Protein 6ND7 (pdb70)

B-factor: mean 24.19, std 11.63, range [9.27, 128.69]

Nearest PDB structures (foldseek):
  6d2v-assembly1_A  TM=9.930E-01  e=6.228E-67  Streptomyces
  6bwl-assembly1_A-2  TM=8.168E-01  e=8.725E-18  Bacillus thuringiensis serovar israelensis ATCC 35646
  3ko8-assembly1_A-2  TM=8.002E-01  e=4.065E-16  Pyrobaculum calidifontis JCM 11548
  8v4g-assembly1_A  TM=8.089E-01  e=1.146E-15  Campylobacter jejuni
  8wxk-assembly1_A  TM=7.850E-01  e=3.935E-14  Nostoc sp. PCC 7120 = FACHB-418

Foldseek 3Di:
DDQLLPLDAAFAEEEECCLHPQNVLLQLSPQVHYAYEYEEQPPPPPSVVVSVVSRYHYAYADLVPLDLPRCPPPDQPGQEYEYDDADQQQVVPLVCLQRSLQSVLQSVCVSNLVHLEYEYEAAPQQADDDDQADADFLPGDGHQDAPVRRSRSSSRVSNVVSNLVSCQVSVHFYAYEHEWWEAFQPDCGTPLSVQVVCLVVQHEAEAAPPDGHKEQYDYNSQSSSLPVLRRVVTGVSGHYGHHGADDIDTPVNSVVLSCVFQVGDHHYDHDPHHSHGHYHDCVVSCVRRNHGDDDPSNRVNVSCCNNPVVRGD/DDAAFAEEEEPCLHDANVVLQLVHLVGYAAEYEEQPPPPPSVVVSVVSVHHYAYADLLDPDDVRCPPPDQRGQEYEYDDADQCQVVPLVSRLVSLQVVLLSVCVSNLVHLEYEYEAAPPQADDDDQQDADFQPGHGHQDFPVRNSHSVSRVSNVVSNLVSCQVSVHFYAYEHEFWEAAQPDQGTPLSVQVVCLVVVHAAEAAPDFFHKTQYDYSVQSSQLVVLRRVPTGVSGHYYYHGADDIDTPVNSSVLVCVFQVRDHRYDHDNDDGHGHHHDCVVSCVRRNHGDQDPSNRSVVNCCNNPVVRGD

Organism: NCBI:txid1883

InterPro domains:
  IPR001509 NAD-dependent epimerase/dehydratase [PF01370] (14-233)
  IPR036291 NAD(P)-binding domain superfamily [SSF51735] (8-308)

Solvent-accessible surface area: 24618 Å² total; per-residue (Å²): 232,114,87,101,4,38,64,25,96,68,70,38,0,0,0,0,18,2,61,30,36,28,0,43,17,1,0,31,3,4,13,121,83,15,83,3,38,0,1,14,158,24,69,93,130,44,12,47,129,75,0,67,98,128,52,5,58,26,37,112,12,56,31,68,60,80,30,61,71,19,25,138,71,11,34,102,86,5,34,13,0,1,2,18,19,46,69,100,4,125,100,52,67,12,29,20,0,9,32,23,9,0,10,6,0,0,30,0,0,38,42,2,136,67,8,85,3,0,0,4,10,4,10,6,12,0,0,81,124,77,75,33,76,50,25,0,45,11,97,20,54,11,12,2,52,8,81,74,20,74,3,23,0,1,2,13,5,0,0,4,0,0,0,12,0,2,0,27,35,19,110,0,43,0,0,1,0,8,17,15,31,14,3,0,60,38,66,110,0,2,16,4,1,53,14,0,70,92,7,69,63,44,79,46,0,46,14,17,152,82,70,31,4,64,0,2,11,1,12,15,80,8,3,5,29,6,0,6,76,0,8,126,28,17,39,47,74,16,30,15,0,0,0,2,4,48,74,53,2,1,12,36,59,6,3,55,19,0,53,124,34,14,69,29,82,23,134,72,51,80,27,89,70,10,84,30,13,13,69,6,38,45,83,86,0,120,134,37,22,23,51,23,186,32,62,23,109,54,0,0,84,116,0,0,88,56,53,26,72,131,64,39,149,135,40,108,68,68,38,0,0,0,0,17,3,61,31,56,27,0,60,38,1,0,37,53,15,15,139,129,15,85,1,35,0,2,14,164,24,70,91,128,46,10,46,129,87,0,60,97,118,61,3,54,26,38,123,10,42,36,71,75,116,33,55,76,16,25,135,73,11,33,102,86,4,35,12,0,2,2,18,20,42,67,102,4,125,104,53,68,12,28,25,0,10,27,18,10,0,15,5,0,0,32,0,0,37,41,1,134,68,8,87,4,0,0,4,11,4,13,4,10,0,1,89,79,68,94,60,77,47,28,2,46,10,103,20,57,11,18,1,48,4,117,136,24,72,4,23,0,2,2,14,5,0,1,2,0,0,0,12,0,2,0,22,34,19,110,0,41,0,0,1,0,9,17,20,27,7,3,2,63,42,69,127,0,1,20,1,4,83,17,0,48,84,5,73,69,36,69,58,0,56,13,20,152,77,65,27,8,62,0,1,11,1,6,9,77,8,0,34,61,6,0,17,49,0,8,132,29,17,40,47,72,17,28,16,0,1,1,2,5,47,64,43,2,2,10,22,56,4,0,149,29,0,62,141,30,23,68,30,181,12,114,65,64,91,30,79,128,33,107,42,5,19,79,4,39,43,82,87,0,120,139,38,21,24,80,26,129,23,63,28,130,60,0,0,98,92,1,0,108,57,57,37,75,130,53,39,158

Sequence (620 aa):
LVPRGSHMMEGKKILVTGGTGQQVARPVAEALAEERNEVWCLGRFGTPGVVEKELNDRGITTFHWDMDDPGAAAYEEGLPDDFTHVLHSAVRRGEDGDVNAAVEVNSVACGRLMTHCRRGAEAFLFVSTGALYKRQTLDHAYTEDDPVDGVADWLLPAYPVGKIAAEGAVRAFAQVLNNLPTTIARLNIAYGPGGYGGVPMLYYFKRRMLAGEPIPVPKEGQNWCSLLHTDDLVAHVPRLWEEAAATPATLVNWGGDEAVGITDCVRRYLEEELTGVRARLVPSEVTRETYRFDPTRRREEITGPCRRVPWRREGVRRRTLQALHPEHLPHMMEGKKILVTGGTGQQVARPVAEEALAEERNEVWCLGRFGTPGVEKKEELNDRGITTFHHWDMDDPGAAAYEGLPDDFTHVLHSAVRRGEDGDVNAAVEVNSVACGRLLMTHCRRGAEAFLFVSTGALYKRRQTLDHAYTEDDPVDGVADWLLPAYPVGKIAAEGAVRAFAQVLNNLPTTIARLNIIAYGPGGYGGVPMLYFKKRMLAGEPIPVPKEGQNWCCSLLHTTDDLVAHVPRLWEEAAATPATLVNWGGDEAVGITDCVRRYLEELTGVRARRLVPSEVTRRETYRFDPTRRRREITGPCRVPWREGVRRTLQALHPEHLP

Radius of gyration: 26.59 Å; Cα contacts (8 Å, |Δi|>4): 1452; chains: 2; bounding box: 55×44×89 Å

Structure (mmCIF, N/CA/C/O backbone):
data_6ND7
#
_entry.id   6ND7
#
_cell.length_a   58.498
_cell.length_b   80.991
_cell.length_c   139.955
_cell.angle_alpha   90.000
_cell.angle_beta   90.000
_cell.angle_gamma   90.000
#
_symmetry.space_group_name_H-M   'P 21 21 21'
#
loop_
_entity.id
_entity.type
_entity.pdbx_description
1 polymer 'TerB Oxidoreductase'
2 non-polymer 'NADPH DIHYDRO-NICOTINAMIDE-ADENINE-DINUCLEOTIDE PHOSPHATE'
3 non-polymer 2~3~,2~6~-dihydroxy[1~1~,2~1~:2~4~,3~1~-terphenyl]-2~2~,2~5~-dione
4 non-polymer GLYCEROL
5 non-polymer 'ISOPROPYL ALCOHOL'
6 water water
#
loop_
_atom_site.group_PDB
_atom_site.id
_atom_site.type_symbol
_atom_site.label_atom_id
_atom_site.label_alt_id
_atom_site.label_comp_id
_atom_site.label_asym_id
_atom_site.label_entity_id
_atom_site.label_seq_id
_atom_site.pdbx_PDB_ins_code
_atom_site.Cartn_x
_atom_site.Cartn_y
_atom_site.Cartn_z
_atom_site.occupancy
_atom_site.B_iso_or_equiv
_atom_site.auth_seq_id
_atom_site.auth_comp_id
_atom_site.auth_asym_id
_atom_site.auth_atom_id
_atom_site.pdbx_PDB_model_num
ATOM 1 N N . LEU A 1 14 ? 9.319 11.734 50.260 1.00 42.23 -6 LEU A N 1
ATOM 2 C CA . LEU A 1 14 ? 9.673 10.359 50.615 1.00 39.89 -6 LEU A CA 1
ATOM 3 C C . LEU A 1 14 ? 8.587 9.392 50.144 1.00 39.99 -6 LEU A C 1
ATOM 4 O O . LEU A 1 14 ? 7.513 9.303 50.747 1.00 38.41 -6 LEU A O 1
ATOM 20 N N . VAL A 1 15 ? 8.885 8.659 49.076 1.00 39.51 -5 VAL A N 1
ATOM 21 C CA . VAL A 1 15 ? 7.924 7.743 48.461 1.00 39.84 -5 VAL A CA 1
ATOM 22 C C . VAL A 1 15 ? 8.626 6.460 48.022 1.00 35.30 -5 VAL A C 1
ATOM 23 O O . VAL A 1 15 ? 9.675 6.518 47.360 1.00 34.15 -5 VAL A O 1
ATOM 36 N N . PRO A 1 16 ? 8.089 5.287 48.354 1.00 31.06 -4 PRO A N 1
ATOM 37 C CA . PRO A 1 16 ? 8.734 4.043 47.915 1.00 27.59 -4 PRO A CA 1
ATOM 38 C C . PRO A 1 16 ? 8.852 3.962 46.397 1.00 26.06 -4 PRO A C 1
ATOM 39 O O . PRO A 1 16 ? 7.942 4.343 45.648 1.00 26.33 -4 PRO A O 1
ATOM 50 N N . ARG A 1 17 ? 9.989 3.441 45.934 1.00 23.98 -3 ARG A N 1
ATOM 51 C CA . ARG A 1 17 ? 10.231 3.392 44.495 1.00 25.59 -3 ARG A CA 1
ATOM 52 C C . ARG A 1 17 ? 9.304 2.421 43.777 1.00 25.47 -3 ARG A C 1
ATOM 53 O O . ARG A 1 17 ? 9.070 2.584 42.576 1.00 28.61 -3 ARG A O 1
ATOM 74 N N . GLY A 1 18 ? 8.761 1.427 44.479 1.00 22.98 -2 GLY A N 1
ATOM 75 C CA . GLY A 1 18 ? 7.798 0.537 43.860 1.00 21.30 -2 GLY A CA 1
ATOM 76 C C . GLY A 1 18 ? 6.515 1.220 43.460 1.00 20.69 -2 GLY A C 1
ATOM 77 O O . GLY A 1 18 ? 5.740 0.641 42.690 1.00 19.79 -2 GLY A O 1
ATOM 81 N N . SER A 1 19 ? 6.289 2.442 43.932 1.00 21.32 -1 SER A N 1
ATOM 82 C CA . SER A 1 19 ? 5.070 3.176 43.638 1.00 23.65 -1 SER A CA 1
ATOM 83 C C . SER A 1 19 ? 5.111 3.902 42.296 1.00 25.53 -1 SER A C 1
ATOM 84 O O . SER A 1 19 ? 4.103 4.502 41.922 1.00 29.24 -1 SER A O 1
ATOM 92 N N . HIS A 1 20 ? 6.235 3.866 41.567 1.00 27.04 0 HIS A N 1
ATOM 93 C CA . HIS A 1 20 ? 6.322 4.581 40.293 1.00 29.34 0 HIS A CA 1
ATOM 94 C C . HIS A 1 20 ? 5.293 4.065 39.291 1.00 27.33 0 HIS A C 1
ATOM 95 O O . HIS A 1 20 ? 4.868 4.808 38.393 1.00 31.22 0 HIS A O 1
ATOM 109 N N A MET A 1 21 ? 4.897 2.800 39.400 0.99 22.93 1 MET A N 1
ATOM 110 N N B MET A 1 21 ? 4.902 2.798 39.423 0.01 25.38 1 MET A N 1
ATOM 111 C CA A MET A 1 21 ? 4.037 2.151 38.418 0.99 20.25 1 MET A CA 1
ATOM 112 C CA B MET A 1 21 ? 4.027 2.145 38.464 0.01 23.46 1 MET A CA 1
ATOM 113 C C A MET A 1 21 ? 3.458 0.903 39.071 0.99 16.92 1 MET A C 1
ATOM 114 C C B MET A 1 21 ? 3.439 0.909 39.122 0.01 20.91 1 MET A C 1
ATOM 115 O O A MET A 1 21 ? 4.163 0.221 39.812 0.99 17.64 1 MET A O 1
ATOM 116 O O B MET A 1 21 ? 4.131 0.211 39.870 0.01 20.92 1 MET A O 1
ATOM 143 N N . GLU A 1 22 ? 2.163 0.649 38.847 1.00 18.33 2 GLU A N 1
ATOM 144 C CA . GLU A 1 22 ? 1.483 -0.487 39.460 1.00 17.63 2 GLU A CA 1
ATOM 145 C C . GLU A 1 22 ? 0.523 -1.159 38.488 1.00 19.17 2 GLU A C 1
ATOM 146 O O . GLU A 1 22 ? -0.075 -0.516 37.619 1.00 20.93 2 GLU A O 1
ATOM 158 N N . GLY A 1 23 ? 0.373 -2.467 38.662 1.00 17.74 3 GLY A N 1
ATOM 159 C CA . GLY A 1 23 ? -0.664 -3.212 37.975 1.00 17.75 3 GLY A CA 1
ATOM 160 C C . GLY A 1 23 ? -0.368 -3.601 36.545 1.00 17.05 3 GLY A C 1
ATOM 161 O O . GLY A 1 23 ? -1.279 -4.058 35.846 1.00 19.94 3 GLY A O 1
ATOM 165 N N . LYS A 1 24 ? 0.865 -3.451 36.086 1.00 16.11 4 LYS A N 1
ATOM 166 C CA . LYS A 1 24 ? 1.207 -3.727 34.705 1.00 15.91 4 LYS A CA 1
ATOM 167 C C . LYS A 1 24 ? 1.891 -5.084 34.564 1.00 15.12 4 LYS A C 1
ATOM 168 O O . LYS A 1 24 ? 2.150 -5.792 35.539 1.00 15.86 4 LYS A O 1
ATOM 187 N N . LYS A 1 25 ? 2.171 -5.465 33.306 1.00 15.88 5 LYS A N 1
ATOM 188 C CA . LYS A 1 25 ? 2.826 -6.737 33.001 1.00 15.04 5 LYS A CA 1
ATOM 189 C C . LYS A 1 25 ? 4.034 -6.415 32.129 1.00 14.51 5 LYS A C 1
ATOM 190 O O . LYS A 1 25 ? 3.885 -6.015 30.970 1.00 15.54 5 LYS A O 1
ATOM 209 N N . ILE A 1 26 ? 5.227 -6.569 32.694 1.00 14.05 6 ILE A N 1
ATOM 210 C CA . ILE A 1 26 ? 6.441 -5.971 32.159 1.00 13.77 6 ILE A CA 1
ATOM 211 C C . ILE A 1 26 ? 7.414 -7.059 31.735 1.00 13.36 6 ILE A C 1
ATOM 212 O O . ILE A 1 26 ? 7.671 -7.992 32.494 1.00 14.41 6 ILE A O 1
ATOM 228 N N . LEU A 1 27 ? 7.942 -6.943 30.513 1.00 13.20 7 LEU A N 1
ATOM 229 C CA . LEU A 1 27 ? 8.992 -7.821 30.007 1.00 13.15 7 LEU A CA 1
ATOM 230 C C . LEU A 1 27 ? 10.305 -7.040 30.023 1.00 12.09 7 LEU A C 1
ATOM 231 O O . LEU A 1 27 ? 10.375 -5.946 29.449 1.00 13.14 7 LEU A O 1
ATOM 247 N N . VAL A 1 28 ? 11.333 -7.605 30.662 1.00 12.21 8 VAL A N 1
ATOM 248 C CA . VAL A 1 28 ? 12.663 -7.002 30.738 1.00 12.18 8 VAL A CA 1
ATOM 249 C C . VAL A 1 28 ? 13.665 -7.996 30.153 1.00 12.01 8 VAL A C 1
ATOM 250 O O . VAL A 1 28 ? 13.729 -9.146 30.595 1.00 13.11 8 VAL A O 1
ATOM 263 N N . THR A 1 29 ? 14.447 -7.551 29.172 1.00 11.94 9 THR A N 1
ATOM 264 C CA . THR A 1 29 ? 15.682 -8.237 28.809 1.00 11.99 9 THR A CA 1
ATOM 265 C C . THR A 1 29 ? 16.862 -7.489 29.429 1.00 11.69 9 THR A C 1
ATOM 266 O O . THR A 1 29 ? 16.771 -6.303 29.751 1.00 11.83 9 THR A O 1
ATOM 277 N N . GLY A 1 30 ? 17.976 -8.197 29.617 1.00 11.39 10 GLY A N 1
ATOM 278 C CA . GLY A 1 30 ? 19.113 -7.607 30.303 1.00 11.90 10 GLY A CA 1
ATOM 279 C C . GLY A 1 30 ? 18.911 -7.426 31.793 1.00 12.02 10 GLY A C 1
ATOM 280 O O . GLY A 1 30 ? 19.605 -6.616 32.425 1.00 11.69 10 GLY A O 1
ATOM 284 N N . GLY A 1 31 ? 18.002 -8.198 32.388 1.00 12.38 11 GLY A N 1
ATOM 285 C CA . GLY A 1 31 ? 17.660 -8.056 33.792 1.00 12.88 11 GLY A CA 1
ATOM 286 C C . GLY A 1 31 ? 18.716 -8.533 34.777 1.00 12.71 11 GLY A C 1
ATOM 287 O O . GLY A 1 31 ? 18.584 -8.255 35.981 1.00 14.15 11 GLY A O 1
ATOM 291 N N . THR A 1 32 ? 19.768 -9.202 34.305 1.00 12.68 12 THR A N 1
ATOM 292 C CA . THR A 1 32 ? 20.906 -9.473 35.177 1.00 12.54 12 THR A CA 1
ATOM 293 C C . THR A 1 32 ? 21.923 -8.333 35.154 1.00 13.33 12 THR A C 1
ATOM 294 O O . THR A 1 32 ? 22.876 -8.343 35.948 1.00 15.51 12 THR A O 1
ATOM 305 N N . GLY A 1 33 ? 21.769 -7.386 34.217 1.00 13.37 13 GLY A N 1
ATOM 306 C CA . GLY A 1 33 ? 22.792 -6.393 33.978 1.00 13.91 13 GLY A CA 1
ATOM 307 C C . GLY A 1 33 ? 22.755 -5.190 34.890 1.00 13.21 13 GLY A C 1
ATOM 308 O O . GLY A 1 33 ? 21.830 -4.990 35.661 1.00 14.46 13 GLY A O 1
ATOM 312 N N A GLN A 1 34 ? 23.785 -4.352 34.759 0.70 12.76 14 GLN A N 1
ATOM 313 N N B GLN A 1 34 ? 23.800 -4.373 34.752 0.30 12.11 14 GLN A N 1
ATOM 314 C CA A GLN A 1 34 ? 23.929 -3.188 35.629 0.70 13.94 14 GLN A CA 1
ATOM 315 C CA B GLN A 1 34 ? 23.960 -3.167 35.556 0.30 11.54 14 GLN A CA 1
ATOM 316 C C A GLN A 1 34 ? 22.778 -2.198 35.478 0.70 13.33 14 GLN A C 1
ATOM 317 C C B GLN A 1 34 ? 22.734 -2.273 35.481 0.30 12.22 14 GLN A C 1
ATOM 318 O O A GLN A 1 34 ? 22.398 -1.533 36.459 0.70 13.70 14 GLN A O 1
ATOM 319 O O B GLN A 1 34 ? 22.245 -1.770 36.502 0.30 12.72 14 GLN A O 1
ATOM 346 N N . VAL A 1 35 ? 22.226 -2.066 34.270 1.00 12.94 15 VAL A N 1
ATOM 347 C CA . VAL A 1 35 ? 21.204 -1.055 34.033 1.00 12.59 15 VAL A CA 1
ATOM 348 C C . VAL A 1 35 ? 19.829 -1.560 34.434 1.00 11.85 15 VAL A C 1
ATOM 349 O O . VAL A 1 35 ? 19.099 -0.901 35.180 1.00 13.98 15 VAL A O 1
ATOM 362 N N . ALA A 1 36 ? 19.412 -2.698 33.889 1.00 12.07 16 ALA A N 1
ATOM 363 C CA . ALA A 1 36 ? 18.011 -3.105 34.008 1.00 12.43 16 ALA A CA 1
ATOM 364 C C . ALA A 1 36 ? 17.694 -3.944 35.239 1.00 11.74 16 ALA A C 1
ATOM 365 O O . ALA A 1 36 ? 16.513 -4.071 35.596 1.00 12.75 16 ALA A O 1
ATOM 372 N N . ARG A 1 37 ? 18.691 -4.510 35.911 1.00 11.91 17 ARG A N 1
ATOM 373 C CA . ARG A 1 37 ? 18.377 -5.273 37.119 1.00 12.16 17 ARG A CA 1
ATOM 374 C C . ARG A 1 37 ? 17.650 -4.436 38.164 1.00 11.86 17 ARG A C 1
ATOM 375 O O . ARG A 1 37 ? 16.600 -4.886 38.661 1.00 12.27 17 ARG A O 1
ATOM 396 N N . PRO A 1 38 ? 18.101 -3.223 38.517 1.00 12.15 18 PRO A N 1
ATOM 397 C CA . PRO A 1 38 ? 17.341 -2.431 39.506 1.00 12.11 18 PRO A CA 1
ATOM 398 C C . PRO A 1 38 ? 15.960 -2.057 39.038 1.00 11.08 18 PRO A C 1
ATOM 399 O O . PRO A 1 38 ? 15.040 -1.927 39.851 1.00 12.78 18 PRO A O 1
ATOM 410 N N . VAL A 1 39 ? 15.781 -1.858 37.731 1.00 12.34 19 VAL A N 1
ATOM 411 C CA . VAL A 1 39 ? 14.453 -1.557 37.194 1.00 12.43 19 VAL A CA 1
ATOM 412 C C . VAL A 1 39 ? 13.510 -2.736 37.397 1.00 12.76 19 VAL A C 1
ATOM 413 O O . VAL A 1 39 ? 12.375 -2.574 37.877 1.00 12.62 19 VAL A O 1
ATOM 426 N N . ALA A 1 40 ? 13.976 -3.944 37.060 1.00 12.62 20 ALA A N 1
ATOM 427 C CA . ALA A 1 40 ? 13.158 -5.139 37.226 1.00 12.94 20 ALA A CA 1
ATOM 428 C C . ALA A 1 40 ? 12.819 -5.351 38.693 1.00 12.61 20 ALA A C 1
ATOM 429 O O . ALA A 1 40 ? 11.668 -5.651 39.039 1.00 13.16 20 ALA A O 1
ATOM 436 N N . GLU A 1 41 ? 13.800 -5.151 39.579 1.00 13.22 21 GLU A N 1
ATOM 437 C CA . GLU A 1 41 ? 13.555 -5.359 41.004 1.00 13.85 21 GLU A CA 1
ATOM 438 C C . GLU A 1 41 ? 12.556 -4.350 41.544 1.00 13.79 21 GLU A C 1
ATOM 439 O O . GLU A 1 41 ? 11.677 -4.702 42.342 1.00 13.90 21 GLU A O 1
ATOM 451 N N . ALA A 1 42 ? 12.688 -3.081 41.136 1.00 12.43 22 ALA A N 1
ATOM 452 C CA . ALA A 1 42 ? 11.778 -2.050 41.613 1.00 12.74 22 ALA A CA 1
ATOM 453 C C . ALA A 1 42 ? 10.355 -2.308 41.142 1.00 13.22 22 ALA A C 1
ATOM 454 O O . ALA A 1 42 ? 9.401 -2.164 41.918 1.00 14.26 22 ALA A O 1
ATOM 461 N N . LEU A 1 43 ? 10.192 -2.648 39.859 1.00 12.77 23 LEU A N 1
ATOM 462 C CA . LEU A 1 43 ? 8.873 -2.842 39.286 1.00 14.18 23 LEU A CA 1
ATOM 463 C C . LEU A 1 43 ? 8.231 -4.152 39.724 1.00 12.83 23 LEU A C 1
ATOM 464 O O . LEU A 1 43 ? 7.004 -4.274 39.653 1.00 13.65 23 LEU A O 1
ATOM 480 N N . ALA A 1 44 ? 9.020 -5.126 40.196 1.00 13.39 24 ALA A N 1
ATOM 481 C CA . ALA A 1 44 ? 8.443 -6.406 40.592 1.00 13.64 24 ALA A CA 1
ATOM 482 C C . ALA A 1 44 ? 7.562 -6.296 41.833 1.00 14.07 24 ALA A C 1
ATOM 483 O O . ALA A 1 44 ? 6.720 -7.173 42.066 1.00 16.00 24 ALA A O 1
ATOM 490 N N A GLU A 1 45 ? 7.733 -5.247 42.641 0.87 15.43 25 GLU A N 1
ATOM 491 N N B GLU A 1 45 ? 7.706 -5.230 42.616 0.13 14.60 25 GLU A N 1
ATOM 492 C CA A GLU A 1 45 ? 6.945 -5.168 43.868 0.87 15.34 25 GLU A CA 1
ATOM 493 C CA B GLU A 1 45 ? 6.972 -5.135 43.872 0.13 14.78 25 GLU A CA 1
ATOM 494 C C A GLU A 1 45 ? 5.455 -5.074 43.566 0.87 15.55 25 GLU A C 1
ATOM 495 C C B GLU A 1 45 ? 5.475 -4.960 43.649 0.13 14.89 25 GLU A C 1
ATOM 496 O O A GLU A 1 45 ? 4.637 -5.738 44.219 0.87 17.24 25 GLU A O 1
ATOM 497 O O B GLU A 1 45 ? 4.673 -5.466 44.443 0.13 14.98 25 GLU A O 1
ATOM 520 N N . ARG A 1 46 ? 5.082 -4.231 42.600 1.00 15.11 26 ARG A N 1
ATOM 521 C CA . ARG A 1 46 ? 3.683 -3.908 42.354 1.00 14.17 26 ARG A CA 1
ATOM 522 C C . ARG A 1 46 ? 3.206 -4.218 40.946 1.00 14.27 26 ARG A C 1
ATOM 523 O O . ARG A 1 46 ? 2.092 -3.821 40.595 1.00 15.89 26 ARG A O 1
ATOM 544 N N . ASN A 1 47 ? 4.017 -4.910 40.147 1.00 14.47 27 ASN A N 1
ATOM 545 C CA . ASN A 1 47 ? 3.667 -5.321 38.796 1.00 13.67 27 ASN A CA 1
ATOM 546 C C . ASN A 1 47 ? 4.117 -6.762 38.605 1.00 13.74 27 ASN A C 1
ATOM 547 O O . ASN A 1 47 ? 4.952 -7.270 39.355 1.00 15.51 27 ASN A O 1
ATOM 558 N N . GLU A 1 48 ? 3.626 -7.402 37.538 1.00 14.19 28 GLU A N 1
ATOM 559 C CA . GLU A 1 48 ? 4.134 -8.707 37.125 1.00 15.30 28 GLU A CA 1
ATOM 560 C C . GLU A 1 48 ? 5.325 -8.483 36.200 1.00 14.44 28 GLU A C 1
ATOM 561 O O . GLU A 1 48 ? 5.175 -7.876 35.141 1.00 17.22 28 GLU A O 1
ATOM 573 N N . VAL A 1 49 ? 6.508 -8.928 36.617 1.00 14.07 29 VAL A N 1
ATOM 574 C CA . VAL A 1 49 ? 7.739 -8.703 35.862 1.00 13.60 29 VAL A CA 1
ATOM 575 C C . VAL A 1 49 ? 8.346 -10.038 35.447 1.00 13.59 29 VAL A C 1
ATOM 576 O O . VAL A 1 49 ? 8.544 -10.927 36.288 1.00 14.63 29 VAL A O 1
ATOM 589 N N . TRP A 1 50 ? 8.659 -10.157 34.155 1.00 12.85 30 TRP A N 1
ATOM 590 C CA . TRP A 1 50 ? 9.385 -11.290 33.603 1.00 13.64 30 TRP A CA 1
ATOM 591 C C . TRP A 1 50 ? 10.734 -10.789 33.103 1.00 14.73 30 TRP A C 1
ATOM 592 O O . TRP A 1 50 ? 10.800 -9.775 32.387 1.00 15.08 30 TRP A O 1
ATOM 613 N N . CYS A 1 51 ? 11.804 -11.486 33.490 1.00 12.92 31 CYS A N 1
ATOM 614 C CA . CYS A 1 51 ? 13.140 -11.245 32.956 1.00 13.00 31 CYS A CA 1
ATOM 615 C C . CYS A 1 51 ? 13.538 -12.383 32.022 1.00 12.73 31 CYS A C 1
ATOM 616 O O . CYS A 1 51 ? 13.460 -13.552 32.406 1.00 13.76 31 CYS A O 1
ATOM 624 N N . LEU A 1 52 ? 13.949 -12.034 30.801 1.00 12.21 32 LEU A N 1
ATOM 625 C CA . LEU A 1 52 ? 14.361 -12.988 29.777 1.00 13.28 32 LEU A CA 1
ATOM 626 C C . LEU A 1 52 ? 15.874 -12.909 29.615 1.00 12.74 32 LEU A C 1
ATOM 627 O O . LEU A 1 52 ? 16.422 -11.814 29.454 1.00 12.83 32 LEU A O 1
ATOM 643 N N . GLY A 1 53 ? 16.548 -14.054 29.676 1.00 12.76 33 GLY A N 1
ATOM 644 C CA . GLY A 1 53 ? 17.994 -14.054 29.559 1.00 12.83 33 GLY A CA 1
ATOM 645 C C . GLY A 1 53 ? 18.583 -15.443 29.656 1.00 13.77 33 GLY A C 1
ATOM 646 O O . GLY A 1 53 ? 17.880 -16.446 29.612 1.00 13.87 33 GLY A O 1
ATOM 650 N N . ARG A 1 54 ? 19.904 -15.481 29.792 1.00 14.44 34 ARG A N 1
ATOM 651 C CA . ARG A 1 54 ? 20.655 -16.732 29.865 1.00 13.91 34 ARG A CA 1
ATOM 652 C C . ARG A 1 54 ? 21.010 -17.108 31.300 1.00 14.13 34 ARG A C 1
ATOM 653 O O . ARG A 1 54 ? 21.109 -18.297 31.620 1.00 15.94 34 ARG A O 1
ATOM 674 N N . PHE A 1 55 ? 21.189 -16.117 32.168 1.00 13.41 35 PHE A N 1
ATOM 675 C CA . PHE A 1 55 ? 21.432 -16.367 33.599 1.00 13.84 35 PHE A CA 1
ATOM 676 C C . PHE A 1 55 ? 22.626 -17.299 33.830 1.00 14.64 35 PHE A C 1
ATOM 677 O O . PHE A 1 55 ? 22.585 -18.204 34.665 1.00 16.10 35 PHE A O 1
ATOM 694 N N . GLY A 1 56 ? 23.723 -17.036 33.118 1.00 14.22 36 GLY A N 1
ATOM 695 C CA . GLY A 1 56 ? 24.901 -17.868 33.266 1.00 15.23 36 GLY A CA 1
ATOM 696 C C . GLY A 1 56 ? 25.642 -17.662 34.568 1.00 14.80 36 GLY A C 1
ATOM 697 O O . GLY A 1 56 ? 26.406 -18.542 34.978 1.00 18.05 36 GLY A O 1
ATOM 701 N N . THR A 1 57 ? 25.442 -16.515 35.227 1.00 15.03 37 THR A N 1
ATOM 702 C CA . THR A 1 57 ? 26.110 -16.258 36.503 1.00 15.92 37 THR A CA 1
ATOM 703 C C . THR A 1 57 ? 25.406 -17.057 37.591 1.00 15.87 37 THR A C 1
ATOM 704 O O . THR A 1 57 ? 24.212 -16.845 37.821 1.00 16.63 37 THR A O 1
ATOM 715 N N . PRO A 1 58 ? 26.083 -17.971 38.270 1.00 15.66 38 PRO A N 1
ATOM 716 C CA . PRO A 1 58 ? 25.378 -18.804 39.252 1.00 15.63 38 PRO A CA 1
ATOM 717 C C . PRO A 1 58 ? 24.725 -17.960 40.334 1.00 17.38 38 PRO A C 1
ATOM 718 O O . PRO A 1 58 ? 25.324 -17.021 40.858 1.00 19.24 38 PRO A O 1
ATOM 729 N N . GLY A 1 59 ? 23.471 -18.295 40.642 1.00 19.52 39 GLY A N 1
ATOM 730 C CA . GLY A 1 59 ? 22.727 -17.656 41.697 1.00 21.44 39 GLY A CA 1
ATOM 731 C C . GLY A 1 59 ? 21.897 -16.461 41.289 1.00 19.78 39 GLY A C 1
ATOM 732 O O . GLY A 1 59 ? 20.983 -16.080 42.022 1.00 22.04 39 GLY A O 1
ATOM 736 N N A VAL A 1 60 ? 22.168 -15.863 40.131 0.71 19.02 40 VAL A N 1
ATOM 737 N N B VAL A 1 60 ? 22.177 -15.850 40.140 0.29 18.30 40 VAL A N 1
ATOM 738 C CA A VAL A 1 60 ? 21.460 -14.638 39.786 0.71 16.90 40 VAL A CA 1
ATOM 739 C CA B VAL A 1 60 ? 21.462 -14.630 39.787 0.29 16.21 40 VAL A CA 1
ATOM 740 C C A VAL A 1 60 ? 19.995 -14.919 39.502 0.71 15.48 40 VAL A C 1
ATOM 741 C C B VAL A 1 60 ? 19.993 -14.922 39.517 0.29 15.67 40 VAL A C 1
ATOM 742 O O A VAL A 1 60 ? 19.121 -14.156 39.912 0.71 15.16 40 VAL A O 1
ATOM 743 O O B VAL A 1 60 ? 19.115 -14.167 39.945 0.29 15.66 40 VAL A O 1
ATOM 768 N N . GLU A 1 61 ? 19.694 -16.017 38.810 1.00 15.44 41 GLU A N 1
ATOM 769 C CA . GLU A 1 61 ? 18.297 -16.337 38.542 1.00 15.29 41 GLU A CA 1
ATOM 770 C C . GLU A 1 61 ? 17.548 -16.560 39.850 1.00 16.84 41 GLU A C 1
ATOM 771 O O . GLU A 1 61 ? 16.433 -16.064 40.026 1.00 16.86 41 GLU A O 1
ATOM 783 N N . LYS A 1 62 ? 18.167 -17.280 40.789 1.00 18.27 42 LYS A N 1
ATOM 784 C CA . LYS A 1 62 ? 17.564 -17.504 42.105 1.00 20.65 42 LYS A CA 1
ATOM 785 C C . LYS A 1 62 ? 17.283 -16.190 42.820 1.00 19.27 42 LYS A C 1
ATOM 786 O O . LYS A 1 62 ? 16.193 -16.001 43.381 1.00 18.76 42 LYS A O 1
ATOM 805 N N . GLU A 1 63 ? 18.261 -15.271 42.830 1.00 18.90 43 GLU A N 1
ATOM 806 C CA . GLU A 1 63 ? 18.044 -13.983 43.486 1.00 17.95 43 GLU A CA 1
ATOM 807 C C . GLU A 1 63 ? 16.879 -13.237 42.853 1.00 16.37 43 GLU A C 1
ATOM 808 O O . GLU A 1 63 ? 16.048 -12.666 43.562 1.00 16.89 43 GLU A O 1
ATOM 820 N N . LEU A 1 64 ? 16.810 -13.215 41.517 1.00 15.18 44 LEU A N 1
ATOM 821 C CA . LEU A 1 64 ? 15.699 -12.545 40.846 1.00 14.79 44 LEU A CA 1
ATOM 822 C C . LEU A 1 64 ? 14.371 -13.189 41.238 1.00 14.74 44 LEU A C 1
ATOM 823 O O . LEU A 1 64 ? 13.404 -12.495 41.564 1.00 15.40 44 LEU A O 1
ATOM 839 N N . ASN A 1 65 ? 14.319 -14.525 41.239 1.00 14.68 45 ASN A N 1
ATOM 840 C CA . ASN A 1 65 ? 13.101 -15.226 41.643 1.00 16.07 45 ASN A CA 1
ATOM 841 C C . ASN A 1 65 ? 12.729 -14.871 43.082 1.00 16.88 45 ASN A C 1
ATOM 842 O O . ASN A 1 65 ? 11.557 -14.629 43.390 1.00 18.06 45 ASN A O 1
ATOM 853 N N . ASP A 1 66 ? 13.717 -14.834 43.979 1.00 17.43 46 ASP A N 1
ATOM 854 C CA . ASP A 1 66 ? 13.442 -14.523 45.379 1.00 19.56 46 ASP A CA 1
ATOM 855 C C . ASP A 1 66 ? 12.945 -13.091 45.533 1.00 20.26 46 ASP A C 1
ATOM 856 O O . ASP A 1 66 ? 12.198 -12.777 46.482 1.00 22.86 46 ASP A O 1
ATOM 865 N N . ARG A 1 67 ? 13.375 -12.204 44.632 1.00 21.49 47 ARG A N 1
ATOM 866 C CA . ARG A 1 67 ? 12.992 -10.804 44.645 1.00 24.02 47 ARG A CA 1
ATOM 867 C C . ARG A 1 67 ? 11.716 -10.574 43.846 1.00 24.82 47 ARG A C 1
ATOM 868 O O . ARG A 1 67 ? 11.399 -9.425 43.535 1.00 26.94 47 ARG A O 1
ATOM 889 N N . GLY A 1 68 ? 10.983 -11.648 43.506 1.00 24.33 48 GLY A N 1
ATOM 890 C CA . GLY A 1 68 ? 9.650 -11.546 42.939 1.00 24.25 48 GLY A CA 1
ATOM 891 C C . GLY A 1 68 ? 9.526 -11.555 41.426 1.00 21.75 48 GLY A C 1
ATOM 892 O O . GLY A 1 68 ? 8.465 -11.196 40.908 1.00 23.06 48 GLY A O 1
ATOM 896 N N . ILE A 1 69 ? 10.552 -11.970 40.697 1.00 20.06 49 ILE A N 1
ATOM 897 C CA . ILE A 1 69 ? 10.605 -11.866 39.229 1.00 17.31 49 ILE A CA 1
ATOM 898 C C . ILE A 1 69 ? 10.464 -13.253 38.606 1.00 16.86 49 ILE A C 1
ATOM 899 O O . ILE A 1 69 ? 11.127 -14.202 39.029 1.00 17.34 49 ILE A O 1
ATOM 915 N N . THR A 1 70 ? 9.602 -13.370 37.596 1.00 16.48 50 THR A N 1
ATOM 916 C CA . THR A 1 70 ? 9.519 -14.593 36.803 1.00 15.72 50 THR A CA 1
ATOM 917 C C . THR A 1 70 ? 10.636 -14.578 35.771 1.00 14.93 50 THR A C 1
ATOM 918 O O . THR A 1 70 ? 10.826 -13.576 35.082 1.00 15.95 50 THR A O 1
ATOM 929 N N . THR A 1 71 ? 11.367 -15.681 35.650 1.00 15.09 51 THR A N 1
ATOM 930 C CA . THR A 1 71 ? 12.486 -15.767 34.722 1.00 14.68 51 THR A CA 1
ATOM 931 C C . THR A 1 71 ? 12.187 -16.776 33.610 1.00 14.52 51 THR A C 1
ATOM 932 O O . THR A 1 71 ? 11.504 -17.785 33.816 1.00 17.13 51 THR A O 1
ATOM 943 N N . PHE A 1 72 ? 12.721 -16.493 32.425 1.00 15.41 52 PHE A N 1
ATOM 944 C CA . PHE A 1 72 ? 12.445 -17.248 31.205 1.00 15.95 52 PHE A CA 1
ATOM 945 C C . PHE A 1 72 ? 13.745 -17.282 30.413 1.00 15.25 52 PHE A C 1
ATOM 946 O O . PHE A 1 72 ? 14.305 -16.235 30.076 1.00 15.02 52 PHE A O 1
ATOM 963 N N . HIS A 1 73 ? 14.271 -18.474 30.166 1.00 15.61 53 HIS A N 1
ATOM 964 C CA . HIS A 1 73 ? 15.528 -18.583 29.433 1.00 16.19 53 HIS A CA 1
ATOM 965 C C . HIS A 1 73 ? 15.315 -18.194 27.971 1.00 17.19 53 HIS A C 1
ATOM 966 O O . HIS A 1 73 ? 14.370 -18.658 27.319 1.00 17.68 53 HIS A O 1
ATOM 980 N N . TRP A 1 74 ? 16.203 -17.332 27.472 1.00 15.94 54 TRP A N 1
ATOM 981 C CA . TRP A 1 74 ? 16.050 -16.648 26.188 1.00 15.67 54 TRP A CA 1
ATOM 982 C C . TRP A 1 74 ? 17.430 -16.173 25.779 1.00 14.72 54 TRP A C 1
ATOM 983 O O . TRP A 1 74 ? 18.059 -15.400 26.502 1.00 15.38 54 TRP A O 1
ATOM 1004 N N . ASP A 1 75 ? 17.893 -16.625 24.613 1.00 15.35 55 ASP A N 1
ATOM 1005 C CA . ASP A 1 75 ? 19.235 -16.347 24.129 1.00 15.00 55 ASP A CA 1
ATOM 1006 C C . ASP A 1 75 ? 19.119 -15.704 22.754 1.00 15.65 55 ASP A C 1
ATOM 1007 O O . ASP A 1 75 ? 18.625 -16.335 21.809 1.00 17.18 55 ASP A O 1
ATOM 1016 N N . MET A 1 76 ? 19.604 -14.465 22.634 1.00 14.37 56 MET A N 1
ATOM 1017 C CA . MET A 1 76 ? 19.559 -13.750 21.361 1.00 14.80 56 MET A CA 1
ATOM 1018 C C . MET A 1 76 ? 20.367 -14.438 20.259 1.00 16.60 56 MET A C 1
ATOM 1019 O O . MET A 1 76 ? 20.131 -14.189 19.064 1.00 17.81 56 MET A O 1
ATOM 1033 N N . ASP A 1 77 ? 21.349 -15.256 20.628 1.00 16.93 57 ASP A N 1
ATOM 1034 C CA . ASP A 1 77 ? 22.161 -15.952 19.639 1.00 19.52 57 ASP A CA 1
ATOM 1035 C C . ASP A 1 77 ? 21.399 -17.063 18.921 1.00 22.60 57 ASP A C 1
ATOM 1036 O O . ASP A 1 77 ? 21.882 -17.569 17.898 1.00 25.74 57 ASP A O 1
ATOM 1045 N N . ASP A 1 78 ? 20.243 -17.472 19.413 1.00 21.52 58 ASP A N 1
ATOM 1046 C CA . ASP A 1 78 ? 19.406 -18.384 18.642 1.00 27.41 58 ASP A CA 1
ATOM 1047 C C . ASP A 1 78 ? 18.753 -17.594 17.511 1.00 32.10 58 ASP A C 1
ATOM 1048 O O . ASP A 1 78 ? 17.973 -16.681 17.785 1.00 32.63 58 ASP A O 1
ATOM 1057 N N . PRO A 1 79 ? 19.065 -17.879 16.238 1.00 39.22 59 PRO A N 1
ATOM 1058 C CA . PRO A 1 79 ? 18.553 -17.028 15.151 1.00 43.71 59 PRO A CA 1
ATOM 1059 C C . PRO A 1 79 ? 17.088 -17.260 14.819 1.00 44.53 59 PRO A C 1
ATOM 1060 O O . PRO A 1 79 ? 16.415 -16.360 14.299 1.00 45.49 59 PRO A O 1
ATOM 1071 N N . GLY A 1 80 ? 16.587 -18.463 15.100 1.00 42.38 60 GLY A N 1
ATOM 1072 C CA . GLY A 1 80 ? 15.217 -18.809 14.782 1.00 39.03 60 GLY A CA 1
ATOM 1073 C C . GLY A 1 80 ? 14.223 -18.168 15.734 1.00 36.76 60 GLY A C 1
ATOM 1074 O O . GLY A 1 80 ? 14.554 -17.305 16.549 1.00 38.21 60 GLY A O 1
ATOM 1078 N N . ALA A 1 81 ? 12.972 -18.612 15.618 1.00 34.29 61 ALA A N 1
ATOM 1079 C CA . ALA A 1 81 ? 11.889 -18.126 16.463 1.00 34.82 61 ALA A CA 1
ATOM 1080 C C . ALA A 1 81 ? 11.591 -19.043 17.644 1.00 34.97 61 ALA A C 1
ATOM 1081 O O . ALA A 1 81 ? 10.714 -18.721 18.461 1.00 34.08 61 ALA A O 1
ATOM 1088 N N . ALA A 1 82 ? 12.307 -20.161 17.771 1.00 36.72 62 ALA A N 1
ATOM 1089 C CA . ALA A 1 82 ? 12.010 -21.121 18.832 1.00 38.17 62 ALA A CA 1
ATOM 1090 C C . ALA A 1 82 ? 12.176 -20.510 20.213 1.00 35.78 62 ALA A C 1
ATOM 1091 O O . ALA A 1 82 ? 11.551 -20.974 21.174 1.00 36.11 62 ALA A O 1
ATOM 1098 N N . ALA A 1 83 ? 13.014 -19.479 20.341 1.00 33.79 63 ALA A N 1
ATOM 1099 C CA . ALA A 1 83 ? 13.274 -18.883 21.644 1.00 31.69 63 ALA A CA 1
ATOM 1100 C C . ALA A 1 83 ? 12.032 -18.261 22.265 1.00 28.27 63 ALA A C 1
ATOM 1101 O O . ALA A 1 83 ? 12.049 -17.956 23.465 1.00 25.88 63 ALA A O 1
ATOM 1108 N N . TYR A 1 84 ? 10.969 -18.063 21.482 1.00 25.85 64 TYR A N 1
ATOM 1109 C CA . TYR A 1 84 ? 9.750 -17.407 21.932 1.00 24.41 64 TYR A CA 1
ATOM 1110 C C . TYR A 1 84 ? 8.631 -18.377 22.288 1.00 26.51 64 TYR A C 1
ATOM 1111 O O . TYR A 1 84 ? 7.572 -17.937 22.745 1.00 25.82 64 TYR A O 1
ATOM 1129 N N A GLU A 1 85 ? 8.832 -19.678 22.093 0.54 27.96 65 GLU A N 1
ATOM 1130 N N B GLU A 1 85 ? 8.835 -19.677 22.099 0.46 27.76 65 GLU A N 1
ATOM 1131 C CA A GLU A 1 85 ? 7.809 -20.648 22.454 0.54 30.53 65 GLU A CA 1
ATOM 1132 C CA B GLU A 1 85 ? 7.812 -20.648 22.457 0.46 29.95 65 GLU A CA 1
ATOM 1133 C C A GLU A 1 85 ? 7.530 -20.589 23.950 0.54 28.48 65 GLU A C 1
ATOM 1134 C C B GLU A 1 85 ? 7.530 -20.594 23.953 0.46 28.21 65 GLU A C 1
ATOM 1135 O O A GLU A 1 85 ? 8.450 -20.648 24.769 0.54 27.39 65 GLU A O 1
ATOM 1136 O O B GLU A 1 85 ? 8.448 -20.664 24.774 0.46 27.35 65 GLU A O 1
ATOM 1159 N N . GLY A 1 86 ? 6.251 -20.480 24.302 1.00 26.90 66 GLY A N 1
ATOM 1160 C CA . GLY A 1 86 ? 5.836 -20.414 25.683 1.00 25.45 66 GLY A CA 1
ATOM 1161 C C . GLY A 1 86 ? 5.884 -19.040 26.318 1.00 23.54 66 GLY A C 1
ATOM 1162 O O . GLY A 1 86 ? 5.549 -18.908 27.510 1.00 25.56 66 GLY A O 1
ATOM 1166 N N . LEU A 1 87 ? 6.289 -18.029 25.588 1.00 21.63 67 LEU A N 1
ATOM 1167 C CA . LEU A 1 87 ? 6.360 -16.676 26.123 1.00 20.12 67 LEU A CA 1
ATOM 1168 C C . LEU A 1 87 ? 5.019 -15.977 25.939 1.00 20.62 67 LEU A C 1
ATOM 1169 O O . LEU A 1 87 ? 4.506 -15.929 24.818 1.00 21.05 67 LEU A O 1
ATOM 1185 N N . PRO A 1 88 ? 4.410 -15.436 26.993 1.00 20.89 68 PRO A N 1
ATOM 1186 C CA . PRO A 1 88 ? 3.132 -14.730 26.805 1.00 21.16 68 PRO A CA 1
ATOM 1187 C C . PRO A 1 88 ? 3.273 -13.573 25.834 1.00 20.20 68 PRO A C 1
ATOM 1188 O O . PRO A 1 88 ? 4.351 -13.008 25.656 1.00 19.46 68 PRO A O 1
ATOM 1199 N N . ASP A 1 89 ? 2.150 -13.205 25.210 1.00 21.16 69 ASP A N 1
ATOM 1200 C CA . ASP A 1 89 ? 2.118 -12.090 24.264 1.00 21.76 69 ASP A CA 1
ATOM 1201 C C . ASP A 1 89 ? 1.246 -10.933 24.746 1.00 20.88 69 ASP A C 1
ATOM 1202 O O . ASP A 1 89 ? 0.869 -10.068 23.942 1.00 22.86 69 ASP A O 1
ATOM 1211 N N . ASP A 1 90 ? 0.953 -10.875 26.050 1.00 18.93 70 ASP A N 1
ATOM 1212 C CA . ASP A 1 90 ? 0.099 -9.835 26.621 1.00 18.07 70 ASP A CA 1
ATOM 1213 C C . ASP A 1 90 ? 0.837 -8.912 27.592 1.00 17.88 70 ASP A C 1
ATOM 1214 O O . ASP A 1 90 ? 0.216 -8.291 28.456 1.00 19.49 70 ASP A O 1
ATOM 1223 N N . PHE A 1 91 ? 2.150 -8.790 27.442 1.00 16.39 71 PHE A N 1
ATOM 1224 C CA . PHE A 1 91 ? 2.891 -7.775 28.172 1.00 15.32 71 PHE A CA 1
ATOM 1225 C C . PHE A 1 91 ? 2.421 -6.385 27.762 1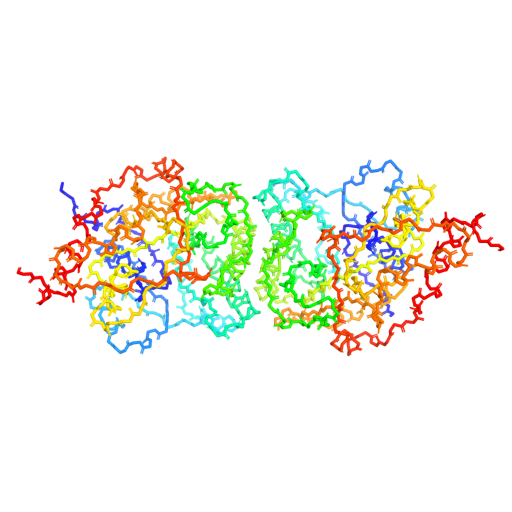.00 15.62 71 PHE A C 1
ATOM 1226 O O . PHE A 1 91 ? 2.157 -6.127 26.589 1.00 16.25 71 PHE A O 1
ATOM 1243 N N . THR A 1 92 ? 2.306 -5.491 28.751 1.00 15.82 72 THR A N 1
ATOM 1244 C CA . THR A 1 92 ? 1.906 -4.111 28.505 1.00 13.92 72 THR A CA 1
ATOM 1245 C C . THR A 1 92 ? 3.099 -3.202 28.231 1.00 14.47 72 THR A C 1
ATOM 1246 O O . THR A 1 92 ? 2.950 -2.186 27.526 1.00 15.29 72 THR A O 1
ATOM 1257 N N . HIS A 1 93 ? 4.267 -3.526 28.797 1.00 14.58 73 HIS A N 1
ATOM 1258 C CA . HIS A 1 93 ? 5.433 -2.660 28.738 1.00 13.83 73 HIS A CA 1
ATOM 1259 C C . HIS A 1 93 ? 6.671 -3.528 28.588 1.00 13.85 73 HIS A C 1
ATOM 1260 O O . HIS A 1 93 ? 6.766 -4.594 29.200 1.00 15.52 73 HIS A O 1
ATOM 1274 N N . VAL A 1 94 ? 7.626 -3.057 27.789 1.00 13.23 74 VAL A N 1
ATOM 1275 C CA . VAL A 1 94 ? 8.830 -3.820 27.472 1.00 13.64 74 VAL A CA 1
ATOM 1276 C C . VAL A 1 94 ? 10.050 -2.924 27.606 1.00 13.25 74 VAL A C 1
ATOM 1277 O O . VAL A 1 94 ? 10.071 -1.812 27.061 1.00 13.25 74 VAL A O 1
ATOM 1290 N N . LEU A 1 95 ? 11.077 -3.430 28.300 1.00 12.57 75 LEU A N 1
ATOM 1291 C CA . LEU A 1 95 ? 12.397 -2.802 28.377 1.00 12.35 75 LEU A CA 1
ATOM 1292 C C . LEU A 1 95 ? 13.404 -3.761 27.757 1.00 11.42 75 LEU A C 1
ATOM 1293 O O . LEU A 1 95 ? 13.657 -4.836 28.311 1.00 13.56 75 LEU A O 1
ATOM 1309 N N . HIS A 1 96 ? 13.951 -3.397 26.591 1.00 11.87 76 HIS A N 1
ATOM 1310 C CA . HIS A 1 96 ? 14.949 -4.223 25.920 1.00 11.62 76 HIS A CA 1
ATOM 1311 C C . HIS A 1 96 ? 16.343 -3.656 26.184 1.00 12.29 76 HIS A C 1
ATOM 1312 O O . HIS A 1 96 ? 16.785 -2.717 25.524 1.00 11.60 76 HIS A O 1
ATOM 1326 N N . SER A 1 97 ? 17.013 -4.216 27.195 1.00 11.07 77 SER A N 1
ATOM 1327 C CA . SER A 1 97 ? 18.327 -3.785 27.636 1.00 11.55 77 SER A CA 1
ATOM 1328 C C . SER A 1 97 ? 19.435 -4.787 27.343 1.00 12.82 77 SER A C 1
ATOM 1329 O O . SER A 1 97 ? 20.609 -4.407 27.401 1.00 13.06 77 SER A O 1
ATOM 1337 N N . ALA A 1 98 ? 19.112 -6.036 27.003 1.00 11.61 78 ALA A N 1
ATOM 1338 C CA . ALA A 1 98 ? 20.154 -7.008 26.668 1.00 11.52 78 ALA A CA 1
ATOM 1339 C C . ALA A 1 98 ? 20.927 -6.556 25.431 1.00 12.37 78 ALA A C 1
ATOM 1340 O O . ALA A 1 98 ? 20.358 -5.969 24.498 1.00 12.70 78 ALA A O 1
ATOM 1347 N N . VAL A 1 99 ? 22.223 -6.877 25.410 1.00 12.04 79 VAL A N 1
ATOM 1348 C CA . VAL A 1 99 ? 23.091 -6.436 24.319 1.00 11.60 79 VAL A CA 1
ATOM 1349 C C . VAL A 1 99 ? 24.215 -7.432 24.081 1.00 11.82 79 VAL A C 1
ATOM 1350 O O . VAL A 1 99 ? 24.812 -7.947 25.029 1.00 13.63 79 VAL A O 1
ATOM 1363 N N . ARG A 1 100 ? 24.526 -7.664 22.783 1.00 13.23 80 ARG A N 1
ATOM 1364 C CA . ARG A 1 100 ? 25.800 -8.252 22.367 1.00 13.96 80 ARG A CA 1
ATOM 1365 C C . ARG A 1 100 ? 26.664 -7.086 21.875 1.00 13.69 80 ARG A C 1
ATOM 1366 O O . ARG A 1 100 ? 26.450 -6.559 20.776 1.00 14.19 80 ARG A O 1
ATOM 1387 N N . ARG A 1 101 ? 27.577 -6.617 22.736 1.00 13.99 81 ARG A N 1
ATOM 1388 C CA . ARG A 1 101 ? 28.343 -5.419 22.406 1.00 14.67 81 ARG A CA 1
ATOM 1389 C C . ARG A 1 101 ? 29.356 -5.671 21.289 1.00 16.12 81 ARG A C 1
ATOM 1390 O O . ARG A 1 101 ? 29.707 -4.740 20.561 1.00 18.19 81 ARG A O 1
ATOM 1411 N N . GLY A 1 102 ? 29.841 -6.897 21.139 1.00 15.34 82 GLY A N 1
ATOM 1412 C CA . GLY A 1 102 ? 30.824 -7.189 20.118 1.00 16.89 82 GLY A CA 1
ATOM 1413 C C . GLY A 1 102 ? 32.270 -7.106 20.540 1.00 18.62 82 GLY A C 1
ATOM 1414 O O . GLY A 1 102 ? 33.126 -6.791 19.701 1.00 19.20 82 GLY A O 1
ATOM 1418 N N . GLU A 1 103 ? 32.582 -7.425 21.798 1.00 19.21 83 GLU A N 1
ATOM 1419 C CA . GLU A 1 103 ? 33.970 -7.403 22.254 1.00 21.56 83 GLU A CA 1
ATOM 1420 C C . GLU A 1 103 ? 34.878 -8.289 21.404 1.00 22.10 83 GLU A C 1
ATOM 1421 O O . GLU A 1 103 ? 36.085 -8.030 21.314 1.00 25.00 83 GLU A O 1
ATOM 1433 N N . ASP A 1 104 ? 34.336 -9.350 20.806 1.00 21.66 84 ASP A N 1
ATOM 1434 C CA . ASP A 1 104 ? 35.105 -10.256 19.962 1.00 22.43 84 ASP A CA 1
ATOM 1435 C C . ASP A 1 104 ? 35.469 -9.648 18.612 1.00 22.81 84 ASP A C 1
ATOM 1436 O O . ASP A 1 104 ? 36.196 -10.290 17.841 1.00 24.84 84 ASP A O 1
ATOM 1445 N N . GLY A 1 105 ? 34.996 -8.442 18.313 1.00 22.26 85 GLY A N 1
ATOM 1446 C CA . GLY A 1 105 ? 35.315 -7.785 17.063 1.00 23.22 85 GLY A CA 1
ATOM 1447 C C . GLY A 1 105 ? 34.502 -8.240 15.869 1.00 23.67 85 GLY A C 1
ATOM 1448 O O . GLY A 1 105 ? 34.756 -7.770 14.747 1.00 26.41 85 GLY A O 1
ATOM 1452 N N . ASP A 1 106 ? 33.536 -9.138 16.064 1.00 21.51 86 ASP A N 1
ATOM 1453 C CA . ASP A 1 106 ? 32.723 -9.674 14.968 1.00 20.89 86 ASP A CA 1
ATOM 1454 C C . ASP A 1 106 ? 31.580 -8.697 14.728 1.00 19.70 86 ASP A C 1
ATOM 1455 O O . ASP A 1 106 ? 30.513 -8.785 15.335 1.00 19.27 86 ASP A O 1
ATOM 1464 N N . VAL A 1 107 ? 31.816 -7.729 13.838 1.00 20.51 87 VAL A N 1
ATOM 1465 C CA . VAL A 1 107 ? 30.840 -6.662 13.647 1.00 20.23 87 VAL A CA 1
ATOM 1466 C C . VAL A 1 107 ? 29.586 -7.186 12.950 1.00 20.04 87 VAL A C 1
ATOM 1467 O O . VAL A 1 107 ? 28.472 -6.756 13.258 1.00 19.09 87 VAL A O 1
ATOM 1480 N N . ASN A 1 108 ? 29.731 -8.128 12.014 1.00 19.80 88 ASN A N 1
ATOM 1481 C CA . ASN A 1 108 ? 28.539 -8.713 11.401 1.00 20.54 88 ASN A CA 1
ATOM 1482 C C . ASN A 1 108 ? 27.653 -9.402 12.436 1.00 19.27 88 ASN A C 1
ATOM 1483 O O . ASN A 1 108 ? 26.424 -9.298 12.372 1.00 19.45 88 ASN A O 1
ATOM 1494 N N . ALA A 1 109 ? 28.254 -10.128 13.385 1.00 18.94 89 ALA A N 1
ATOM 1495 C CA . ALA A 1 109 ? 27.449 -10.751 14.432 1.00 19.56 89 ALA A CA 1
ATOM 1496 C C . ALA A 1 109 ? 26.783 -9.704 15.318 1.00 18.88 89 ALA A C 1
ATOM 1497 O O . ALA A 1 109 ? 25.618 -9.858 15.697 1.00 19.25 89 ALA A O 1
ATOM 1504 N N . ALA A 1 110 ? 27.500 -8.638 15.677 1.00 18.37 90 ALA A N 1
ATOM 1505 C CA . ALA A 1 110 ? 26.876 -7.591 16.479 1.00 18.43 90 ALA A CA 1
ATOM 1506 C C . ALA A 1 110 ? 25.684 -6.981 15.752 1.00 17.54 90 ALA A C 1
ATOM 1507 O O . ALA A 1 110 ? 24.635 -6.719 16.353 1.00 19.94 90 ALA A O 1
ATOM 1514 N N . VAL A 1 111 ? 25.828 -6.730 14.459 1.00 16.96 91 VAL A N 1
ATOM 1515 C CA . VAL A 1 111 ? 24.725 -6.175 13.684 1.00 16.22 91 VAL A CA 1
ATOM 1516 C C . VAL A 1 111 ? 23.568 -7.168 13.608 1.00 16.44 91 VAL A C 1
ATOM 1517 O O . VAL A 1 111 ? 22.411 -6.819 13.876 1.00 16.37 91 VAL A O 1
ATOM 1530 N N . GLU A 1 112 ? 23.864 -8.425 13.247 1.00 16.05 92 GLU A N 1
ATOM 1531 C CA . GLU A 1 112 ? 22.807 -9.407 13.018 1.00 15.87 92 GLU A CA 1
ATOM 1532 C C . GLU A 1 112 ? 22.083 -9.773 14.305 1.00 15.76 92 GLU A C 1
ATOM 1533 O O . GLU A 1 112 ? 20.848 -9.733 14.359 1.00 16.15 92 GLU A O 1
ATOM 1545 N N . VAL A 1 113 ? 22.831 -10.172 15.341 1.00 15.08 93 VAL A N 1
ATOM 1546 C CA . VAL A 1 113 ? 22.196 -10.706 16.541 1.00 14.39 93 VAL A CA 1
ATOM 1547 C C . VAL A 1 113 ? 21.304 -9.647 17.181 1.00 13.50 93 VAL A C 1
ATOM 1548 O O . VAL A 1 113 ? 20.144 -9.910 17.522 1.00 14.87 93 VAL A O 1
ATOM 1561 N N . ASN A 1 114 ? 21.830 -8.435 17.371 1.00 13.98 94 ASN A N 1
ATOM 1562 C CA . ASN A 1 114 ? 21.046 -7.402 18.048 1.00 13.47 94 ASN A CA 1
ATOM 1563 C C . ASN A 1 114 ? 19.864 -6.952 17.202 1.00 13.35 94 ASN A C 1
ATOM 1564 O O . ASN A 1 114 ? 18.758 -6.775 17.722 1.00 13.92 94 ASN A O 1
ATOM 1575 N N . SER A 1 115 ? 20.065 -6.767 15.894 1.00 13.88 95 SER A N 1
ATOM 1576 C CA . SER A 1 115 ? 18.978 -6.273 15.056 1.00 13.50 95 SER A CA 1
ATOM 1577 C C . SER A 1 115 ? 17.834 -7.278 14.989 1.00 12.93 95 SER A C 1
ATOM 1578 O O . SER A 1 115 ? 16.662 -6.909 15.106 1.00 14.14 95 SER A O 1
ATOM 1586 N N . VAL A 1 116 ? 18.157 -8.550 14.756 1.00 13.68 96 VAL A N 1
ATOM 1587 C CA . VAL A 1 116 ? 17.123 -9.568 14.637 1.00 14.75 96 VAL A CA 1
ATOM 1588 C C . VAL A 1 116 ? 16.387 -9.735 15.961 1.00 14.42 96 VAL A C 1
ATOM 1589 O O . VAL A 1 116 ? 15.163 -9.905 15.985 1.00 14.87 96 VAL A O 1
ATOM 1602 N N . ALA A 1 117 ? 17.111 -9.688 17.086 1.00 16.05 97 ALA A N 1
ATOM 1603 C CA . ALA A 1 117 ? 16.451 -9.804 18.385 1.00 15.66 97 ALA A CA 1
ATOM 1604 C C . ALA A 1 117 ? 15.460 -8.661 18.586 1.00 14.22 97 ALA A C 1
ATOM 1605 O O . ALA A 1 117 ? 14.352 -8.874 19.089 1.00 14.92 97 ALA A O 1
ATOM 1612 N N . CYS A 1 118 ? 15.841 -7.438 18.204 1.00 14.19 98 CYS A N 1
ATOM 1613 C CA . CYS A 1 118 ? 14.908 -6.319 18.294 1.00 14.49 98 CYS A CA 1
ATOM 1614 C C . CYS A 1 118 ? 13.636 -6.617 17.507 1.00 13.72 98 CYS A C 1
ATOM 1615 O O . CYS A 1 118 ? 12.523 -6.412 17.997 1.00 14.66 98 CYS A O 1
ATOM 1623 N N . GLY A 1 119 ? 13.779 -7.059 16.257 1.00 14.09 99 GLY A N 1
ATOM 1624 C CA . GLY A 1 119 ? 12.599 -7.319 15.454 1.00 14.15 99 GLY A CA 1
ATOM 1625 C C . GLY A 1 119 ? 11.726 -8.437 15.988 1.00 14.79 99 GLY A C 1
ATOM 1626 O O . GLY A 1 119 ? 10.496 -8.325 15.992 1.00 15.20 99 GLY A O 1
ATOM 1630 N N . ARG A 1 120 ? 12.338 -9.534 16.430 1.00 14.30 100 ARG A N 1
ATOM 1631 C CA . ARG A 1 120 ? 11.546 -10.653 16.934 1.00 15.19 100 ARG A CA 1
ATOM 1632 C C . ARG A 1 120 ? 10.837 -10.274 18.231 1.00 15.01 100 ARG A C 1
ATOM 1633 O O . ARG A 1 120 ? 9.670 -10.639 18.443 1.00 15.30 100 ARG A O 1
ATOM 1654 N N . LEU A 1 121 ? 11.524 -9.555 19.116 1.00 14.67 101 LEU A N 1
ATOM 1655 C CA . LEU A 1 121 ? 10.921 -9.168 20.389 1.00 14.41 101 LEU A CA 1
ATOM 1656 C C . LEU A 1 121 ? 9.797 -8.162 20.192 1.00 14.91 101 LEU A C 1
ATOM 1657 O O . LEU A 1 121 ? 8.722 -8.294 20.796 1.00 14.88 101 LEU A O 1
ATOM 1673 N N . MET A 1 122 ? 10.013 -7.162 19.332 1.00 14.26 102 MET A N 1
ATOM 1674 C CA . MET A 1 122 ? 8.952 -6.189 19.063 1.00 13.83 102 MET A CA 1
ATOM 1675 C C . MET A 1 122 ? 7.746 -6.853 18.417 1.00 15.07 102 MET A C 1
ATOM 1676 O O . MET A 1 122 ? 6.600 -6.553 18.774 1.00 15.60 102 MET A O 1
ATOM 1690 N N . THR A 1 123 ? 7.983 -7.750 17.455 1.00 14.05 103 THR A N 1
ATOM 1691 C CA . THR A 1 123 ? 6.881 -8.458 16.803 1.00 14.67 103 THR A CA 1
ATOM 1692 C C . THR A 1 123 ? 6.102 -9.294 17.816 1.00 15.86 103 THR A C 1
ATOM 1693 O O . THR A 1 123 ? 4.865 -9.277 17.841 1.00 16.40 103 THR A O 1
ATOM 1704 N N . HIS A 1 124 ? 6.813 -10.025 18.673 1.00 15.18 104 HIS A N 1
ATOM 1705 C CA . HIS A 1 124 ? 6.139 -10.811 19.707 1.00 16.02 104 HIS A CA 1
ATOM 1706 C C . HIS A 1 124 ? 5.269 -9.927 20.594 1.00 15.86 104 HIS A C 1
ATOM 1707 O O . HIS A 1 124 ? 4.139 -10.296 20.952 1.00 16.47 104 HIS A O 1
ATOM 1721 N N . CYS A 1 125 ? 5.788 -8.760 20.967 1.00 15.28 105 CYS A N 1
ATOM 1722 C CA . CYS A 1 125 ? 5.120 -7.836 21.872 1.00 15.29 105 CYS A CA 1
ATOM 1723 C C . CYS A 1 125 ? 4.397 -6.713 21.143 1.00 16.35 105 CYS A C 1
ATOM 1724 O O . CYS A 1 125 ? 4.228 -5.619 21.697 1.00 16.63 105 CYS A O 1
ATOM 1732 N N A ARG A 1 126 ? 3.909 -6.979 19.928 0.70 15.97 106 ARG A N 1
ATOM 1733 N N B ARG A 1 126 ? 3.920 -6.971 19.924 0.30 16.63 106 ARG A N 1
ATOM 1734 C CA A ARG A 1 126 ? 3.338 -5.912 19.123 0.70 17.73 106 ARG A CA 1
ATOM 1735 C CA B ARG A 1 126 ? 3.342 -5.903 19.120 0.30 17.71 106 ARG A CA 1
ATOM 1736 C C A ARG A 1 126 ? 2.094 -5.302 19.746 0.70 18.93 106 ARG A C 1
ATOM 1737 C C B ARG A 1 126 ? 2.095 -5.297 19.750 0.30 18.55 106 ARG A C 1
ATOM 1738 O O A ARG A 1 126 ? 1.710 -4.193 19.359 0.70 20.38 106 ARG A O 1
ATOM 1739 O O B ARG A 1 126 ? 1.708 -4.186 19.371 0.30 19.22 106 ARG A O 1
ATOM 1780 N N . GLY A 1 127 ? 1.463 -5.986 20.696 1.00 18.60 107 GLY A N 1
ATOM 1781 C CA . GLY A 1 127 ? 0.302 -5.461 21.389 1.00 19.36 107 GLY A CA 1
ATOM 1782 C C . GLY A 1 127 ? 0.586 -4.622 22.622 1.00 17.91 107 GLY A C 1
ATOM 1783 O O . GLY A 1 127 ? -0.356 -4.155 23.275 1.00 20.41 107 GLY A O 1
ATOM 1787 N N . ALA A 1 128 ? 1.852 -4.425 22.966 1.00 17.21 108 ALA A N 1
ATOM 1788 C CA . ALA A 1 128 ? 2.207 -3.711 24.182 1.00 16.45 108 ALA A CA 1
ATOM 1789 C C . ALA A 1 128 ? 1.863 -2.228 24.062 1.00 16.53 108 ALA A C 1
ATOM 1790 O O . ALA A 1 128 ? 1.747 -1.675 22.960 1.00 17.98 108 ALA A O 1
ATOM 1797 N N . GLU A 1 129 ? 1.716 -1.572 25.225 1.00 15.74 109 GLU A N 1
ATOM 1798 C CA . GLU A 1 129 ? 1.492 -0.131 25.250 1.00 16.53 109 GLU A CA 1
ATOM 1799 C C . GLU A 1 129 ? 2.743 0.651 24.856 1.00 15.58 109 GLU A C 1
ATOM 1800 O O . GLU A 1 129 ? 2.630 1.715 24.234 1.00 16.95 109 GLU A O 1
ATOM 1812 N N . ALA A 1 130 ? 3.932 0.141 25.180 1.00 14.53 110 ALA A N 1
ATOM 1813 C CA . ALA A 1 130 ? 5.163 0.900 24.970 1.00 13.82 110 ALA A CA 1
ATOM 1814 C C . ALA A 1 130 ? 6.369 -0.031 25.008 1.00 13.68 110 ALA A C 1
ATOM 1815 O O . ALA A 1 130 ? 6.414 -0.971 25.814 1.00 14.27 110 ALA A O 1
ATOM 1822 N N . PHE A 1 131 ? 7.337 0.251 24.132 1.00 13.42 111 PHE A N 1
ATOM 1823 C CA . PHE A 1 131 ? 8.596 -0.477 24.024 1.00 12.67 111 PHE A CA 1
ATOM 1824 C C . PHE A 1 131 ? 9.747 0.509 24.196 1.00 13.45 111 PHE A C 1
ATOM 1825 O O . PHE A 1 131 ? 9.809 1.514 23.491 1.00 14.59 111 PHE A O 1
ATOM 1842 N N . LEU A 1 132 ? 10.649 0.219 25.130 1.00 11.92 112 LEU A N 1
ATOM 1843 C CA . LEU A 1 132 ? 11.809 1.057 25.426 1.00 11.31 112 LEU A CA 1
ATOM 1844 C C . LEU A 1 132 ? 13.071 0.295 25.032 1.00 11.92 112 LEU A C 1
ATOM 1845 O O . LEU A 1 132 ? 13.360 -0.766 25.592 1.00 13.09 112 LEU A O 1
ATOM 1861 N N . PHE A 1 133 ? 13.799 0.827 24.053 1.00 11.44 113 PHE A N 1
ATOM 1862 C CA . PHE A 1 133 ? 15.082 0.288 23.618 1.00 11.80 113 PHE A CA 1
ATOM 1863 C C . PHE A 1 133 ? 16.203 1.132 24.215 1.00 11.80 113 PHE A C 1
ATOM 1864 O O . PHE A 1 133 ? 16.233 2.350 24.020 1.00 12.93 113 PHE A O 1
ATOM 1881 N N . VAL A 1 134 ? 17.136 0.483 24.913 1.00 11.65 114 VAL A N 1
ATOM 1882 C CA . VAL A 1 134 ? 18.318 1.159 25.442 1.00 11.94 114 VAL A CA 1
ATOM 1883 C C . VAL A 1 134 ? 19.394 1.154 24.366 1.00 11.21 114 VAL A C 1
ATOM 1884 O O . VAL A 1 134 ? 19.757 0.098 23.848 1.00 12.79 114 VAL A O 1
ATOM 1897 N N . SER A 1 135 ? 19.916 2.330 24.040 1.00 11.84 115 SER A N 1
ATOM 1898 C CA . SER A 1 135 ? 21.025 2.472 23.103 1.00 11.25 115 SER A CA 1
ATOM 1899 C C . SER A 1 135 ? 22.203 3.153 23.811 1.00 12.73 115 SER A C 1
ATOM 1900 O O . SER A 1 135 ? 22.344 3.030 25.038 1.00 12.92 115 SER A O 1
ATOM 1908 N N . THR A 1 136 ? 23.074 3.826 23.057 1.00 13.33 116 THR A N 1
ATOM 1909 C CA . THR A 1 136 ? 24.294 4.415 23.581 1.00 12.69 116 THR A CA 1
ATOM 1910 C C . THR A 1 136 ? 24.601 5.740 22.907 1.00 13.48 116 THR A C 1
ATOM 1911 O O . THR A 1 136 ? 24.177 6.007 21.777 1.00 13.63 116 THR A O 1
ATOM 1922 N N . GLY A 1 137 ? 25.354 6.580 23.631 1.00 14.38 117 GLY A N 1
ATOM 1923 C CA . GLY A 1 137 ? 25.993 7.730 23.014 1.00 13.73 117 GLY A CA 1
ATOM 1924 C C . GLY A 1 137 ? 27.313 7.474 22.329 1.00 13.78 117 GLY A C 1
ATOM 1925 O O . GLY A 1 137 ? 27.896 8.407 21.762 1.00 14.21 117 GLY A O 1
ATOM 1929 N N . ALA A 1 138 ? 27.818 6.230 22.369 1.00 13.46 118 ALA A N 1
ATOM 1930 C CA . ALA A 1 138 ? 29.114 5.941 21.760 1.00 14.57 118 ALA A CA 1
ATOM 1931 C C . ALA A 1 138 ? 29.074 6.158 20.257 1.00 15.36 118 ALA A C 1
ATOM 1932 O O . ALA A 1 138 ? 30.123 6.374 19.639 1.00 17.79 118 ALA A O 1
ATOM 1939 N N . LEU A 1 139 ? 27.891 6.119 19.662 1.00 14.10 119 LEU A N 1
ATOM 1940 C CA . LEU A 1 139 ? 27.723 6.324 18.226 1.00 15.45 119 LEU A CA 1
ATOM 1941 C C . LEU A 1 139 ? 27.764 7.792 17.809 1.00 16.17 119 LEU A C 1
ATOM 1942 O O . LEU A 1 139 ? 27.697 8.056 16.612 1.00 20.94 119 LEU A O 1
ATOM 1958 N N . TYR A 1 140 ? 27.894 8.756 18.730 1.00 14.19 120 TYR A N 1
ATOM 1959 C CA . TYR A 1 140 ? 28.072 10.141 18.298 1.00 14.23 120 TYR A CA 1
ATOM 1960 C C . TYR A 1 140 ? 29.447 10.332 17.659 1.00 14.87 120 TYR A C 1
ATOM 1961 O O . TYR A 1 140 ? 30.433 9.734 18.101 1.00 15.62 120 TYR A O 1
ATOM 1979 N N . LYS A 1 141 ? 29.496 11.148 16.605 1.00 15.63 121 LYS A N 1
ATOM 1980 C CA . LYS A 1 141 ? 30.764 11.566 16.014 1.00 15.73 121 LYS A CA 1
ATOM 1981 C C . LYS A 1 141 ? 31.458 12.550 16.950 1.00 16.34 121 LYS A C 1
ATOM 1982 O O . LYS A 1 141 ? 30.852 13.527 17.391 1.00 17.26 121 LYS A O 1
ATOM 2001 N N . ARG A 1 142 ? 32.721 12.289 17.267 1.00 16.67 122 ARG A N 1
ATOM 2002 C CA . ARG A 1 142 ? 33.453 13.185 18.149 1.00 18.82 122 ARG A CA 1
ATOM 2003 C C . ARG A 1 142 ? 33.510 14.591 17.563 1.00 18.85 122 ARG A C 1
ATOM 2004 O O . ARG A 1 142 ? 33.943 14.788 16.425 1.00 19.58 122 ARG A O 1
ATOM 2025 N N . GLN A 1 143 ? 33.087 15.570 18.360 1.00 18.65 123 GLN A N 1
ATOM 2026 C CA . GLN A 1 143 ? 33.287 16.984 18.065 1.00 20.31 123 GLN A CA 1
ATOM 2027 C C . GLN A 1 143 ? 34.447 17.476 18.920 1.00 21.18 123 GLN A C 1
ATOM 2028 O O . GLN A 1 143 ? 35.588 17.474 18.460 1.00 26.34 123 GLN A O 1
ATOM 2042 N N . THR A 1 144 ? 34.170 17.905 20.145 1.00 18.56 124 THR A N 1
ATOM 2043 C CA . THR A 1 144 ? 35.171 18.088 21.188 1.00 18.51 124 THR A CA 1
ATOM 2044 C C . THR A 1 144 ? 34.839 17.126 22.327 1.00 17.93 124 THR A C 1
ATOM 2045 O O . THR A 1 144 ? 33.731 16.583 22.413 1.00 18.31 124 THR A O 1
ATOM 2056 N N . LEU A 1 145 ? 35.802 16.919 23.223 1.00 17.26 125 LEU A N 1
ATOM 2057 C CA . LEU A 1 145 ? 35.559 15.976 24.319 1.00 17.51 125 LEU A CA 1
ATOM 2058 C C . LEU A 1 145 ? 34.539 16.505 25.322 1.00 17.18 125 LEU A C 1
ATOM 2059 O O . LEU A 1 145 ? 33.900 15.708 26.014 1.00 16.26 125 LEU A O 1
ATOM 2075 N N . ASP A 1 146 ? 34.394 17.833 25.436 1.00 17.42 126 ASP A N 1
ATOM 2076 C CA . ASP A 1 146 ? 33.482 18.445 26.404 1.00 17.44 126 ASP A CA 1
ATOM 2077 C C . ASP A 1 146 ? 32.121 18.837 25.825 1.00 17.62 126 ASP A C 1
ATOM 2078 O O . ASP A 1 146 ? 31.249 19.287 26.580 1.00 18.84 126 ASP A O 1
ATOM 2087 N N . HIS A 1 147 ? 31.912 18.681 24.517 1.00 16.74 127 HIS A N 1
ATOM 2088 C CA . HIS A 1 147 ? 30.659 19.093 23.896 1.00 17.24 127 HIS A CA 1
ATOM 2089 C C . HIS A 1 147 ? 29.466 18.398 24.542 1.00 15.58 127 HIS A C 1
ATOM 2090 O O . HIS A 1 147 ? 29.519 17.211 24.879 1.00 16.15 127 HIS A O 1
ATOM 2104 N N . ALA A 1 148 ? 28.365 19.135 24.673 1.00 15.97 128 ALA A N 1
ATOM 2105 C CA . ALA A 1 148 ? 27.109 18.559 25.152 1.00 15.86 128 ALA A CA 1
ATOM 2106 C C . ALA A 1 148 ? 26.336 18.003 23.962 1.00 15.28 128 ALA A C 1
ATOM 2107 O O . ALA A 1 148 ? 25.687 18.747 23.232 1.00 17.47 128 ALA A O 1
ATOM 2114 N N . TYR A 1 149 ? 26.389 16.684 23.771 1.00 14.41 129 TYR A N 1
ATOM 2115 C CA . TYR A 1 149 ? 25.784 16.067 22.587 1.00 14.58 129 TYR A CA 1
ATOM 2116 C C . TYR A 1 149 ? 24.259 16.096 22.685 1.00 14.81 129 TYR A C 1
ATOM 2117 O O . TYR A 1 149 ? 23.670 15.764 23.725 1.00 14.94 129 TYR A O 1
ATOM 2135 N N . THR A 1 150 ? 23.621 16.515 21.597 1.00 15.28 130 THR A N 1
ATOM 2136 C CA . THR A 1 150 ? 22.171 16.510 21.475 1.00 15.83 130 THR A CA 1
ATOM 2137 C C . THR A 1 150 ? 21.721 15.356 20.580 1.00 15.21 130 THR A C 1
ATOM 2138 O O . THR A 1 150 ? 22.521 14.699 19.909 1.00 15.56 130 THR A O 1
ATOM 2149 N N . GLU A 1 151 ? 20.401 15.160 20.529 1.00 15.05 131 GLU A N 1
ATOM 2150 C CA . GLU A 1 151 ? 19.819 14.068 19.762 1.00 16.86 131 GLU A CA 1
ATOM 2151 C C . GLU A 1 151 ? 20.021 14.236 18.259 1.00 18.02 131 GLU A C 1
ATOM 2152 O O . GLU A 1 151 ? 19.857 13.266 17.509 1.00 19.16 131 GLU A O 1
ATOM 2164 N N . ASP A 1 152 ? 20.391 15.424 17.808 1.00 18.98 132 ASP A N 1
ATOM 2165 C CA . ASP A 1 152 ? 20.554 15.691 16.381 1.00 20.73 132 ASP A CA 1
ATOM 2166 C C . ASP A 1 152 ? 22.004 15.820 15.961 1.00 20.54 132 ASP A C 1
ATOM 2167 O O . ASP A 1 152 ? 22.285 16.122 14.785 1.00 21.38 132 ASP A O 1
ATOM 2176 N N . ASP A 1 153 ? 22.938 15.613 16.873 1.00 19.12 133 ASP A N 1
ATOM 2177 C CA . ASP A 1 153 ? 24.335 15.738 16.506 1.00 17.73 133 ASP A CA 1
ATOM 2178 C C . ASP A 1 153 ? 24.723 14.586 15.579 1.00 18.05 133 ASP A C 1
ATOM 2179 O O . ASP A 1 153 ? 24.100 13.511 15.601 1.00 18.53 133 ASP A O 1
ATOM 2188 N N . PRO A 1 154 ? 25.737 14.786 14.739 1.00 17.94 134 PRO A N 1
ATOM 2189 C CA . PRO A 1 154 ? 26.115 13.735 13.789 1.00 18.35 134 PRO A CA 1
ATOM 2190 C C . PRO A 1 154 ? 26.549 12.451 14.474 1.00 16.10 134 PRO A C 1
ATOM 2191 O O . PRO A 1 154 ? 27.056 12.443 15.608 1.00 16.98 134 PRO A O 1
ATOM 2202 N N . VAL A 1 155 ? 26.379 11.368 13.729 1.00 16.43 135 VAL A N 1
ATOM 2203 C CA . VAL A 1 155 ? 26.608 10.009 14.186 1.00 16.88 135 VAL A CA 1
ATOM 2204 C C . VAL A 1 155 ? 27.654 9.374 13.291 1.00 18.51 135 VAL A C 1
ATOM 2205 O O . VAL A 1 155 ? 27.703 9.643 12.085 1.00 20.66 135 VAL A O 1
ATOM 2218 N N . ASP A 1 156 ? 28.507 8.551 13.884 1.00 20.20 136 ASP A N 1
ATOM 2219 C CA . ASP A 1 156 ? 29.409 7.709 13.112 1.00 23.14 136 ASP A CA 1
ATOM 2220 C C . ASP A 1 156 ? 29.523 6.366 13.817 1.00 23.94 136 ASP A C 1
ATOM 2221 O O . ASP A 1 156 ? 28.949 6.139 14.886 1.00 25.48 136 ASP A O 1
ATOM 2230 N N . GLY A 1 157 ? 30.226 5.449 13.190 1.00 26.06 137 GLY A N 1
ATOM 2231 C CA . GLY A 1 157 ? 30.338 4.156 13.834 1.00 26.81 137 GLY A CA 1
ATOM 2232 C C . GLY A 1 157 ? 31.650 3.993 14.558 1.00 26.22 137 GLY A C 1
ATOM 2233 O O . GLY A 1 157 ? 32.221 2.902 14.521 1.00 29.42 137 GLY A O 1
ATOM 2237 N N . VAL A 1 158 ? 32.152 5.049 15.208 1.00 23.21 138 VAL A N 1
ATOM 2238 C CA . VAL A 1 158 ? 33.516 5.046 15.718 1.00 20.91 138 VAL A CA 1
ATOM 2239 C C . VAL A 1 158 ? 33.516 4.971 17.238 1.00 20.35 138 VAL A C 1
ATOM 2240 O O . VAL A 1 158 ? 33.005 5.866 17.923 1.00 21.03 138 VAL A O 1
ATOM 2253 N N . ALA A 1 159 ? 34.106 3.905 17.753 1.00 19.60 139 ALA A N 1
ATOM 2254 C CA . ALA A 1 159 ? 34.486 3.793 19.165 1.00 17.41 139 ALA A CA 1
ATOM 2255 C C . ALA A 1 159 ? 35.731 2.906 19.196 1.00 16.68 139 ALA A C 1
ATOM 2256 O O . ALA A 1 159 ? 35.630 1.678 19.203 1.00 17.30 139 ALA A O 1
ATOM 2263 N N . ASP A 1 160 ? 36.909 3.542 19.174 1.00 17.60 140 ASP A N 1
ATOM 2264 C CA . ASP A 1 160 ? 38.144 2.764 19.086 1.00 18.45 140 ASP A CA 1
ATOM 2265 C C . ASP A 1 160 ? 38.282 1.784 20.252 1.00 18.37 140 ASP A C 1
ATOM 2266 O O . ASP A 1 160 ? 38.906 0.728 20.102 1.00 19.09 140 ASP A O 1
ATOM 2275 N N . TRP A 1 161 ? 37.717 2.111 21.420 1.00 17.35 141 TRP A N 1
ATOM 2276 C CA . TRP A 1 161 ? 37.825 1.230 22.589 1.00 18.20 141 TRP A CA 1
ATOM 2277 C C . TRP A 1 161 ? 36.946 -0.020 22.464 1.00 18.81 141 TRP A C 1
ATOM 2278 O O . TRP A 1 161 ? 37.167 -0.993 23.191 1.00 21.89 141 TRP A O 1
ATOM 2299 N N A LEU A 1 162 ? 35.964 -0.012 21.566 0.36 17.76 142 LEU A N 1
ATOM 2300 N N B LEU A 1 162 ? 35.966 -0.023 21.554 0.64 16.66 142 LEU A N 1
ATOM 2301 C CA A LEU A 1 162 ? 35.075 -1.156 21.373 0.36 16.94 142 LEU A CA 1
ATOM 2302 C CA B LEU A 1 162 ? 35.059 -1.162 21.380 0.64 15.26 142 LEU A CA 1
ATOM 2303 C C A LEU A 1 162 ? 34.430 -1.017 19.998 0.36 16.28 142 LEU A C 1
ATOM 2304 C C B LEU A 1 162 ? 34.417 -1.041 19.999 0.64 14.78 142 LEU A C 1
ATOM 2305 O O A LEU A 1 162 ? 33.254 -0.652 19.898 0.36 16.51 142 LEU A O 1
ATOM 2306 O O B LEU A 1 162 ? 33.232 -0.715 19.894 0.64 15.66 142 LEU A O 1
ATOM 2337 N N . PRO A 1 163 ? 35.164 -1.319 18.923 1.00 17.02 143 PRO A N 1
ATOM 2338 C CA . PRO A 1 163 ? 34.711 -0.885 17.588 1.00 17.62 143 PRO A CA 1
ATOM 2339 C C . PRO A 1 163 ? 33.354 -1.399 17.140 1.00 15.74 143 PRO A C 1
ATOM 2340 O O . PRO A 1 163 ? 32.610 -0.648 16.502 1.00 17.57 143 PRO A O 1
ATOM 2351 N N . ALA A 1 164 ? 33.023 -2.663 17.405 1.00 15.08 144 ALA A N 1
ATOM 2352 C CA . ALA A 1 164 ? 31.780 -3.213 16.890 1.00 15.17 144 ALA A CA 1
ATOM 2353 C C . ALA A 1 164 ? 30.547 -2.643 17.578 1.00 14.74 144 ALA A C 1
ATOM 2354 O O . ALA A 1 164 ? 29.450 -2.718 17.007 1.00 16.35 144 ALA A O 1
ATOM 2361 N N . TYR A 1 165 ? 30.709 -2.066 18.771 1.00 14.93 145 TYR A N 1
ATOM 2362 C CA . TYR A 1 165 ? 29.566 -1.713 19.610 1.00 14.44 145 TYR A CA 1
ATOM 2363 C C . TYR A 1 165 ? 28.677 -0.649 18.990 1.00 14.48 145 TYR A C 1
ATOM 2364 O O . TYR A 1 165 ? 27.468 -0.905 18.821 1.00 14.75 145 TYR A O 1
ATOM 2382 N N . PRO A 1 166 ? 29.179 0.547 18.645 1.00 14.73 146 PRO A N 1
ATOM 2383 C CA . PRO A 1 166 ? 28.274 1.564 18.084 1.00 15.27 146 PRO A CA 1
ATOM 2384 C C . PRO A 1 166 ? 27.673 1.153 16.759 1.00 14.00 146 PRO A C 1
ATOM 2385 O O . PRO A 1 166 ? 26.558 1.574 16.453 1.00 13.74 146 PRO A O 1
ATOM 2396 N N . VAL A 1 167 ? 28.395 0.379 15.948 1.00 14.54 147 VAL A N 1
ATOM 2397 C CA . VAL A 1 167 ? 27.851 -0.075 14.670 1.00 13.69 147 VAL A CA 1
ATOM 2398 C C . VAL A 1 167 ? 26.650 -0.984 14.901 1.00 12.91 147 VAL A C 1
ATOM 2399 O O . VAL A 1 167 ? 25.613 -0.850 14.243 1.00 13.78 147 VAL A O 1
ATOM 2412 N N . GLY A 1 168 ? 26.786 -1.952 15.807 1.00 13.16 148 GLY A N 1
ATOM 2413 C CA . GLY A 1 168 ? 25.648 -2.779 16.167 1.00 13.74 148 GLY A CA 1
ATOM 2414 C C . GLY A 1 168 ? 24.463 -1.984 16.681 1.00 12.84 148 GLY A C 1
ATOM 2415 O O . GLY A 1 168 ? 23.311 -2.367 16.449 1.00 12.69 148 GLY A O 1
ATOM 2419 N N . LYS A 1 169 ? 24.727 -0.889 17.408 1.00 12.93 149 LYS A N 1
ATOM 2420 C CA . LYS A 1 169 ? 23.633 -0.071 17.932 1.00 12.41 149 LYS A CA 1
ATOM 2421 C C . LYS A 1 169 ? 22.947 0.758 16.845 1.00 11.89 149 LYS A C 1
ATOM 2422 O O . LYS A 1 169 ? 21.721 0.902 16.863 1.00 13.53 149 LYS A O 1
ATOM 2441 N N . ILE A 1 170 ? 23.699 1.279 15.860 1.00 12.07 150 ILE A N 1
ATOM 2442 C CA . ILE A 1 170 ? 23.066 1.982 14.739 1.00 12.41 150 ILE A CA 1
ATOM 2443 C C . ILE A 1 170 ? 22.145 1.031 13.985 1.00 12.24 150 ILE A C 1
ATOM 2444 O O . ILE A 1 170 ? 21.006 1.371 13.636 1.00 13.18 150 ILE A O 1
ATOM 2460 N N . ALA A 1 171 ? 22.635 -0.182 13.714 1.00 12.50 151 ALA A N 1
ATOM 2461 C CA . ALA A 1 171 ? 21.825 -1.184 13.020 1.00 12.72 151 ALA A CA 1
ATOM 2462 C C . ALA A 1 171 ? 20.562 -1.508 13.800 1.00 13.10 151 ALA A C 1
ATOM 2463 O O . ALA A 1 171 ? 19.463 -1.568 13.249 1.00 13.52 151 ALA A O 1
ATOM 2470 N N . ALA A 1 172 ? 20.713 -1.760 15.092 1.00 12.65 152 ALA A N 1
ATOM 2471 C CA . ALA A 1 172 ? 19.565 -2.084 15.925 1.00 12.53 152 ALA A CA 1
ATOM 2472 C C . ALA A 1 172 ? 18.576 -0.923 15.985 1.00 12.56 152 ALA A C 1
ATOM 2473 O O . ALA A 1 172 ? 17.365 -1.141 15.943 1.00 13.22 152 ALA A O 1
ATOM 2480 N N . GLU A 1 173 ? 19.067 0.319 16.081 1.00 13.02 153 GLU A N 1
ATOM 2481 C CA . GLU A 1 173 ? 18.166 1.466 16.073 1.00 13.00 153 GLU A CA 1
ATOM 2482 C C . GLU A 1 173 ? 17.375 1.513 14.771 1.00 11.91 153 GLU A C 1
ATOM 2483 O O . GLU A 1 173 ? 16.190 1.856 14.768 1.00 13.63 153 GLU A O 1
ATOM 2495 N N . GLY A 1 174 ? 18.022 1.200 13.642 1.00 12.59 154 GLY A N 1
ATOM 2496 C CA . GLY A 1 174 ? 17.287 1.134 12.385 1.00 13.00 154 GLY A CA 1
ATOM 2497 C C . GLY A 1 174 ? 16.157 0.120 12.425 1.00 13.05 154 GLY A C 1
ATOM 2498 O O . GLY A 1 174 ? 15.039 0.397 11.976 1.00 13.49 154 GLY A O 1
ATOM 2502 N N . ALA A 1 175 ? 16.449 -1.097 12.900 1.00 13.26 155 ALA A N 1
ATOM 2503 C CA . ALA A 1 175 ? 15.405 -2.104 13.061 1.00 12.69 155 ALA A CA 1
ATOM 2504 C C . ALA A 1 175 ? 14.283 -1.619 13.988 1.00 12.04 155 ALA A C 1
ATOM 2505 O O . ALA A 1 175 ? 13.098 -1.769 13.671 1.00 13.74 155 ALA A O 1
ATOM 2512 N N . VAL A 1 176 ? 14.635 -1.026 15.134 1.00 12.21 156 VAL A N 1
ATOM 2513 C CA . VAL A 1 176 ? 13.627 -0.572 16.088 1.00 13.20 156 VAL A CA 1
ATOM 2514 C C . VAL A 1 176 ? 12.733 0.500 15.482 1.00 13.71 156 VAL A C 1
ATOM 2515 O O . VAL A 1 176 ? 11.510 0.450 15.621 1.00 13.70 156 VAL A O 1
ATOM 2528 N N . ARG A 1 177 ? 13.317 1.471 14.779 1.00 13.87 157 ARG A N 1
ATOM 2529 C CA . ARG A 1 177 ? 12.502 2.500 14.139 1.00 13.36 157 ARG A CA 1
ATOM 2530 C C . ARG A 1 177 ? 11.522 1.875 13.158 1.00 13.26 157 ARG A C 1
ATOM 2531 O O . ARG A 1 177 ? 10.350 2.263 13.099 1.00 13.92 157 ARG A O 1
ATOM 2552 N N . ALA A 1 178 ? 12.001 0.920 12.360 1.00 13.64 158 ALA A N 1
ATOM 2553 C CA . ALA A 1 178 ? 11.179 0.327 11.307 1.00 14.34 158 ALA A CA 1
ATOM 2554 C C . ALA A 1 178 ? 10.056 -0.522 11.887 1.00 15.18 158 ALA A C 1
ATOM 2555 O O . ALA A 1 178 ? 8.908 -0.431 11.438 1.00 15.41 158 ALA A O 1
ATOM 2562 N N . PHE A 1 179 ? 10.366 -1.368 12.881 1.00 13.90 159 PHE A N 1
ATOM 2563 C CA . PHE A 1 179 ? 9.317 -2.174 13.507 1.00 14.21 159 PHE A CA 1
ATOM 2564 C C . PHE A 1 179 ? 8.310 -1.311 14.268 1.00 14.81 159 PHE A C 1
ATOM 2565 O O . PHE A 1 179 ? 7.120 -1.631 14.292 1.00 15.94 159 PHE A O 1
ATOM 2582 N N . ALA A 1 180 ? 8.756 -0.225 14.913 1.00 14.64 160 ALA A N 1
ATOM 2583 C CA . ALA A 1 180 ? 7.798 0.636 15.595 1.00 15.30 160 ALA A CA 1
ATOM 2584 C C . ALA A 1 180 ? 6.721 1.117 14.631 1.00 15.32 160 ALA A C 1
ATOM 2585 O O . ALA A 1 180 ? 5.527 1.114 14.959 1.00 16.20 160 ALA A O 1
ATOM 2592 N N . GLN A 1 181 ? 7.129 1.530 13.431 1.00 16.04 161 GLN A N 1
ATOM 2593 C CA . GLN A 1 181 ? 6.175 2.024 12.442 1.00 15.30 161 GLN A CA 1
ATOM 2594 C C . GLN A 1 181 ? 5.344 0.898 11.834 1.00 16.10 161 GLN A C 1
ATOM 2595 O O . GLN A 1 181 ? 4.119 1.017 11.733 1.00 17.38 161 GLN A O 1
ATOM 2609 N N . VAL A 1 182 ? 5.990 -0.198 11.415 1.00 16.79 162 VAL A N 1
ATOM 2610 C CA . VAL A 1 182 ? 5.262 -1.300 10.782 1.00 16.31 162 VAL A CA 1
ATOM 2611 C C . VAL A 1 182 ? 4.224 -1.894 11.728 1.00 17.46 162 VAL A C 1
ATOM 2612 O O . VAL A 1 182 ? 3.095 -2.199 11.320 1.00 18.16 162 VAL A O 1
ATOM 2625 N N . LEU A 1 183 ? 4.596 -2.092 12.997 1.00 16.50 163 LEU A N 1
ATOM 2626 C CA . LEU A 1 183 ? 3.695 -2.698 13.969 1.00 15.70 163 LEU A CA 1
ATOM 2627 C C . LEU A 1 183 ? 2.775 -1.701 14.653 1.00 16.80 163 LEU A C 1
ATOM 2628 O O . LEU A 1 183 ? 1.849 -2.120 15.364 1.00 19.20 163 LEU A O 1
ATOM 2644 N N A ASN A 1 184 ? 3.010 -0.403 14.475 0.58 16.55 164 ASN A N 1
ATOM 2645 N N B ASN A 1 184 ? 3.013 -0.401 14.485 0.42 17.11 164 ASN A N 1
ATOM 2646 C CA A ASN A 1 184 ? 2.304 0.635 15.227 0.58 17.20 164 ASN A CA 1
ATOM 2647 C CA B ASN A 1 184 ? 2.274 0.622 15.226 0.42 17.96 164 ASN A CA 1
ATOM 2648 C C A ASN A 1 184 ? 2.462 0.397 16.725 0.58 16.56 164 ASN A C 1
ATOM 2649 C C B ASN A 1 184 ? 2.460 0.426 16.728 0.42 17.05 164 ASN A C 1
ATOM 2650 O O A ASN A 1 184 ? 1.498 0.422 17.494 0.58 18.29 164 ASN A O 1
ATOM 2651 O O B ASN A 1 184 ? 1.511 0.514 17.509 0.42 18.33 164 ASN A O 1
ATOM 2672 N N . LEU A 1 185 ? 3.704 0.162 17.128 1.00 15.61 165 LEU A N 1
ATOM 2673 C CA . LEU A 1 185 ? 4.070 -0.099 18.513 1.00 14.80 165 LEU A CA 1
ATOM 2674 C C . LEU A 1 185 ? 4.775 1.130 19.064 1.00 14.45 165 LEU A C 1
ATOM 2675 O O . LEU A 1 185 ? 5.919 1.403 18.664 1.00 14.85 165 LEU A O 1
ATOM 2691 N N . PRO A 1 186 ? 4.158 1.892 19.974 1.00 14.96 166 PRO A N 1
ATOM 2692 C CA . PRO A 1 186 ? 4.827 3.090 20.505 1.00 14.17 166 PRO A CA 1
ATOM 2693 C C . PRO A 1 186 ? 6.171 2.735 21.121 1.00 14.28 166 PRO A C 1
ATOM 2694 O O . PRO A 1 186 ? 6.267 1.831 21.950 1.00 14.11 166 PRO A O 1
ATOM 2705 N N . THR A 1 187 ? 7.206 3.479 20.727 1.00 13.50 167 THR A N 1
ATOM 2706 C CA . THR A 1 187 ? 8.575 3.163 21.097 1.00 13.32 167 THR A CA 1
ATOM 2707 C C . THR A 1 187 ? 9.324 4.413 21.517 1.00 13.22 167 THR A C 1
ATOM 2708 O O . THR A 1 187 ? 9.090 5.511 20.988 1.00 13.94 167 THR A O 1
ATOM 2719 N N . THR A 1 188 ? 10.254 4.215 22.460 1.00 12.60 168 THR A N 1
ATOM 2720 C CA . THR A 1 188 ? 11.289 5.181 22.803 1.00 13.52 168 THR A CA 1
ATOM 2721 C C . THR A 1 188 ? 12.654 4.531 22.630 1.00 12.77 168 THR A C 1
ATOM 2722 O O . THR A 1 188 ? 12.876 3.411 23.114 1.00 12.85 168 THR A O 1
ATOM 2733 N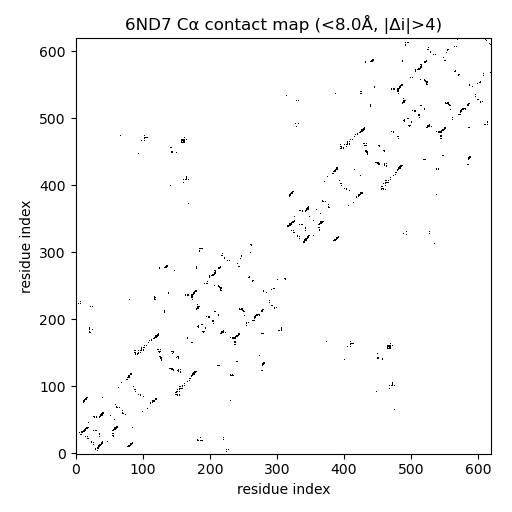 N . ILE A 1 189 ? 13.551 5.231 21.935 1.00 12.46 169 ILE A N 1
ATOM 2734 C CA . ILE A 1 189 ? 14.961 4.871 21.854 1.00 12.25 169 ILE A CA 1
ATOM 2735 C C . ILE A 1 189 ? 15.700 5.816 22.790 1.00 12.20 169 ILE A C 1
ATOM 2736 O O . ILE A 1 189 ? 15.739 7.029 22.548 1.00 13.97 169 ILE A O 1
ATOM 2752 N N . ALA A 1 190 ? 16.294 5.270 23.853 1.00 12.33 170 ALA A N 1
ATOM 2753 C CA . ALA A 1 190 ? 16.972 6.084 24.859 1.00 12.21 170 ALA A CA 1
ATOM 2754 C C . ALA A 1 190 ? 18.463 5.766 24.814 1.00 12.18 170 ALA A C 1
ATOM 2755 O O . ALA A 1 190 ? 18.884 4.684 25.244 1.00 12.62 170 ALA A O 1
ATOM 2762 N N . ARG A 1 191 ? 19.241 6.680 24.238 1.00 12.02 171 ARG A N 1
ATOM 2763 C CA . ARG A 1 191 ? 20.693 6.536 24.148 1.00 12.47 171 ARG A CA 1
ATOM 2764 C C . ARG A 1 191 ? 21.273 6.829 25.524 1.00 12.16 171 ARG A C 1
ATOM 2765 O O . ARG A 1 191 ? 21.311 7.987 25.947 1.00 13.44 171 ARG A O 1
ATOM 2786 N N . LEU A 1 192 ? 21.710 5.785 26.221 1.00 11.81 172 LEU A N 1
ATOM 2787 C CA . LEU A 1 192 ? 22.085 5.910 27.631 1.00 11.76 172 LEU A CA 1
ATOM 2788 C C . LEU A 1 192 ? 23.522 6.380 27.792 1.00 11.84 172 LEU A C 1
ATOM 2789 O O . LEU A 1 192 ? 24.398 6.066 26.986 1.00 12.51 172 LEU A O 1
ATOM 2805 N N . ASN A 1 193 ? 23.752 7.145 28.864 1.00 12.69 173 ASN A N 1
ATOM 2806 C CA . ASN A 1 193 ? 25.079 7.586 29.280 1.00 11.69 173 ASN A CA 1
ATOM 2807 C C . ASN A 1 193 ? 25.658 6.593 30.283 1.00 12.38 173 ASN A C 1
ATOM 2808 O O . ASN A 1 193 ? 25.301 5.416 30.251 1.00 14.22 173 ASN A O 1
ATOM 2819 N N . ILE A 1 194 ? 26.555 7.031 31.162 1.00 12.74 174 ILE A N 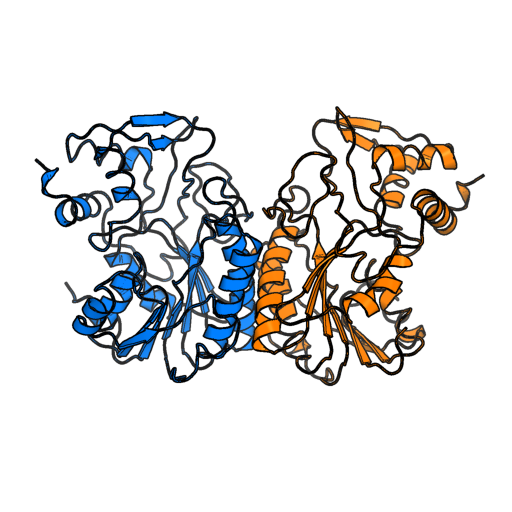1
ATOM 2820 C CA . ILE A 1 194 ? 27.237 6.130 32.092 1.00 13.53 174 ILE A CA 1
ATOM 2821 C C . ILE A 1 194 ? 26.339 5.928 33.312 1.00 12.28 174 ILE A C 1
ATOM 2822 O O . ILE A 1 194 ? 26.151 6.851 34.112 1.00 14.19 174 ILE A O 1
ATOM 2838 N N . ALA A 1 195 ? 25.842 4.699 33.492 1.00 11.68 175 ALA A N 1
ATOM 2839 C CA . ALA A 1 195 ? 25.032 4.341 34.654 1.00 11.95 175 ALA A CA 1
ATOM 2840 C C . ALA A 1 195 ? 25.929 3.925 35.823 1.00 13.24 175 ALA A C 1
ATOM 2841 O O . ALA A 1 195 ? 27.001 3.344 35.632 1.00 15.96 175 ALA A O 1
ATOM 2848 N N . TYR A 1 196 ? 25.492 4.241 37.047 1.00 12.14 176 TYR A N 1
ATOM 2849 C CA . TYR A 1 196 ? 26.249 3.828 38.236 1.00 12.05 176 TYR A CA 1
ATOM 2850 C C . TYR A 1 196 ? 25.302 3.734 39.424 1.00 11.38 176 TYR A C 1
ATOM 2851 O O . TYR A 1 196 ? 24.218 4.315 39.425 1.00 12.19 176 TYR A O 1
ATOM 2869 N N . GLY A 1 197 ? 25.723 2.990 40.440 1.00 12.04 177 GLY A N 1
ATOM 2870 C CA . GLY A 1 197 ? 24.911 2.829 41.636 1.00 12.80 177 GLY A CA 1
ATOM 2871 C C . GLY A 1 197 ? 25.433 1.707 42.502 1.00 12.38 177 GLY A C 1
ATOM 2872 O O . GLY A 1 197 ? 26.426 1.062 42.168 1.00 13.80 177 GLY A O 1
ATOM 2876 N N . PRO A 1 198 ? 24.764 1.448 43.627 1.00 13.45 178 PRO A N 1
ATOM 2877 C CA . PRO A 1 198 ? 25.328 0.544 44.633 1.00 14.04 178 PRO A CA 1
ATOM 2878 C C . PRO A 1 198 ? 25.115 -0.933 44.360 1.00 14.61 178 PRO A C 1
ATOM 2879 O O . PRO A 1 198 ? 25.658 -1.755 45.110 1.00 16.18 178 PRO A O 1
ATOM 2890 N N . GLY A 1 199 ? 24.353 -1.296 43.321 1.00 14.22 179 GLY A N 1
ATOM 2891 C CA . GLY A 1 199 ? 24.192 -2.681 42.963 1.00 15.39 179 GLY A CA 1
ATOM 2892 C C . GLY A 1 199 ? 25.193 -3.139 41.916 1.00 14.73 179 GLY A C 1
ATOM 2893 O O . GLY A 1 199 ? 25.974 -2.356 41.366 1.00 15.45 179 GLY A O 1
ATOM 2897 N N . GLY A 1 200 ? 25.155 -4.434 41.638 1.00 15.77 180 GLY A N 1
ATOM 2898 C CA . GLY A 1 200 ? 26.022 -4.996 40.617 1.00 16.77 180 GLY A CA 1
ATOM 2899 C C . GLY A 1 200 ? 27.476 -4.816 40.985 1.00 16.83 180 GLY A C 1
ATOM 2900 O O . GLY A 1 200 ? 27.894 -5.096 42.112 1.00 19.35 180 GLY A O 1
ATOM 2904 N N . TYR A 1 201 ? 28.266 -4.323 40.039 1.00 17.04 181 TYR A N 1
ATOM 2905 C CA . TYR A 1 201 ? 29.643 -3.939 40.341 1.00 16.87 181 TYR A CA 1
ATOM 2906 C C . TYR A 1 201 ? 29.824 -2.430 40.433 1.00 15.65 181 TYR A C 1
ATOM 2907 O O . TYR A 1 201 ? 30.954 -1.965 40.585 1.00 17.02 181 TYR A O 1
ATOM 2925 N N . GLY A 1 202 ? 28.748 -1.653 40.296 1.00 13.70 182 GLY A N 1
ATOM 2926 C CA . GLY A 1 202 ? 28.800 -0.230 40.561 1.00 13.27 182 GLY A CA 1
ATOM 2927 C C . GLY A 1 202 ? 28.962 0.666 39.349 1.00 14.21 182 GLY A C 1
ATOM 2928 O O . GLY A 1 202 ? 28.902 1.889 39.504 1.00 16.77 182 GLY A O 1
ATOM 2932 N N . GLY A 1 203 ? 29.123 0.108 38.144 1.00 13.92 183 GLY A N 1
ATOM 2933 C CA . GLY A 1 203 ? 29.302 0.922 36.967 1.00 14.55 183 GLY A CA 1
ATOM 2934 C C . GLY A 1 203 ? 30.740 1.331 36.729 1.00 13.42 183 GLY A C 1
ATOM 2935 O O . GLY A 1 203 ? 31.655 0.998 37.474 1.00 14.37 183 GLY A O 1
ATOM 2939 N N . VAL A 1 204 ? 30.930 2.058 35.631 1.00 14.30 184 VAL A N 1
ATOM 2940 C CA . VAL A 1 204 ? 32.256 2.532 35.231 1.00 15.72 184 VAL A CA 1
ATOM 2941 C C . VAL A 1 204 ? 33.024 3.205 36.365 1.00 14.19 184 VAL A C 1
ATOM 2942 O O . VAL A 1 204 ? 34.226 2.957 36.495 1.00 14.94 184 VAL A O 1
ATOM 2955 N N . PRO A 1 205 ? 32.414 4.032 37.220 1.00 14.04 185 PRO A N 1
ATOM 2956 C CA . PRO A 1 205 ? 33.218 4.620 38.310 1.00 14.82 185 PRO A CA 1
ATOM 2957 C C . PRO A 1 205 ? 33.914 3.574 39.170 1.00 14.25 185 PRO A C 1
ATOM 2958 O O . PRO A 1 205 ? 35.064 3.788 39.569 1.00 15.21 185 PRO A O 1
ATOM 2969 N N . MET A 1 206 ? 33.255 2.438 39.439 1.00 14.13 186 MET A N 1
ATOM 2970 C CA . MET A 1 206 ? 33.884 1.374 40.221 1.00 15.61 186 MET A CA 1
ATOM 2971 C C . MET A 1 206 ? 34.853 0.539 39.398 1.00 15.57 186 MET A C 1
ATOM 2972 O O . MET A 1 206 ? 35.791 -0.024 39.964 1.00 15.09 186 MET A O 1
ATOM 2986 N N . LEU A 1 207 ? 34.655 0.437 38.079 1.00 15.66 187 LEU A N 1
ATOM 2987 C CA . LEU A 1 207 ? 35.680 -0.182 37.247 1.00 16.93 187 LEU A CA 1
ATOM 2988 C C . LEU A 1 207 ? 36.983 0.597 37.344 1.00 17.15 187 LEU A C 1
ATOM 2989 O O . LEU A 1 207 ? 38.063 0.007 37.452 1.00 18.54 187 LEU A O 1
ATOM 3005 N N A TYR A 1 208 ? 36.909 1.926 37.341 0.56 16.67 188 TYR A N 1
ATOM 3006 N N B TYR A 1 208 ? 36.899 1.934 37.304 0.44 16.62 188 TYR A N 1
ATOM 3007 C CA A TYR A 1 208 ? 38.128 2.705 37.500 0.56 16.65 188 TYR A CA 1
ATOM 3008 C CA B TYR A 1 208 ? 38.085 2.760 37.505 0.44 16.28 188 TYR A CA 1
ATOM 3009 C C A TYR A 1 208 ? 38.683 2.587 38.917 0.56 15.77 188 TYR A C 1
ATOM 3010 C C B TYR A 1 208 ? 38.672 2.531 38.897 0.44 14.83 188 TYR A C 1
ATOM 3011 O O A TYR A 1 208 ? 39.904 2.564 39.098 0.56 16.71 188 TYR A O 1
ATOM 3012 O O B TYR A 1 208 ? 39.887 2.363 39.044 0.44 14.12 188 TYR A O 1
ATOM 3047 N N . PHE A 1 209 ? 37.821 2.482 39.933 1.00 15.66 189 PHE A N 1
ATOM 3048 C CA . PHE A 1 209 ? 38.333 2.279 41.290 1.00 15.50 189 PHE A CA 1
ATOM 3049 C C . PHE A 1 209 ? 39.082 0.951 41.401 1.00 15.07 189 PHE A C 1
ATOM 3050 O O . PHE A 1 209 ? 40.131 0.870 42.050 1.00 16.00 189 PHE A O 1
ATOM 3067 N N . LYS A 1 210 ? 38.556 -0.109 40.780 1.00 16.14 190 LYS A N 1
ATOM 3068 C CA . LYS A 1 210 ? 39.243 -1.400 40.806 1.00 17.10 190 LYS A CA 1
ATOM 3069 C C . LYS A 1 210 ? 40.598 -1.322 40.113 1.00 16.92 190 LYS A C 1
ATOM 3070 O O . LYS A 1 210 ? 41.573 -1.926 40.578 1.00 17.22 190 LYS A O 1
ATOM 3082 N N A ARG A 1 211 ? 40.692 -0.564 39.016 0.65 16.95 191 ARG A N 1
ATOM 3083 N N B ARG A 1 211 ? 40.689 -0.569 39.015 0.35 17.10 191 ARG A N 1
ATOM 3084 C CA A ARG A 1 211 ? 41.992 -0.333 38.393 0.65 17.13 191 ARG A CA 1
ATOM 3085 C CA B ARG A 1 211 ? 41.988 -0.335 38.395 0.35 17.34 191 ARG A CA 1
ATOM 3086 C C A ARG A 1 211 ? 42.936 0.394 39.344 0.65 16.75 191 ARG A C 1
ATOM 3087 C C B ARG A 1 211 ? 42.930 0.383 39.355 0.35 16.93 191 ARG A C 1
ATOM 3088 O O A ARG A 1 211 ? 44.126 0.064 39.421 0.65 17.59 191 ARG A O 1
ATOM 3089 O O B ARG A 1 211 ? 44.111 0.029 39.458 0.35 17.35 191 ARG A O 1
ATOM 3108 N N . MET A 1 212 ? 42.421 1.382 40.082 1.00 16.66 192 MET A N 1
ATOM 3109 C CA . MET A 1 212 ? 43.242 2.098 41.056 1.00 16.20 192 MET A CA 1
ATOM 3110 C C . MET A 1 212 ? 43.792 1.149 42.114 1.00 16.34 192 MET A C 1
ATOM 3111 O O . MET A 1 212 ? 44.986 1.176 42.433 1.00 16.95 192 MET A O 1
ATOM 3125 N N . LEU A 1 213 ? 42.932 0.297 42.662 1.00 16.32 193 LEU A N 1
ATOM 3126 C CA . LEU A 1 213 ? 43.377 -0.672 43.656 1.00 16.69 193 LEU A CA 1
ATOM 3127 C C . LEU A 1 213 ? 44.447 -1.596 43.089 1.00 17.14 193 LEU A C 1
ATOM 3128 O O . LEU A 1 213 ? 45.367 -2.003 43.809 1.00 18.38 193 LEU A O 1
ATOM 3144 N N . ALA A 1 214 ? 44.337 -1.951 41.811 1.00 17.62 194 ALA A N 1
ATOM 3145 C CA . ALA A 1 214 ? 45.255 -2.899 41.201 1.00 18.81 194 ALA A CA 1
ATOM 3146 C C . ALA A 1 214 ? 46.533 -2.249 40.690 1.00 20.03 194 ALA A C 1
ATOM 3147 O O . ALA A 1 214 ? 47.441 -2.962 40.236 1.00 20.75 194 ALA A O 1
ATOM 3154 N N . GLY A 1 215 ? 46.626 -0.924 40.744 1.00 19.51 195 GLY A N 1
ATOM 3155 C CA . GLY A 1 215 ? 47.760 -0.241 40.162 1.00 21.37 195 GLY A CA 1
ATOM 3156 C C . GLY A 1 215 ? 47.768 -0.236 38.659 1.00 22.61 195 GLY A C 1
ATOM 3157 O O . GLY A 1 215 ? 48.824 -0.007 38.063 1.00 24.32 195 GLY A O 1
ATOM 3161 N N . GLU A 1 216 ? 46.627 -0.494 38.032 1.00 22.75 196 GLU A N 1
ATOM 3162 C CA . GLU A 1 216 ? 46.540 -0.592 36.577 1.00 25.68 196 GLU A CA 1
ATOM 3163 C C . GLU A 1 216 ? 46.329 0.794 35.980 1.00 25.83 196 GLU A C 1
ATOM 3164 O O . GLU A 1 216 ? 45.625 1.616 36.562 1.00 24.44 196 GLU A O 1
ATOM 3176 N N . PRO A 1 217 ? 46.901 1.071 34.813 1.00 29.67 197 PRO A N 1
ATOM 3177 C CA . PRO A 1 217 ? 46.794 2.423 34.259 1.00 29.92 197 PRO A CA 1
ATOM 3178 C C . PRO A 1 217 ? 45.378 2.739 33.815 1.00 28.59 197 PRO A C 1
ATOM 3179 O O . PRO A 1 217 ? 44.621 1.873 33.368 1.00 30.00 197 PRO A O 1
ATOM 3190 N N . ILE A 1 218 ? 45.027 4.010 33.939 1.00 25.47 198 ILE A N 1
ATOM 3191 C CA . ILE A 1 218 ? 43.746 4.525 33.472 1.00 24.58 198 ILE A CA 1
ATOM 3192 C C . ILE A 1 218 ? 44.026 5.448 32.286 1.00 22.02 198 ILE A C 1
ATOM 3193 O O . ILE A 1 218 ? 44.577 6.548 32.478 1.00 22.02 198 ILE A O 1
ATOM 3209 N N . PRO A 1 219 ? 43.683 5.051 31.053 1.00 20.72 199 PRO A N 1
ATOM 3210 C CA . PRO A 1 219 ? 43.937 5.927 29.902 1.00 19.63 199 PRO A CA 1
ATOM 3211 C C . PRO A 1 219 ? 43.100 7.196 29.979 1.00 18.52 199 PRO A C 1
ATOM 3212 O O . PRO A 1 219 ? 41.880 7.141 30.190 1.00 18.66 199 PRO A O 1
ATOM 3223 N N . VAL A 1 220 ? 43.765 8.336 29.802 1.00 18.79 200 VAL A N 1
ATOM 3224 C CA . VAL A 1 220 ? 43.091 9.629 29.713 1.00 18.39 200 VAL A CA 1
ATOM 3225 C C . VAL A 1 220 ? 43.558 10.320 28.438 1.00 18.49 200 VAL A C 1
ATOM 3226 O O . VAL A 1 220 ? 44.603 9.966 27.876 1.00 19.55 200 VAL A O 1
ATOM 3239 N N . PRO A 1 221 ? 42.796 11.290 27.936 1.00 17.52 201 PRO A N 1
ATOM 3240 C CA . PRO A 1 221 ? 43.205 11.971 26.693 1.00 19.86 201 PRO A CA 1
ATOM 3241 C C . PRO A 1 221 ? 44.507 12.744 26.854 1.00 21.92 201 PRO A C 1
ATOM 3242 O O . PRO A 1 221 ? 44.888 13.170 27.952 1.00 23.26 201 PRO A O 1
ATOM 3253 N N . LYS A 1 222 ? 45.188 12.942 25.716 1.00 23.37 202 LYS A N 1
ATOM 3254 C CA . LYS A 1 222 ? 46.417 13.730 25.720 1.00 25.92 202 LYS A CA 1
ATOM 3255 C C . LYS A 1 222 ? 46.141 15.209 25.968 1.00 26.81 202 LYS A C 1
ATOM 3256 O O . LYS A 1 222 ? 47.004 15.919 26.504 1.00 29.58 202 LYS A O 1
ATOM 3275 N N . GLU A 1 223 ? 44.961 15.691 25.580 1.00 26.00 203 GLU A N 1
ATOM 3276 C CA . GLU A 1 223 ? 44.539 17.064 25.840 1.00 28.34 203 GLU A CA 1
ATOM 3277 C C . GLU A 1 223 ? 43.147 17.016 26.452 1.00 29.11 203 GLU A C 1
ATOM 3278 O O . GLU A 1 223 ? 42.265 16.331 25.925 1.00 30.55 203 GLU A O 1
ATOM 3282 N N . GLY A 1 224 ? 42.951 17.733 27.557 1.00 28.03 204 GLY A N 1
ATOM 3283 C CA . GLY A 1 224 ? 41.674 17.735 28.224 1.00 25.96 204 GLY A CA 1
ATOM 3284 C C . GLY A 1 224 ? 41.437 16.454 29.005 1.00 24.96 204 GLY A C 1
ATOM 3285 O O . GLY A 1 224 ? 42.361 15.718 29.355 1.00 28.60 204 GLY A O 1
ATOM 3289 N N . GLN A 1 225 ? 40.168 16.212 29.312 1.00 20.68 205 GLN A N 1
ATOM 3290 C CA . GLN A 1 225 ? 39.726 14.970 29.941 1.00 18.91 205 GLN A CA 1
ATOM 3291 C C . GLN A 1 225 ? 38.450 14.538 29.238 1.00 17.09 205 GLN A C 1
ATOM 3292 O O . GLN A 1 225 ? 37.827 15.320 28.518 1.00 17.18 205 GLN A O 1
ATOM 3306 N N . ASN A 1 226 ? 38.083 13.275 29.416 1.00 17.17 206 ASN A N 1
ATOM 3307 C CA . ASN A 1 226 ? 36.773 12.823 28.983 1.00 15.98 206 ASN A CA 1
ATOM 3308 C C . ASN A 1 226 ? 35.706 13.369 29.928 1.00 15.75 206 ASN A C 1
ATOM 3309 O O . ASN A 1 226 ? 35.978 13.692 31.100 1.00 15.47 206 ASN A O 1
ATOM 3320 N N . TRP A 1 227 ? 34.495 13.514 29.388 1.00 14.95 207 TRP A N 1
ATOM 3321 C CA . TRP A 1 227 ? 33.341 14.014 30.121 1.00 14.16 207 TRP A CA 1
ATOM 3322 C C . TRP A 1 227 ? 32.177 13.059 29.951 1.00 13.74 207 TRP A C 1
ATOM 3323 O O . TRP A 1 227 ? 32.079 12.355 28.937 1.00 15.15 207 TRP A O 1
ATOM 3344 N N . CYS A 1 228 ? 31.298 13.042 30.959 1.00 12.36 208 CYS A N 1
ATOM 3345 C CA . CYS A 1 228 ? 30.102 12.210 30.906 1.00 13.24 208 CYS A CA 1
ATOM 3346 C C . CYS A 1 228 ? 28.958 12.915 31.628 1.00 13.47 208 CYS A C 1
ATOM 3347 O O . CYS A 1 228 ? 29.136 13.973 32.245 1.00 13.87 208 CYS A O 1
ATOM 3355 N N . SER A 1 229 ? 27.779 12.292 31.569 1.00 13.42 209 SER A N 1
ATOM 3356 C CA . SER A 1 229 ? 26.598 12.707 32.329 1.00 13.58 209 SER A CA 1
ATOM 3357 C C . SER A 1 229 ? 26.129 11.538 33.201 1.00 13.27 209 SER A C 1
ATOM 3358 O O . SER A 1 229 ? 25.102 10.916 32.896 1.00 13.32 209 SER A O 1
ATOM 3366 N N . LEU A 1 230 ? 26.895 11.226 34.249 1.00 13.80 210 LEU A N 1
ATOM 3367 C CA . LEU A 1 230 ? 26.602 10.083 35.109 1.00 13.59 210 LEU A CA 1
ATOM 3368 C C . LEU A 1 230 ? 25.126 10.054 35.479 1.00 13.54 210 LEU A C 1
ATOM 3369 O O . LEU A 1 230 ? 24.549 11.078 35.868 1.00 14.31 210 LEU A O 1
ATOM 3385 N N . LEU A 1 231 ? 24.533 8.859 35.433 1.00 12.03 211 LEU A N 1
ATOM 3386 C CA . LEU A 1 231 ? 23.133 8.651 35.792 1.00 11.63 211 LEU A CA 1
ATOM 3387 C C . LEU A 1 231 ? 23.045 7.591 36.894 1.00 11.30 211 LEU A C 1
ATOM 3388 O O . LEU A 1 231 ? 23.408 6.425 36.683 1.00 12.74 211 LEU A O 1
ATOM 3404 N N . HIS A 1 232 ? 22.573 7.993 38.075 1.00 12.81 212 HIS A N 1
ATOM 3405 C CA . HIS A 1 232 ? 22.456 7.085 39.202 1.00 11.83 212 HIS A CA 1
ATOM 3406 C C . HIS A 1 232 ? 21.250 6.168 39.019 1.00 11.99 212 HIS A C 1
ATOM 3407 O O . HIS A 1 232 ? 20.191 6.601 38.539 1.00 12.49 212 HIS A O 1
ATOM 3421 N N . THR A 1 233 ? 21.408 4.914 39.449 1.00 11.62 213 THR A N 1
ATOM 3422 C CA . THR A 1 233 ? 20.333 3.923 39.456 1.00 12.68 213 THR A CA 1
ATOM 3423 C C . THR A 1 233 ? 18.982 4.456 39.918 1.00 13.20 213 THR A C 1
ATOM 3424 O O . THR A 1 233 ? 17.948 4.135 39.330 1.00 13.11 213 THR A O 1
ATOM 3435 N N . ASP A 1 234 ? 18.955 5.198 41.032 1.00 13.27 214 ASP A N 1
ATOM 3436 C CA . ASP A 1 234 ? 17.670 5.622 41.571 1.00 14.12 214 ASP A CA 1
ATOM 3437 C C . ASP A 1 234 ? 16.959 6.599 40.645 1.00 13.49 214 ASP A C 1
ATOM 3438 O O . ASP A 1 234 ? 15.717 6.584 40.569 1.00 15.73 214 ASP A O 1
ATOM 3447 N N . ASP A 1 235 ? 17.719 7.445 39.939 1.00 12.88 215 ASP A N 1
ATOM 3448 C CA . ASP A 1 235 ? 17.132 8.304 38.918 1.00 12.94 215 ASP A CA 1
ATOM 3449 C C . ASP A 1 235 ? 16.747 7.490 37.678 1.00 12.37 215 ASP A C 1
ATOM 3450 O O . ASP A 1 235 ? 15.645 7.650 37.150 1.00 13.76 215 ASP A O 1
ATOM 3459 N N . LEU A 1 236 ? 17.635 6.600 37.218 1.00 13.15 216 LEU A N 1
ATOM 3460 C CA . LEU A 1 236 ? 17.364 5.741 36.067 1.00 13.41 216 LEU A CA 1
ATOM 3461 C C . LEU A 1 236 ? 16.048 4.982 36.225 1.00 12.72 216 LEU A C 1
ATOM 3462 O O . LEU A 1 236 ? 15.214 4.964 35.302 1.00 12.77 216 LEU A O 1
ATOM 3478 N N . VAL A 1 237 ? 15.852 4.352 37.396 1.00 12.96 217 VAL A N 1
ATOM 3479 C CA . VAL A 1 237 ? 14.624 3.608 37.657 1.00 13.59 217 VAL A CA 1
ATOM 3480 C C . VAL A 1 237 ? 13.407 4.526 37.566 1.00 14.29 217 VAL A C 1
ATOM 3481 O O . VAL A 1 237 ? 12.379 4.166 36.983 1.00 14.35 217 VAL A O 1
ATOM 3494 N N . ALA A 1 238 ? 13.484 5.705 38.187 1.00 13.10 218 ALA A N 1
ATOM 3495 C CA . ALA A 1 238 ? 12.360 6.632 38.140 1.00 14.07 218 ALA A CA 1
ATOM 3496 C C . ALA A 1 238 ? 12.028 7.058 36.715 1.00 13.27 218 ALA A C 1
ATOM 3497 O O . ALA A 1 238 ? 10.860 7.322 36.400 1.00 15.21 218 ALA A O 1
ATOM 3504 N N . HIS A 1 239 ? 13.037 7.140 35.842 1.00 12.90 219 HIS A N 1
ATOM 3505 C CA . HIS A 1 239 ? 12.803 7.615 34.488 1.00 13.58 219 HIS A CA 1
ATOM 3506 C C . HIS A 1 239 ? 12.053 6.604 33.630 1.00 14.42 219 HIS A C 1
ATOM 3507 O O . HIS A 1 239 ? 11.395 7.007 32.669 1.00 14.42 219 HIS A O 1
ATOM 3521 N N . VAL A 1 240 ? 12.176 5.295 33.903 1.00 12.98 220 VAL A N 1
ATOM 3522 C CA . VAL A 1 240 ? 11.660 4.302 32.956 1.00 13.67 220 VAL A CA 1
ATOM 3523 C C . VAL A 1 240 ? 10.172 4.484 32.688 1.00 13.78 220 VAL A C 1
ATOM 3524 O O . VAL A 1 240 ? 9.778 4.539 31.506 1.00 13.92 220 VAL A O 1
ATOM 3537 N N . PRO A 1 241 ? 9.310 4.622 33.701 1.00 14.78 221 PRO A N 1
ATOM 3538 C CA . PRO A 1 241 ? 7.890 4.876 33.410 1.00 15.59 221 PRO A CA 1
ATOM 3539 C C . PRO A 1 241 ? 7.657 6.117 32.572 1.00 14.65 221 PRO A C 1
ATOM 3540 O O . PRO A 1 241 ? 6.733 6.144 31.745 1.00 15.39 221 PRO A O 1
ATOM 3551 N N . ARG A 1 242 ? 8.452 7.170 32.798 1.00 15.28 222 ARG A N 1
ATOM 3552 C CA . ARG A 1 242 ? 8.291 8.400 32.031 1.00 14.98 222 ARG A CA 1
ATOM 3553 C C . ARG A 1 242 ? 8.712 8.197 30.580 1.00 13.87 222 ARG A C 1
ATOM 3554 O O . ARG A 1 242 ? 8.089 8.753 29.660 1.00 13.95 222 ARG A O 1
ATOM 3575 N N . LEU A 1 243 ? 9.759 7.397 30.352 1.00 13.39 223 LEU A N 1
ATOM 3576 C CA . LEU A 1 243 ? 10.195 7.094 28.985 1.00 13.35 223 LEU A CA 1
ATOM 3577 C C . LEU A 1 243 ? 9.167 6.250 28.227 1.00 14.01 223 LEU A C 1
ATOM 3578 O O . LEU A 1 243 ? 8.957 6.448 27.014 1.00 14.32 223 LEU A O 1
ATOM 3594 N N . TRP A 1 244 ? 8.497 5.324 28.925 1.00 14.04 224 TRP A N 1
ATOM 3595 C CA . TRP A 1 244 ? 7.377 4.604 28.319 1.00 13.30 224 TRP A CA 1
ATOM 3596 C C . TRP A 1 244 ? 6.238 5.554 27.959 1.00 13.88 224 TRP A C 1
ATOM 3597 O O . TRP A 1 244 ? 5.646 5.443 26.874 1.00 14.21 224 TRP A O 1
ATOM 3618 N N A GLU A 1 245 ? 5.914 6.500 28.855 0.70 14.35 225 GLU A N 1
ATOM 3619 N N B GLU A 1 245 ? 5.920 6.501 28.852 0.30 15.54 225 GLU A N 1
ATOM 3620 C CA A GLU A 1 245 ? 4.848 7.459 28.568 0.70 16.24 225 GLU A CA 1
ATOM 3621 C CA B GLU A 1 245 ? 4.855 7.458 28.567 0.30 17.69 225 GLU A CA 1
ATOM 3622 C C A GLU A 1 245 ? 5.166 8.306 27.339 0.70 16.08 225 GLU A C 1
ATOM 3623 C C B GLU A 1 245 ? 5.168 8.293 27.330 0.30 16.83 225 GLU A C 1
ATOM 3624 O O A GLU A 1 245 ? 4.249 8.704 26.608 0.70 17.57 225 GLU A O 1
ATOM 3625 O O B GLU A 1 245 ? 4.251 8.678 26.594 0.30 17.52 225 GLU A O 1
ATOM 3648 N N . ALA A 1 246 ? 6.449 8.575 27.078 1.00 15.83 226 ALA A N 1
ATOM 3649 C CA . ALA A 1 246 ? 6.854 9.365 25.923 1.00 15.85 226 ALA A CA 1
ATOM 3650 C C . ALA A 1 246 ? 6.956 8.560 24.624 1.00 15.61 226 ALA A C 1
ATOM 3651 O O . ALA A 1 246 ? 7.197 9.153 23.557 1.00 15.63 226 ALA A O 1
ATOM 3658 N N . ALA A 1 247 ? 6.764 7.247 24.675 1.00 14.63 227 ALA A N 1
ATOM 3659 C CA . ALA A 1 247 ? 6.900 6.412 23.482 1.00 14.80 227 ALA A CA 1
ATOM 3660 C C . ALA A 1 247 ? 5.859 6.797 22.435 1.00 15.99 227 ALA A C 1
ATOM 3661 O O . ALA A 1 247 ? 4.740 7.216 22.758 1.00 16.91 227 ALA A O 1
ATOM 3668 N N . ALA A 1 248 ? 6.245 6.664 21.167 1.00 15.04 228 ALA A N 1
ATOM 3669 C CA . ALA A 1 248 ? 5.415 7.138 20.064 1.00 15.09 228 ALA A CA 1
ATOM 3670 C C . ALA A 1 248 ? 5.767 6.396 18.782 1.00 15.17 228 ALA A C 1
ATOM 3671 O O . ALA A 1 248 ? 6.710 5.606 18.734 1.00 14.36 228 ALA A O 1
ATOM 3678 N N . THR A 1 249 ? 4.994 6.681 17.736 1.00 16.96 229 THR A N 1
ATOM 3679 C CA . THR A 1 249 ? 5.318 6.282 16.369 1.00 20.23 229 THR A CA 1
ATOM 3680 C C . THR A 1 249 ? 5.232 7.545 15.523 1.00 21.21 229 THR A C 1
ATOM 3681 O O . THR A 1 249 ? 4.156 8.169 15.472 1.00 22.55 229 THR A O 1
ATOM 3692 N N . PRO A 1 250 ? 6.327 8.001 14.878 1.00 18.91 230 PRO A N 1
ATOM 3693 C CA . PRO A 1 250 ? 7.670 7.405 14.901 1.00 19.21 230 PRO A CA 1
ATOM 3694 C C . PRO A 1 250 ? 8.298 7.365 16.290 1.00 16.55 230 PRO A C 1
ATOM 3695 O O . PRO A 1 250 ? 7.887 8.112 17.191 1.00 16.87 230 PRO A O 1
ATOM 3706 N N . ALA A 1 251 ? 9.308 6.514 16.446 1.00 16.00 231 ALA A N 1
ATOM 3707 C CA . ALA A 1 251 ? 9.957 6.336 17.742 1.00 14.64 231 ALA A CA 1
ATOM 3708 C C . ALA A 1 251 ? 10.485 7.659 18.290 1.00 15.19 231 ALA A C 1
ATOM 3709 O O . ALA A 1 251 ? 11.002 8.495 17.547 1.00 15.76 231 ALA A O 1
ATOM 3716 N N . THR A 1 252 ? 10.336 7.836 19.604 1.00 14.21 232 THR A N 1
ATOM 3717 C CA . THR A 1 252 ? 10.896 8.980 20.318 1.00 14.63 232 THR A CA 1
ATOM 3718 C C . THR A 1 252 ? 12.362 8.712 20.603 1.00 14.81 232 THR A C 1
ATOM 3719 O O . THR A 1 252 ? 12.695 7.684 21.183 1.00 17.24 232 THR A O 1
ATOM 3730 N N . LEU A 1 253 ? 13.228 9.645 20.238 1.00 14.92 233 LEU A N 1
ATOM 3731 C CA . LEU A 1 253 ? 14.667 9.535 20.477 1.00 14.13 233 LEU A CA 1
ATOM 3732 C C . LEU A 1 253 ? 15.072 10.488 21.596 1.00 14.16 233 LEU A C 1
ATOM 3733 O O . LEU A 1 253 ? 14.727 11.678 21.560 1.00 15.22 233 LEU A O 1
ATOM 3749 N N . VAL A 1 254 ? 15.821 9.979 22.581 1.00 14.75 234 VAL A N 1
ATOM 3750 C CA . VAL A 1 254 ? 16.265 10.832 23.681 1.00 15.13 234 VAL A CA 1
ATOM 3751 C C . VAL A 1 254 ? 17.638 10.392 24.156 1.00 14.12 234 VAL A C 1
ATOM 3752 O O . VAL A 1 254 ? 17.915 9.195 24.287 1.00 14.53 234 VAL A O 1
ATOM 3765 N N . ASN A 1 255 ? 18.503 11.383 24.408 1.00 13.39 235 ASN A N 1
ATOM 3766 C CA . ASN A 1 255 ? 19.771 11.149 25.088 1.00 13.48 235 ASN A CA 1
ATOM 3767 C C . ASN A 1 255 ? 19.497 11.069 26.591 1.00 13.68 235 ASN A C 1
ATOM 3768 O O . ASN A 1 255 ? 19.012 12.036 27.198 1.00 15.87 235 ASN A O 1
ATOM 3779 N N . TRP A 1 256 ? 19.833 9.938 27.197 1.00 12.57 236 TRP A N 1
ATOM 3780 C CA . TRP A 1 256 ? 19.411 9.581 28.557 1.00 12.49 236 TRP A CA 1
ATOM 3781 C C . TRP A 1 256 ? 20.618 9.605 29.494 1.00 12.68 236 TRP A C 1
ATOM 3782 O O . TRP A 1 256 ? 21.364 8.633 29.581 1.00 13.42 236 TRP A O 1
ATOM 3803 N N . GLY A 1 257 ? 20.797 10.720 30.201 1.00 12.90 237 GLY A N 1
ATOM 3804 C CA . GLY A 1 257 ? 21.883 10.884 31.145 1.00 12.85 237 GLY A CA 1
ATOM 3805 C C . GLY A 1 257 ? 21.406 11.659 32.364 1.00 12.97 237 GLY A C 1
ATOM 3806 O O . GLY A 1 257 ? 20.235 12.014 32.478 1.00 14.40 237 GLY A O 1
ATOM 3810 N N . GLY A 1 258 ? 22.331 11.907 33.283 1.00 13.18 238 GLY A N 1
ATOM 3811 C CA . GLY A 1 258 ? 22.034 12.735 34.432 1.00 13.00 238 GLY A CA 1
ATOM 3812 C C . GLY A 1 258 ? 22.082 14.229 34.129 1.00 13.89 238 GLY A C 1
ATOM 3813 O O . GLY A 1 258 ? 22.314 14.673 33.000 1.00 16.11 238 GLY A O 1
ATOM 3817 N N . ASP A 1 259 ? 21.839 15.025 35.177 1.00 14.37 239 ASP A N 1
ATOM 3818 C CA . ASP A 1 259 ? 21.737 16.470 35.038 1.00 14.88 239 ASP A CA 1
ATOM 3819 C C . ASP A 1 259 ? 23.057 17.190 35.271 1.00 16.65 239 ASP A C 1
ATOM 3820 O O . ASP A 1 259 ? 23.099 18.422 35.122 1.00 20.06 239 ASP A O 1
ATOM 3829 N N . GLU A 1 260 ? 24.132 16.474 35.609 1.00 16.09 240 GLU A N 1
ATOM 3830 C CA . GLU A 1 260 ? 25.422 17.094 35.892 1.00 16.10 240 GLU A CA 1
ATOM 3831 C C . GLU A 1 260 ? 26.480 16.629 34.897 1.00 14.94 240 GLU A C 1
ATOM 3832 O O . GLU A 1 260 ? 26.624 15.429 34.647 1.00 16.40 240 GLU A O 1
ATOM 3844 N N . ALA A 1 261 ? 27.240 17.576 34.359 1.00 16.02 241 ALA A N 1
ATOM 3845 C CA . ALA A 1 261 ? 28.432 17.242 33.585 1.00 15.04 241 ALA A CA 1
ATOM 3846 C C . ALA A 1 261 ? 29.551 16.849 34.552 1.00 15.09 241 ALA A C 1
ATOM 3847 O O . ALA A 1 261 ? 29.889 17.619 35.463 1.00 17.96 241 ALA A O 1
ATOM 3854 N N . VAL A 1 262 ? 30.110 15.652 34.367 1.00 14.14 242 VAL A N 1
ATOM 3855 C CA . VAL A 1 262 ? 31.112 15.081 35.259 1.00 14.77 242 VAL A CA 1
ATOM 3856 C C . VAL A 1 262 ? 32.355 14.744 34.439 1.00 13.86 242 VAL A C 1
ATOM 3857 O O . VAL A 1 262 ? 32.287 13.955 33.483 1.00 15.31 242 VAL A O 1
ATOM 3870 N N . GLY A 1 263 ? 33.487 15.335 34.808 1.00 14.24 243 GLY A N 1
ATOM 3871 C CA . GLY A 1 263 ? 34.742 14.956 34.179 1.00 14.85 243 GLY A CA 1
ATOM 3872 C C . GLY A 1 263 ? 35.219 13.609 34.698 1.00 14.54 243 GLY A C 1
ATOM 3873 O O . GLY A 1 263 ? 35.158 13.320 35.897 1.00 15.69 243 GLY A O 1
ATOM 3877 N N . ILE A 1 264 ? 35.680 12.763 33.775 1.00 14.59 244 ILE A N 1
ATOM 3878 C CA . ILE A 1 264 ? 36.136 11.424 34.157 1.00 15.18 244 ILE A CA 1
ATOM 3879 C C . ILE A 1 264 ? 37.354 11.519 35.070 1.00 14.63 244 ILE A C 1
ATOM 3880 O O . ILE A 1 264 ? 37.457 10.804 36.077 1.00 15.77 244 ILE A O 1
ATOM 3896 N N . THR A 1 265 ? 38.314 12.380 34.722 1.00 15.34 245 THR A N 1
ATOM 3897 C CA . THR A 1 265 ? 39.465 12.577 35.598 1.00 16.05 245 THR A CA 1
ATOM 3898 C C . THR A 1 265 ? 39.049 13.200 36.928 1.00 16.48 245 THR A C 1
ATOM 3899 O O . THR A 1 265 ? 39.577 12.821 37.982 1.00 17.46 245 THR A O 1
ATOM 3910 N N . ASP A 1 266 ? 38.070 14.108 36.911 1.00 16.71 246 ASP A N 1
ATOM 3911 C CA . ASP A 1 266 ? 37.535 14.638 38.164 1.00 16.97 246 ASP A CA 1
ATOM 3912 C C . ASP A 1 266 ? 36.925 13.524 39.017 1.00 17.32 246 ASP A C 1
ATOM 3913 O O . ASP A 1 266 ? 37.067 13.512 40.254 1.00 16.53 246 ASP A O 1
ATOM 3922 N N . CYS A 1 267 ? 36.220 12.590 38.384 1.00 15.25 247 CYS A N 1
ATOM 3923 C CA . CYS A 1 267 ? 35.641 11.480 39.133 1.00 14.62 247 CYS A CA 1
ATOM 3924 C C . CYS A 1 267 ? 36.737 10.649 39.791 1.00 14.84 247 CYS A C 1
ATOM 3925 O O . CYS A 1 267 ? 36.639 10.289 40.972 1.00 15.48 247 CYS A O 1
ATOM 3933 N N . VAL A 1 268 ? 37.803 10.348 39.038 1.00 14.70 248 VAL A N 1
ATOM 3934 C CA . VAL A 1 268 ? 38.928 9.592 39.592 1.00 15.88 248 VAL A CA 1
ATOM 3935 C C . VAL A 1 268 ? 39.556 10.346 40.759 1.00 15.85 248 VAL A C 1
ATOM 3936 O O . VAL A 1 268 ? 39.883 9.751 41.795 1.00 16.78 248 VAL A O 1
ATOM 3949 N N A ARG A 1 269 ? 39.746 11.662 40.610 0.36 16.67 249 ARG A N 1
ATOM 3950 N N B ARG A 1 269 ? 39.751 11.664 40.612 0.64 16.59 249 ARG A N 1
ATOM 3951 C CA A ARG A 1 269 ? 40.313 12.454 41.696 0.36 18.31 249 ARG A CA 1
ATOM 3952 C CA B ARG A 1 269 ? 40.319 12.447 41.706 0.64 19.00 249 ARG A CA 1
ATOM 3953 C C A ARG A 1 269 ? 39.439 12.381 42.943 0.36 17.81 249 ARG A C 1
ATOM 3954 C C B ARG A 1 269 ? 39.439 12.375 42.948 0.64 18.06 249 ARG A C 1
ATOM 3955 O O A ARG A 1 269 ? 39.951 12.324 44.068 0.36 18.05 249 ARG A O 1
ATOM 3956 O O B ARG A 1 269 ? 39.946 12.313 44.077 0.64 18.38 249 ARG A O 1
ATOM 3965 N N . TYR A 1 270 ? 38.114 12.389 42.764 1.00 17.42 250 TYR A N 1
ATOM 3966 C CA . TYR A 1 270 ? 37.210 12.282 43.906 1.00 17.24 250 TYR A CA 1
ATOM 3967 C C . TYR A 1 270 ? 37.356 10.924 44.590 1.00 16.60 250 TYR A C 1
ATOM 3968 O O . TYR A 1 270 ? 37.374 10.839 45.822 1.00 17.38 250 TYR A O 1
ATOM 3986 N N . LEU A 1 271 ? 37.491 9.852 43.802 1.00 15.32 251 LEU A N 1
ATOM 3987 C CA . LEU A 1 271 ? 37.762 8.536 44.384 1.00 15.40 251 LEU A CA 1
ATOM 3988 C C . LEU A 1 271 ? 39.046 8.551 45.212 1.00 15.43 251 LEU A C 1
ATOM 3989 O O . LEU A 1 271 ? 39.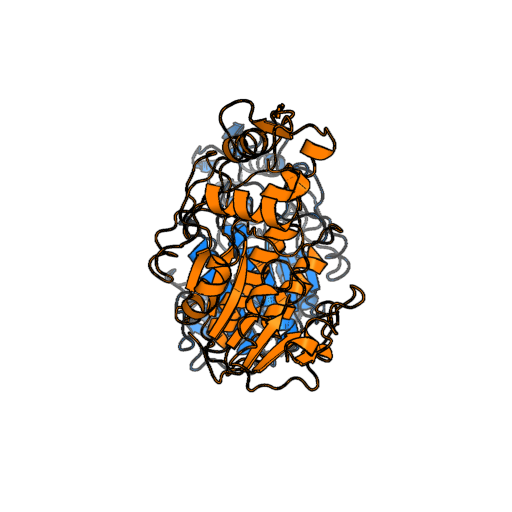095 7.963 46.300 1.00 16.73 251 LEU A O 1
ATOM 4005 N N . GLU A 1 272 ? 40.094 9.215 44.714 1.00 16.66 252 GLU A N 1
ATOM 4006 C CA . GLU A 1 272 ? 41.331 9.341 45.478 1.00 17.32 252 GLU A CA 1
ATOM 4007 C C . GLU A 1 272 ? 41.092 10.088 46.788 1.00 18.18 252 GLU A C 1
ATOM 4008 O O . GLU A 1 272 ? 41.582 9.682 47.853 1.00 19.78 252 GLU A O 1
ATOM 4020 N N A GLU A 1 273 ? 40.355 11.200 46.722 0.52 18.75 253 GLU A N 1
ATOM 4021 N N B GLU A 1 273 ? 40.353 11.201 46.717 0.48 19.61 253 GLU A N 1
ATOM 4022 C CA A GLU A 1 273 ? 40.097 11.998 47.917 0.52 20.34 253 GLU A CA 1
ATOM 4023 C CA B GLU A 1 273 ? 40.075 12.011 47.901 0.48 21.95 253 GLU A CA 1
ATOM 4024 C C A GLU A 1 273 ? 39.331 11.197 48.963 0.52 20.49 253 GLU A C 1
ATOM 4025 C C B GLU A 1 273 ? 39.323 11.210 48.955 0.48 21.27 253 GLU A C 1
ATOM 4026 O O A GLU A 1 273 ? 39.619 11.291 50.164 0.52 22.24 253 GLU A O 1
ATOM 4027 O O B GLU A 1 273 ? 39.616 11.315 50.153 0.48 22.81 253 GLU A O 1
ATOM 4050 N N . LEU A 1 274 ? 38.342 10.411 48.534 1.00 19.02 254 LEU A N 1
ATOM 4051 C CA . LEU A 1 274 ? 37.517 9.695 49.497 1.00 18.99 254 LEU A CA 1
ATOM 4052 C C . LEU A 1 274 ? 38.275 8.562 50.171 1.00 19.14 254 LEU A C 1
ATOM 4053 O O . LEU A 1 274 ? 38.025 8.264 51.343 1.00 21.83 254 LEU A O 1
ATOM 4069 N N . THR A 1 275 ? 39.156 7.884 49.435 1.00 18.15 255 THR A N 1
ATOM 4070 C CA . THR A 1 275 ? 39.705 6.613 49.875 1.00 19.34 255 THR A CA 1
ATOM 4071 C C . THR A 1 275 ? 41.165 6.674 50.285 1.00 19.71 255 THR A C 1
ATOM 4072 O O . THR A 1 275 ? 41.605 5.816 51.066 1.00 20.96 255 THR A O 1
ATOM 4083 N N . GLY A 1 276 ? 41.927 7.632 49.760 1.00 20.18 256 GLY A N 1
ATOM 4084 C CA . GLY A 1 276 ? 43.360 7.649 49.922 1.00 20.32 256 GLY A CA 1
ATOM 4085 C C . GLY A 1 276 ? 44.119 6.799 48.930 1.00 20.00 256 GLY A C 1
ATOM 4086 O O . GLY A 1 276 ? 45.354 6.734 49.011 1.00 23.27 256 GLY A O 1
ATOM 4090 N N . VAL A 1 277 ? 43.426 6.144 48.004 1.00 17.94 257 VAL A N 1
ATOM 4091 C CA . VAL A 1 277 ? 44.078 5.313 46.991 1.00 17.73 257 VAL A CA 1
ATOM 4092 C C . VAL A 1 277 ? 44.504 6.195 45.825 1.00 20.42 257 VAL A C 1
ATOM 4093 O O . VAL A 1 277 ? 43.709 6.984 45.313 1.00 21.92 257 VAL A O 1
ATOM 4106 N N . ARG A 1 278 ? 45.747 6.040 45.379 1.00 21.84 258 ARG A N 1
ATOM 4107 C CA . ARG A 1 278 ? 46.300 6.862 44.310 1.00 23.71 258 ARG A CA 1
ATOM 4108 C C . ARG A 1 278 ? 46.074 6.205 42.955 1.00 23.58 258 ARG A C 1
ATOM 4109 O O . ARG A 1 278 ? 46.289 5.005 42.791 1.00 25.85 258 ARG A O 1
ATOM 4113 N N . ALA A 1 279 ? 45.636 6.999 41.985 1.00 21.59 259 ALA A N 1
ATOM 4114 C CA . ALA A 1 279 ? 45.420 6.518 40.626 1.00 22.80 259 ALA A CA 1
ATOM 4115 C C . ALA A 1 279 ? 46.656 6.749 39.755 1.00 23.55 259 ALA A C 1
ATOM 4116 O O . ALA A 1 279 ? 47.485 7.617 40.024 1.00 25.93 259 ALA A O 1
ATOM 4123 N N . ARG A 1 280 ? 46.755 5.957 38.687 1.00 24.11 260 ARG A N 1
ATOM 4124 C CA . ARG A 1 280 ? 47.826 6.074 37.698 1.00 25.20 260 ARG A CA 1
ATOM 4125 C C . ARG A 1 280 ? 47.203 6.459 36.355 1.00 25.43 260 ARG A C 1
ATOM 4126 O O . ARG A 1 280 ? 46.695 5.598 35.625 1.00 27.28 260 ARG A O 1
ATOM 4136 N N . LEU A 1 281 ? 47.250 7.741 36.017 1.00 24.53 261 LEU A N 1
ATOM 4137 C CA . LEU A 1 281 ? 46.652 8.243 34.783 1.00 25.63 261 LEU A CA 1
ATOM 4138 C C . LEU A 1 281 ? 47.690 8.245 33.669 1.00 25.09 261 LEU A C 1
ATOM 4139 O O . LEU A 1 281 ? 48.815 8.713 33.863 1.00 28.28 261 LEU A O 1
ATOM 4155 N N . VAL A 1 282 ? 47.312 7.728 32.503 1.00 23.53 262 VAL A N 1
ATOM 4156 C CA . VAL A 1 282 ? 48.255 7.596 31.394 1.00 23.59 262 VAL A CA 1
ATOM 4157 C C . VAL A 1 282 ? 47.687 8.304 30.170 1.00 22.95 262 VAL A C 1
ATOM 4158 O O . VAL A 1 282 ? 46.720 7.812 29.571 1.00 22.22 262 VAL A O 1
ATOM 4171 N N . PRO A 1 283 ? 48.259 9.431 29.744 1.00 24.27 263 PRO A N 1
ATOM 4172 C CA . PRO A 1 283 ? 47.780 10.066 28.506 1.00 24.31 263 PRO A CA 1
ATOM 4173 C C . PRO A 1 283 ? 47.932 9.115 27.328 1.00 23.94 263 PRO A C 1
ATOM 4174 O O . PRO A 1 283 ? 49.000 8.534 27.121 1.00 24.99 263 PRO A O 1
ATOM 4185 N N . SER A 1 284 ? 46.853 8.958 26.553 1.00 22.89 264 SER A N 1
ATOM 4186 C CA . SER A 1 284 ? 46.788 7.926 25.528 1.00 24.02 264 SER A CA 1
ATOM 4187 C C . SER A 1 284 ? 45.994 8.398 24.318 1.00 24.65 264 SER A C 1
ATOM 4188 O O . SER A 1 284 ? 45.095 9.240 24.432 1.00 25.27 264 SER A O 1
ATOM 4196 N N . GLU A 1 285 ? 46.327 7.811 23.159 1.00 24.95 265 GLU A N 1
ATOM 4197 C CA . GLU A 1 285 ? 45.613 8.102 21.918 1.00 26.30 265 GLU A CA 1
ATOM 4198 C C . GLU A 1 285 ? 44.176 7.597 21.959 1.00 26.12 265 GLU A C 1
ATOM 4199 O O . GLU A 1 285 ? 43.275 8.226 21.394 1.00 29.15 265 GLU A O 1
ATOM 4203 N N . VAL A 1 286 ? 43.949 6.452 22.592 1.00 23.23 266 VAL A N 1
ATOM 4204 C CA . VAL A 1 286 ? 42.637 5.821 22.686 1.00 22.76 266 VAL A CA 1
ATOM 4205 C C . VAL A 1 286 ? 42.268 5.723 24.157 1.00 19.94 266 VAL A C 1
ATOM 4206 O O . VAL A 1 286 ? 43.069 5.251 24.974 1.00 21.37 266 VAL A O 1
ATOM 4219 N N . THR A 1 287 ? 41.070 6.188 24.495 1.00 17.24 267 THR A N 1
ATOM 4220 C CA . THR A 1 287 ? 40.538 6.030 25.842 1.00 18.14 267 THR A CA 1
ATOM 4221 C C . THR A 1 287 ? 39.150 5.408 25.759 1.00 18.08 267 THR A C 1
ATOM 4222 O O . THR A 1 287 ? 38.579 5.241 24.679 1.00 19.31 267 THR A O 1
ATOM 4233 N N . ARG A 1 288 ? 38.601 5.053 26.919 1.00 17.57 268 ARG A N 1
ATOM 4234 C CA . ARG A 1 288 ? 37.184 4.711 27.010 1.00 17.85 268 ARG A CA 1
ATOM 4235 C C . ARG A 1 288 ? 36.412 6.015 26.828 1.00 18.28 268 ARG A C 1
ATOM 4236 O O . ARG A 1 288 ? 36.209 6.757 27.784 1.00 18.99 268 ARG A O 1
ATOM 4257 N N . GLU A 1 289 ? 35.999 6.325 25.601 1.00 19.38 269 GLU A N 1
ATOM 4258 C CA . GLU A 1 289 ? 35.595 7.683 25.230 1.00 20.16 269 GLU A CA 1
ATOM 4259 C C . GLU A 1 289 ? 34.120 7.920 25.499 1.00 18.89 269 GLU A C 1
ATOM 4260 O O . GLU A 1 289 ? 33.256 7.790 24.631 1.00 21.35 269 GLU A O 1
ATOM 4272 N N . THR A 1 290 ? 33.838 8.355 26.703 1.00 17.40 270 THR A N 1
ATOM 4273 C CA . THR A 1 290 ? 32.519 8.780 27.082 1.00 17.57 270 THR A CA 1
ATOM 4274 C C . THR A 1 290 ? 32.252 10.174 26.536 1.00 15.34 270 THR A C 1
ATOM 4275 O O . THR A 1 290 ? 33.162 10.895 26.139 1.00 16.01 270 THR A O 1
ATOM 4286 N N . TYR A 1 291 ? 30.976 10.544 26.536 1.00 14.15 271 TYR A N 1
ATOM 4287 C CA . TYR A 1 291 ? 30.546 11.885 26.187 1.00 13.45 271 TYR A CA 1
ATOM 4288 C C . TYR A 1 291 ? 29.500 12.314 27.198 1.00 13.81 271 TYR A C 1
ATOM 4289 O O . TYR A 1 291 ? 28.797 11.467 27.764 1.00 14.36 271 TYR A O 1
ATOM 4307 N N . ARG A 1 292 ? 29.373 13.630 27.391 1.00 13.64 272 ARG A N 1
ATOM 4308 C CA . ARG A 1 292 ? 28.247 14.171 28.142 1.00 15.02 272 ARG A CA 1
ATOM 4309 C C . ARG A 1 292 ? 27.109 14.538 27.188 1.00 14.16 272 ARG A C 1
ATOM 4310 O O . ARG A 1 292 ? 27.314 14.748 25.987 1.00 14.42 272 ARG A O 1
ATOM 4331 N N . PHE A 1 293 ? 25.893 14.578 27.732 1.00 12.99 273 PHE A N 1
ATOM 4332 C CA . PHE A 1 293 ? 24.698 14.868 26.949 1.00 12.85 273 PHE A CA 1
ATOM 4333 C C . PHE A 1 293 ? 24.070 16.193 27.387 1.00 14.01 273 PHE A C 1
ATOM 4334 O O . PHE A 1 293 ? 24.071 16.552 28.573 1.00 15.61 273 PHE A O 1
ATOM 4351 N N . ASP A 1 294 ? 23.483 16.888 26.420 1.00 14.63 274 ASP A N 1
ATOM 4352 C CA . ASP A 1 294 ? 22.561 17.992 26.687 1.00 15.67 274 ASP A CA 1
ATOM 4353 C C . ASP A 1 294 ? 21.294 17.397 27.279 1.00 15.71 274 ASP A C 1
ATOM 4354 O O . ASP A 1 294 ? 20.657 16.563 26.623 1.00 16.93 274 ASP A O 1
ATOM 4363 N N . PRO A 1 295 ? 20.936 17.724 28.523 1.00 15.47 275 PRO A N 1
ATOM 4364 C CA . PRO A 1 295 ? 19.804 17.071 29.181 1.00 16.67 275 PRO A CA 1
ATOM 4365 C C . PRO A 1 295 ? 18.445 17.671 28.859 1.00 16.64 275 PRO A C 1
ATOM 4366 O O . PRO A 1 295 ? 17.460 17.264 29.480 1.00 16.85 275 PRO A O 1
ATOM 4377 N N . THR A 1 296 ? 18.359 18.597 27.896 1.00 16.60 276 THR A N 1
ATOM 4378 C CA . THR A 1 296 ? 17.130 19.355 27.698 1.00 17.00 276 THR A CA 1
ATOM 4379 C C . THR A 1 296 ? 15.946 18.442 27.392 1.00 17.32 276 THR A C 1
ATOM 4380 O O . THR A 1 296 ? 14.906 18.512 28.063 1.00 17.84 276 THR A O 1
ATOM 4391 N N . ARG A 1 297 ? 16.080 17.577 26.385 1.00 18.38 277 ARG A N 1
ATOM 4392 C CA . ARG A 1 297 ? 14.943 16.744 25.999 1.00 18.50 277 ARG A CA 1
ATOM 4393 C C . ARG A 1 297 ? 14.593 15.726 27.086 1.00 16.32 277 ARG A C 1
ATOM 4394 O O . ARG A 1 297 ? 13.412 15.514 27.384 1.00 17.89 277 ARG A O 1
ATOM 4415 N N . ARG A 1 298 ? 15.593 15.087 27.700 1.00 15.73 278 ARG A N 1
ATOM 4416 C CA . ARG A 1 298 ? 15.278 14.131 28.753 1.00 14.31 278 ARG A CA 1
ATOM 4417 C C . ARG A 1 298 ? 14.532 14.807 29.896 1.00 14.90 278 ARG A C 1
ATOM 4418 O O . ARG A 1 298 ? 13.562 14.255 30.430 1.00 15.17 278 ARG A O 1
ATOM 4439 N N . ARG A 1 299 ? 14.970 16.006 30.281 1.00 15.76 279 ARG A N 1
ATOM 4440 C CA . ARG A 1 299 ? 14.321 16.713 31.381 1.00 16.66 279 ARG A CA 1
ATOM 4441 C C . ARG A 1 299 ? 12.864 17.025 31.055 1.00 17.74 279 ARG A C 1
ATOM 4442 O O . ARG A 1 299 ? 12.004 16.963 31.939 1.00 18.74 279 ARG A O 1
ATOM 4463 N N A GLU A 1 300 ? 12.574 17.359 29.789 0.65 17.79 280 GLU A N 1
ATOM 4464 N N B GLU A 1 300 ? 12.564 17.344 29.793 0.35 19.59 280 GLU A N 1
ATOM 4465 C CA A GLU A 1 300 ? 11.195 17.555 29.354 0.65 18.96 280 GLU A CA 1
ATOM 4466 C CA B GLU A 1 300 ? 11.176 17.564 29.407 0.35 22.01 280 GLU A CA 1
ATOM 4467 C C A GLU A 1 300 ? 10.345 16.325 29.662 0.65 19.63 280 GLU A C 1
ATOM 4468 C C B GLU A 1 300 ? 10.330 16.318 29.638 0.35 20.75 280 GLU A C 1
ATOM 4469 O O A GLU A 1 300 ? 9.174 16.445 30.047 0.65 22.00 280 GLU A O 1
ATOM 4470 O O B GLU A 1 300 ? 9.137 16.427 29.944 0.35 21.89 280 GLU A O 1
ATOM 4493 N N . ILE A 1 301 ? 10.918 15.134 29.487 1.00 18.60 281 ILE A N 1
ATOM 4494 C CA . ILE A 1 301 ? 10.179 13.886 29.654 1.00 18.08 281 ILE A CA 1
ATOM 4495 C C . ILE A 1 301 ? 10.114 13.447 31.115 1.00 17.96 281 ILE A C 1
ATOM 4496 O O . ILE A 1 301 ? 9.064 12.991 31.582 1.00 19.65 281 ILE A O 1
ATOM 4512 N N . THR A 1 302 ? 11.225 13.555 31.844 1.00 16.75 282 THR A N 1
ATOM 4513 C CA . THR A 1 302 ? 11.341 12.936 33.156 1.00 15.83 282 THR A CA 1
ATOM 4514 C C . THR A 1 302 ? 11.292 13.908 34.329 1.00 17.81 282 THR A C 1
ATOM 4515 O O . THR A 1 302 ? 11.080 13.460 35.466 1.00 18.80 282 THR A O 1
ATOM 4526 N N . GLY A 1 303 ? 11.512 15.200 34.107 1.00 18.13 283 GLY A N 1
ATOM 4527 C CA . GLY A 1 303 ? 11.781 16.093 35.206 1.00 18.82 283 GLY A CA 1
ATOM 4528 C C . GLY A 1 303 ? 13.218 15.962 35.666 1.00 17.39 283 GLY A C 1
ATOM 4529 O O . GLY A 1 303 ? 13.996 15.162 35.141 1.00 17.34 283 GLY A O 1
ATOM 4533 N N . PRO A 1 304 ? 13.600 16.757 36.658 1.00 18.12 284 PRO A N 1
ATOM 4534 C CA . PRO A 1 304 ? 15.002 16.760 37.106 1.00 16.80 284 PRO A CA 1
ATOM 4535 C C . PRO A 1 304 ? 15.401 15.482 37.824 1.00 16.22 284 PRO A C 1
ATOM 4536 O O . PRO A 1 304 ? 14.587 14.814 38.465 1.00 17.77 284 PRO A O 1
ATOM 4547 N N . CYS A 1 305 ? 16.685 15.152 37.714 1.00 15.61 285 CYS A N 1
ATOM 4548 C CA . CYS A 1 305 ? 17.268 14.096 38.523 1.00 14.69 285 CYS A CA 1
ATOM 4549 C C . CYS A 1 305 ? 17.419 14.568 39.973 1.00 15.14 285 CYS A C 1
ATOM 4550 O O . CYS A 1 305 ? 17.398 15.769 40.273 1.00 16.93 285 CYS A O 1
ATOM 4558 N N A ARG A 1 306 ? 17.587 13.604 40.875 0.48 15.96 286 ARG A N 1
ATOM 4559 N N B ARG A 1 306 ? 17.595 13.605 40.871 0.52 16.24 286 ARG A N 1
ATOM 4560 C CA A ARG A 1 306 ? 17.601 13.887 42.304 0.48 17.04 286 ARG A CA 1
ATOM 4561 C CA B ARG A 1 306 ? 17.606 13.887 42.302 0.52 17.71 286 ARG A CA 1
ATOM 4562 C C A ARG A 1 306 ? 18.917 13.590 43.007 0.48 16.60 286 ARG A C 1
ATOM 4563 C C B ARG A 1 306 ? 18.916 13.588 43.008 0.52 17.03 286 ARG A C 1
ATOM 4564 O O A ARG A 1 306 ? 19.180 14.195 44.046 0.48 18.79 286 ARG A O 1
ATOM 4565 O O B ARG A 1 306 ? 19.174 14.186 44.050 0.52 19.34 286 ARG A O 1
ATOM 4606 N N . VAL A 1 307 ? 19.741 12.675 42.505 1.00 15.04 287 VAL A N 1
ATOM 4607 C CA . VAL A 1 307 ? 20.921 12.217 43.236 1.00 15.00 287 VAL A CA 1
ATOM 4608 C C . VAL A 1 307 ? 22.141 12.997 42.758 1.00 15.73 287 VAL A C 1
ATOM 4609 O O . VAL A 1 307 ? 22.567 12.818 41.602 1.00 16.98 287 VAL A O 1
ATOM 4622 N N . PRO A 1 308 ? 22.764 13.827 43.602 1.00 16.36 288 PRO A N 1
ATOM 4623 C CA . PRO A 1 308 ? 24.036 14.461 43.217 1.00 17.18 288 PRO A CA 1
ATOM 4624 C C . PRO A 1 308 ? 25.143 13.423 43.093 1.00 15.07 288 PRO A C 1
ATOM 4625 O O . PRO A 1 308 ? 25.204 12.472 43.865 1.00 16.36 288 PRO A O 1
ATOM 4636 N N . TRP A 1 309 ? 26.040 13.622 42.125 1.00 15.19 289 TRP A N 1
ATOM 4637 C CA . TRP A 1 309 ? 26.994 12.565 41.805 1.00 15.25 289 TRP A CA 1
ATOM 4638 C C . TRP A 1 309 ? 28.029 12.312 42.903 1.00 15.83 289 TRP A C 1
ATOM 4639 O O . TRP A 1 309 ? 28.445 11.167 43.106 1.00 16.35 289 TRP A O 1
ATOM 4660 N N A ARG A 1 310 ? 28.476 13.350 43.615 0.62 16.79 290 ARG A N 1
ATOM 4661 N N B ARG A 1 310 ? 28.489 13.352 43.599 0.38 16.97 290 ARG A N 1
ATOM 4662 C CA A ARG A 1 310 ? 29.469 13.099 44.655 0.62 17.76 290 ARG A CA 1
ATOM 4663 C CA B ARG A 1 310 ? 29.460 13.118 44.663 0.38 17.94 290 ARG A CA 1
ATOM 4664 C C A ARG A 1 310 ? 28.861 12.279 45.790 0.62 17.38 290 ARG A C 1
ATOM 4665 C C B ARG A 1 310 ? 28.845 12.257 45.762 0.38 17.41 290 ARG A C 1
ATOM 4666 O O A ARG A 1 310 ? 29.488 11.340 46.291 0.62 18.74 290 ARG A O 1
ATOM 4667 O O B ARG A 1 310 ? 29.447 11.276 46.212 0.38 17.91 290 ARG A O 1
ATOM 4708 N N . GLU A 1 311 ? 27.619 12.588 46.170 1.00 17.58 291 GLU A N 1
ATOM 4709 C CA . GLU A 1 311 ? 26.907 11.780 47.157 1.00 18.87 291 GLU A CA 1
ATOM 4710 C C . GLU A 1 311 ? 26.672 10.365 46.636 1.00 16.76 291 GLU A C 1
ATOM 4711 O O . GLU A 1 311 ? 26.885 9.384 47.359 1.00 16.98 291 GLU A O 1
ATOM 4723 N N . GLY A 1 312 ? 26.272 10.243 45.370 1.00 16.02 292 GLY A N 1
ATOM 4724 C CA . GLY A 1 312 ? 26.010 8.933 44.809 1.00 14.86 292 GLY A CA 1
ATOM 4725 C C . GLY A 1 312 ? 27.244 8.062 44.713 1.00 14.56 292 GLY A C 1
ATOM 4726 O O . GLY A 1 312 ? 27.194 6.866 45.023 1.00 15.82 292 GLY A O 1
ATOM 4730 N N . VAL A 1 313 ? 28.363 8.637 44.269 1.00 15.46 293 VAL A N 1
ATOM 4731 C CA . VAL A 1 313 ? 29.603 7.872 44.171 1.00 15.25 293 VAL A CA 1
ATOM 4732 C C . VAL A 1 313 ? 30.096 7.454 45.555 1.00 15.50 293 VAL A C 1
ATOM 4733 O O . VAL A 1 313 ? 30.564 6.327 45.749 1.00 15.67 293 VAL A O 1
ATOM 4746 N N A ARG A 1 314 ? 29.997 8.349 46.537 0.51 16.91 294 ARG A N 1
ATOM 4747 N N B ARG A 1 314 ? 29.999 8.343 46.542 0.49 16.07 294 ARG A N 1
ATOM 4748 C CA A ARG A 1 314 ? 30.420 8.005 47.890 0.51 18.09 294 ARG A CA 1
ATOM 4749 C CA B ARG A 1 314 ? 30.440 7.972 47.883 0.49 16.49 294 ARG A CA 1
ATOM 4750 C C A ARG A 1 314 ? 29.628 6.813 48.422 0.51 17.32 294 ARG A C 1
ATOM 4751 C C B ARG A 1 314 ? 29.629 6.791 48.415 0.49 16.23 294 ARG A C 1
ATOM 4752 O O A ARG A 1 314 ? 30.202 5.882 49.004 0.51 17.73 294 ARG A O 1
ATOM 4753 O O B ARG A 1 314 ? 30.189 5.848 48.993 0.49 16.04 294 ARG A O 1
ATOM 4794 N N . ARG A 1 315 ? 28.307 6.811 48.217 1.00 16.11 295 ARG A N 1
ATOM 4795 C CA . ARG A 1 315 ? 27.487 5.721 48.727 1.00 17.40 295 ARG A CA 1
ATOM 4796 C C . ARG A 1 315 ? 27.685 4.445 47.930 1.00 16.02 295 ARG A C 1
ATOM 4797 O O . ARG A 1 315 ? 27.535 3.352 48.482 1.00 17.06 295 ARG A O 1
ATOM 4818 N N . THR A 1 316 ? 28.039 4.555 46.646 1.00 15.72 296 THR A N 1
ATOM 4819 C CA . THR A 1 316 ? 28.406 3.368 45.874 1.00 16.05 296 THR A CA 1
ATOM 4820 C C . THR A 1 316 ? 29.662 2.714 46.448 1.00 15.32 296 THR A C 1
ATOM 4821 O O . THR A 1 316 ? 29.718 1.484 46.577 1.00 15.70 296 THR A O 1
ATOM 4832 N N . LEU A 1 317 ? 30.682 3.515 46.797 1.00 16.55 297 LEU A N 1
ATOM 4833 C CA . LEU A 1 317 ? 31.845 2.974 47.497 1.00 18.16 297 LEU A CA 1
ATOM 4834 C C . LEU A 1 317 ? 31.463 2.354 48.838 1.00 18.51 297 LEU A C 1
ATOM 4835 O O . LEU A 1 317 ? 31.994 1.305 49.222 1.00 19.02 297 LEU A O 1
ATOM 4851 N N . GLN A 1 318 ? 30.610 3.023 49.605 1.00 19.72 298 GLN A N 1
ATOM 4852 C CA . GLN A 1 318 ? 30.226 2.470 50.901 1.00 21.04 298 GLN A CA 1
ATOM 4853 C C . GLN A 1 318 ? 29.571 1.104 50.743 1.00 19.60 298 GLN A C 1
ATOM 4854 O O . GLN A 1 318 ? 29.738 0.224 51.600 1.00 20.72 298 GLN A O 1
ATOM 4868 N N . ALA A 1 319 ? 28.841 0.900 49.642 1.00 19.09 299 ALA A N 1
ATOM 4869 C CA . ALA A 1 319 ? 28.139 -0.358 49.422 1.00 19.20 299 ALA A CA 1
ATOM 4870 C C . ALA A 1 319 ? 29.072 -1.456 48.931 1.00 18.36 299 ALA A C 1
ATOM 4871 O O . ALA A 1 319 ? 28.940 -2.613 49.340 1.00 20.11 299 ALA A O 1
ATOM 4878 N N . LEU A 1 320 ? 30.000 -1.125 48.035 1.00 16.76 300 LEU A N 1
ATOM 4879 C CA . LEU A 1 320 ? 30.777 -2.133 47.338 1.00 16.64 300 LEU A CA 1
ATOM 4880 C C . LEU A 1 320 ? 32.225 -2.260 47.798 1.00 17.11 300 LEU A C 1
ATOM 4881 O O . LEU A 1 320 ? 32.803 -3.341 47.635 1.00 17.93 300 LEU A O 1
ATOM 4897 N N . HIS A 1 321 ? 32.818 -1.213 48.379 1.00 16.08 301 HIS A N 1
ATOM 4898 C CA . HIS A 1 321 ? 34.211 -1.258 48.814 1.00 16.17 301 HIS A CA 1
ATOM 4899 C C . HIS A 1 321 ? 34.381 -0.545 50.150 1.00 16.83 301 HIS A C 1
ATOM 4900 O O . HIS A 1 321 ? 35.300 0.279 50.292 1.00 16.97 301 HIS A O 1
ATOM 4914 N N . PRO A 1 322 ? 33.554 -0.845 51.162 1.00 17.04 302 PRO A N 1
ATOM 4915 C CA . PRO A 1 322 ? 33.608 -0.038 52.395 1.00 17.62 302 PRO A CA 1
ATOM 4916 C C . PRO A 1 322 ? 34.930 -0.152 53.124 1.00 18.68 302 PRO A C 1
ATOM 4917 O O . PRO A 1 322 ? 35.318 0.785 53.843 1.00 19.14 302 PRO A O 1
ATOM 4928 N N . GLU A 1 323 ? 35.641 -1.274 52.966 1.00 19.44 303 GLU A N 1
ATOM 4929 C CA . GLU A 1 323 ? 36.908 -1.447 53.667 1.00 20.08 303 GLU A CA 1
ATOM 4930 C C . GLU A 1 323 ? 37.965 -0.445 53.219 1.00 19.92 303 GLU A C 1
ATOM 4931 O O . GLU A 1 323 ? 38.952 -0.233 53.941 1.00 21.85 303 GLU A O 1
ATOM 4943 N N . HIS A 1 324 ? 37.781 0.193 52.059 1.00 18.31 304 HIS A N 1
ATOM 4944 C CA . HIS A 1 324 ? 38.759 1.140 51.548 1.00 17.73 304 HIS A CA 1
ATOM 4945 C C . HIS A 1 324 ? 38.437 2.582 51.898 1.00 19.81 304 HIS A C 1
ATOM 4946 O O . HIS A 1 324 ? 39.213 3.473 51.550 1.00 23.04 304 HIS A O 1
ATOM 4960 N N . LEU A 1 325 ? 37.333 2.829 52.604 1.00 20.12 305 LEU A N 1
ATOM 4961 C CA . LEU A 1 325 ? 37.009 4.152 53.123 1.00 23.64 305 LEU A CA 1
ATOM 4962 C C . LEU A 1 325 ? 37.579 4.313 54.533 1.00 29.05 305 LEU A C 1
ATOM 4963 O O . LEU A 1 325 ? 37.528 3.377 55.337 1.00 29.22 305 LEU A O 1
ATOM 4979 N N . PRO A 1 326 ? 38.139 5.478 54.861 1.00 33.83 306 PRO A N 1
ATOM 4980 C CA . PRO A 1 326 ? 38.665 5.678 56.217 1.00 38.07 306 PRO A CA 1
ATOM 4981 C C . PRO A 1 326 ? 37.585 5.524 57.286 1.00 41.57 306 PRO A C 1
ATOM 4982 O O . PRO A 1 326 ? 36.456 5.964 57.047 1.00 43.79 306 PRO A O 1
ATOM 4993 N N . HIS B 1 20 ? 18.999 -15.216 -16.679 1.00 46.32 0 HIS B N 1
ATOM 4994 C CA . HIS B 1 20 ? 17.728 -15.441 -17.370 1.00 44.54 0 HIS B CA 1
ATOM 4995 C C . HIS B 1 20 ? 16.563 -15.418 -16.373 1.00 39.30 0 HIS B C 1
ATOM 4996 O O . HIS B 1 20 ? 16.655 -15.985 -15.284 1.00 45.15 0 HIS B O 1
ATOM 4999 N N A MET B 1 21 ? 15.482 -14.740 -16.757 0.62 32.33 1 MET B N 1
ATOM 5000 N N B MET B 1 21 ? 15.470 -14.768 -16.767 0.38 34.39 1 MET B N 1
ATOM 5001 C CA A MET B 1 21 ? 14.287 -14.633 -15.930 0.62 27.01 1 MET B CA 1
ATOM 5002 C CA B MET B 1 21 ? 14.287 -14.664 -15.923 0.38 29.94 1 MET B CA 1
ATOM 5003 C C A MET B 1 21 ? 13.115 -14.288 -16.833 0.62 24.42 1 MET B C 1
ATOM 5004 C C B MET B 1 21 ? 13.109 -14.269 -16.798 0.38 26.30 1 MET B C 1
ATOM 5005 O O A MET B 1 21 ? 13.218 -13.369 -17.651 0.62 23.38 1 MET B O 1
ATOM 5006 O O B MET B 1 21 ? 13.203 -13.304 -17.563 0.38 25.70 1 MET B O 1
ATOM 5033 N N . GLU B 1 22 ? 12.005 -15.004 -16.673 1.00 23.69 2 GLU B N 1
ATOM 5034 C CA . GLU B 1 22 ? 10.819 -14.731 -17.472 1.00 23.86 2 GLU B CA 1
ATOM 5035 C C . GLU B 1 22 ? 9.588 -15.074 -16.648 1.00 22.91 2 GLU B C 1
ATOM 5036 O O . GLU B 1 22 ? 9.613 -15.995 -15.819 1.00 24.10 2 GLU B O 1
ATOM 5048 N N . GLY B 1 23 ? 8.508 -14.337 -16.904 1.00 22.21 3 GLY B N 1
ATOM 5049 C CA . GLY B 1 23 ? 7.231 -14.621 -16.285 1.00 23.26 3 GLY B CA 1
ATOM 5050 C C . GLY B 1 23 ? 7.120 -14.222 -14.837 1.00 22.82 3 GLY B C 1
ATOM 5051 O O . GLY B 1 23 ? 6.195 -14.660 -14.149 1.00 24.98 3 GLY B O 1
ATOM 5055 N N . LYS B 1 24 ? 8.030 -13.391 -14.351 1.00 19.47 4 LYS B N 1
ATOM 5056 C CA . LYS B 1 24 ? 8.010 -12.956 -12.965 1.00 18.80 4 LYS B CA 1
ATOM 5057 C C . LYS B 1 24 ? 7.338 -11.589 -12.844 1.00 18.39 4 LYS B C 1
ATOM 5058 O O . LYS B 1 24 ? 6.999 -10.940 -13.834 1.00 18.80 4 LYS B O 1
ATOM 5077 N N . LYS B 1 25 ? 7.114 -11.167 -11.598 1.00 18.36 5 LYS B N 1
ATOM 5078 C CA . LYS B 1 25 ? 6.460 -9.897 -11.300 1.00 18.29 5 LYS B CA 1
ATOM 5079 C C . LYS B 1 25 ? 7.358 -9.152 -10.321 1.00 17.05 5 LYS B C 1
ATOM 5080 O O . LYS B 1 25 ? 7.502 -9.560 -9.165 1.00 18.15 5 LYS B O 1
ATOM 5099 N N . ILE B 1 26 ? 7.966 -8.070 -10.788 1.00 16.68 6 ILE B N 1
ATOM 5100 C CA . ILE B 1 26 ? 9.144 -7.496 -10.155 1.00 16.24 6 ILE B CA 1
ATOM 5101 C C . ILE B 1 26 ? 8.826 -6.088 -9.696 1.00 16.40 6 ILE B C 1
ATOM 5102 O O . ILE B 1 26 ? 8.346 -5.269 -10.482 1.00 17.26 6 ILE B O 1
ATOM 5118 N N . LEU B 1 27 ? 9.116 -5.806 -8.428 1.00 15.30 7 LEU B N 1
ATOM 5119 C CA . LEU B 1 27 ? 8.996 -4.469 -7.869 1.00 14.24 7 LEU B CA 1
ATOM 5120 C C . LEU B 1 27 ? 10.385 -3.852 -7.799 1.00 13.86 7 LEU B C 1
ATOM 5121 O O . LEU B 1 27 ? 11.289 -4.438 -7.192 1.00 14.77 7 LEU B O 1
ATOM 5137 N N . VAL B 1 28 ? 10.563 -2.701 -8.452 1.00 13.68 8 VAL B N 1
ATOM 5138 C CA . VAL B 1 28 ? 11.820 -1.955 -8.433 1.00 13.48 8 VAL B CA 1
ATOM 5139 C C . VAL B 1 28 ? 11.591 -0.573 -7.826 1.00 13.74 8 VAL B C 1
ATOM 5140 O O . VAL B 1 28 ? 10.721 0.166 -8.291 1.00 14.53 8 VAL B O 1
ATOM 5153 N N . THR B 1 29 ? 12.376 -0.214 -6.809 1.00 12.86 9 THR B N 1
ATOM 5154 C CA . THR B 1 29 ? 12.470 1.177 -6.380 1.00 13.89 9 THR B CA 1
ATOM 5155 C C . THR B 1 29 ? 13.785 1.754 -6.909 1.00 12.68 9 THR B C 1
ATOM 5156 O O . THR B 1 29 ? 14.735 1.019 -7.206 1.00 13.54 9 THR B O 1
ATOM 5167 N N . GLY B 1 30 ? 13.844 3.074 -7.024 1.00 13.44 10 GLY B N 1
ATOM 5168 C CA . GLY B 1 30 ? 15.016 3.695 -7.625 1.00 13.65 10 GLY B CA 1
ATOM 5169 C C . GLY B 1 30 ? 15.174 3.466 -9.108 1.00 13.53 10 GLY B C 1
ATOM 5170 O O . GLY B 1 30 ? 16.290 3.595 -9.632 1.00 14.12 10 GLY B O 1
ATOM 5174 N N . GLY B 1 31 ? 14.080 3.170 -9.801 1.00 13.61 11 GLY B N 1
ATOM 5175 C CA . GLY B 1 31 ? 14.100 2.849 -11.206 1.00 14.49 11 GLY B CA 1
ATOM 5176 C C . GLY B 1 31 ? 14.425 4.009 -12.124 1.00 14.70 11 GLY B C 1
ATOM 5177 O O . GLY B 1 31 ? 14.683 3.766 -13.308 1.00 15.64 11 GLY B O 1
ATOM 5181 N N . THR B 1 32 ? 14.411 5.252 -11.632 1.00 13.77 12 THR B N 1
ATOM 5182 C CA . THR B 1 32 ? 14.915 6.366 -12.426 1.00 15.21 12 THR B CA 1
ATOM 5183 C C . THR B 1 32 ? 16.415 6.564 -12.263 1.00 14.48 12 THR B C 1
ATOM 5184 O O . THR B 1 32 ? 17.002 7.390 -12.971 1.00 16.92 12 THR B O 1
ATOM 5195 N N . GLY B 1 33 ? 17.050 5.849 -11.333 1.00 15.00 13 GLY B N 1
ATOM 5196 C CA . GLY B 1 33 ? 18.421 6.130 -10.976 1.00 14.42 13 GLY B CA 1
ATOM 5197 C C . GLY B 1 33 ? 19.448 5.420 -11.843 1.00 14.46 13 GLY B C 1
ATOM 5198 O O . GLY B 1 33 ? 19.131 4.597 -12.703 1.00 16.43 13 GLY B O 1
ATOM 5202 N N A GLN B 1 34 ? 20.717 5.752 -11.596 0.48 14.99 14 GLN B N 1
ATOM 5203 N N B GLN B 1 34 ? 20.715 5.726 -11.554 0.52 13.95 14 GLN B N 1
ATOM 5204 C CA A GLN B 1 34 ? 21.800 5.186 -12.394 0.48 16.66 14 GLN B CA 1
ATOM 5205 C CA B GLN B 1 34 ? 21.828 5.219 -12.351 0.52 14.61 14 GLN B CA 1
ATOM 5206 C C A GLN B 1 34 ? 21.826 3.661 -12.319 0.48 15.59 14 GLN B C 1
ATOM 5207 C C B GLN B 1 34 ? 21.952 3.696 -12.276 0.52 13.62 14 GLN B C 1
ATOM 5208 O O A GLN B 1 34 ? 22.010 2.981 -13.337 0.48 16.71 14 GLN B O 1
ATOM 5209 O O B GLN B 1 34 ? 22.357 3.051 -13.253 0.52 13.98 14 GLN B O 1
ATOM 5236 N N . VAL B 1 35 ? 21.625 3.103 -11.134 1.00 14.01 15 VAL B N 1
ATOM 5237 C CA . VAL B 1 35 ? 21.857 1.677 -10.933 1.00 13.93 15 VAL B CA 1
ATOM 5238 C C . VAL B 1 35 ? 20.683 0.869 -11.461 1.00 12.74 15 VAL B C 1
ATOM 5239 O O . VAL B 1 35 ? 20.850 -0.086 -12.229 1.00 14.27 15 VAL B O 1
ATOM 5252 N N . ALA B 1 36 ? 19.475 1.186 -10.996 1.00 12.58 16 ALA B N 1
ATOM 5253 C CA . ALA B 1 36 ? 18.346 0.294 -11.220 1.00 12.89 16 ALA B CA 1
ATOM 5254 C C . ALA B 1 36 ? 17.602 0.528 -12.521 1.00 13.42 16 ALA B C 1
ATOM 5255 O O . ALA B 1 36 ? 16.882 -0.376 -12.960 1.00 14.89 16 ALA B O 1
ATOM 5262 N N . ARG B 1 37 ? 17.765 1.681 -13.159 1.00 13.43 17 ARG B N 1
ATOM 5263 C CA . ARG B 1 37 ? 17.044 1.885 -14.414 1.00 13.81 17 ARG B CA 1
ATOM 5264 C C . ARG B 1 37 ? 17.422 0.843 -15.469 1.00 13.02 17 ARG B C 1
ATOM 5265 O O . ARG B 1 37 ? 16.510 0.245 -16.063 1.00 14.57 17 ARG B O 1
ATOM 5286 N N . PRO B 1 38 ? 18.704 0.557 -15.737 1.00 12.69 18 PRO B N 1
ATOM 5287 C CA . PRO B 1 38 ? 19.008 -0.480 -16.735 1.00 13.09 18 PRO B CA 1
ATOM 5288 C C . PRO B 1 38 ? 18.498 -1.860 -16.335 1.00 14.01 18 PRO B C 1
ATOM 5289 O O . PRO B 1 38 ? 18.139 -2.676 -17.201 1.00 15.07 18 PRO B O 1
ATOM 5300 N N . VAL B 1 39 ? 18.475 -2.151 -15.032 1.00 12.95 19 VAL B N 1
ATOM 5301 C CA . VAL B 1 39 ? 17.943 -3.419 -14.559 1.00 13.45 19 VAL B CA 1
ATOM 5302 C C . VAL B 1 39 ? 16.456 -3.517 -14.876 1.00 13.56 19 VAL B C 1
ATOM 5303 O O . VAL B 1 39 ? 15.982 -4.522 -15.415 1.00 13.60 19 VAL B O 1
ATOM 5316 N N . ALA B 1 40 ? 15.692 -2.493 -14.497 1.00 13.94 20 ALA B N 1
ATOM 5317 C CA . ALA B 1 40 ? 14.258 -2.491 -14.758 1.00 14.53 20 ALA B CA 1
ATOM 5318 C C . ALA B 1 40 ? 13.959 -2.613 -16.244 1.00 15.31 20 ALA B C 1
ATOM 5319 O O . ALA B 1 40 ? 13.079 -3.383 -16.644 1.00 15.00 20 ALA B O 1
ATOM 5326 N N A GLU B 1 41 ? 14.685 -1.871 -17.080 0.40 15.68 21 GLU B N 1
ATOM 5327 N N B GLU B 1 41 ? 14.679 -1.859 -17.077 0.60 14.76 21 GLU B N 1
ATOM 5328 C CA A GLU B 1 41 ? 14.416 -1.904 -18.516 0.40 16.85 21 GLU B CA 1
ATOM 5329 C CA B GLU B 1 41 ? 14.423 -1.898 -18.516 0.60 15.52 21 GLU B CA 1
ATOM 5330 C C A GLU B 1 41 ? 14.737 -3.268 -19.118 0.40 16.25 21 GLU B C 1
ATOM 5331 C C B GLU B 1 41 ? 14.725 -3.273 -19.103 0.60 15.70 21 GLU B C 1
ATOM 5332 O O A GLU B 1 41 ? 14.013 -3.741 -20.005 0.40 17.16 21 GLU B O 1
ATOM 5333 O O B GLU B 1 41 ? 13.978 -3.763 -19.963 0.60 16.88 21 GLU B O 1
ATOM 5356 N N . ALA B 1 42 ? 15.812 -3.920 -18.656 1.00 14.85 22 ALA B N 1
ATOM 5357 C CA . ALA B 1 42 ? 16.141 -5.248 -19.187 1.00 15.22 22 ALA B CA 1
ATOM 5358 C C . ALA B 1 42 ? 15.131 -6.296 -18.737 1.00 14.93 22 ALA B C 1
ATOM 5359 O O . ALA B 1 42 ? 14.732 -7.164 -19.529 1.00 16.17 22 ALA B O 1
ATOM 5366 N N . LEU B 1 43 ? 14.680 -6.218 -17.481 1.00 14.89 23 LEU B N 1
ATOM 5367 C CA . LEU B 1 43 ? 13.702 -7.176 -16.983 1.00 15.53 23 LEU B CA 1
ATOM 5368 C C . LEU B 1 43 ? 12.324 -6.991 -17.620 1.00 15.85 23 LEU B C 1
ATOM 5369 O O . LEU B 1 43 ? 11.532 -7.939 -17.647 1.00 16.23 23 LEU B O 1
ATOM 5385 N N . ALA B 1 44 ? 12.020 -5.802 -18.146 1.00 15.87 24 ALA B N 1
ATOM 5386 C CA . ALA B 1 44 ? 10.696 -5.547 -18.706 1.00 16.02 24 ALA B CA 1
ATOM 5387 C C . ALA B 1 44 ? 10.430 -6.330 -19.988 1.00 15.84 24 ALA B C 1
ATOM 5388 O O . ALA B 1 44 ? 9.275 -6.462 -20.383 1.00 16.85 24 ALA B O 1
ATOM 5395 N N A GLU B 1 45 ? 11.471 -6.845 -20.644 0.46 16.17 25 GLU B N 1
ATOM 5396 N N B GLU B 1 45 ? 11.461 -6.863 -20.638 0.54 16.42 25 GLU B N 1
ATOM 5397 C CA A GLU B 1 45 ? 11.263 -7.584 -21.884 0.46 16.70 25 GLU B CA 1
ATOM 5398 C CA B GLU B 1 45 ? 11.233 -7.562 -21.897 0.54 17.22 25 GLU B CA 1
ATOM 5399 C C A GLU B 1 45 ? 10.406 -8.822 -21.662 0.46 17.06 25 GLU B C 1
ATOM 5400 C C B GLU B 1 45 ? 10.465 -8.865 -21.708 0.54 17.59 25 GLU B C 1
ATOM 5401 O O A GLU B 1 45 ? 9.484 -9.094 -22.443 0.46 16.93 25 GLU B O 1
ATOM 5402 O O B GLU B 1 45 ? 9.656 -9.227 -22.572 0.54 18.13 25 GLU B O 1
ATOM 5425 N N . ARG B 1 46 ? 10.669 -9.569 -20.592 1.00 16.58 26 ARG B N 1
ATOM 5426 C CA . ARG B 1 46 ? 10.010 -10.855 -20.380 1.00 16.65 26 ARG B CA 1
ATOM 5427 C C . ARG B 1 46 ? 9.303 -10.965 -19.034 1.00 17.75 26 ARG B C 1
ATOM 5428 O O . ARG B 1 46 ? 8.825 -12.056 -18.692 1.00 19.34 26 ARG B O 1
ATOM 5449 N N . ASN B 1 47 ? 9.221 -9.876 -18.273 1.00 17.24 27 ASN B N 1
ATOM 5450 C CA . ASN B 1 47 ? 8.602 -9.890 -16.956 1.00 16.53 27 ASN B CA 1
ATOM 5451 C C . ASN B 1 47 ? 7.747 -8.644 -16.788 1.00 16.21 27 ASN B C 1
ATOM 5452 O O . ASN B 1 47 ? 7.918 -7.643 -17.502 1.00 17.78 27 ASN B O 1
ATOM 5463 N N . GLU B 1 48 ? 6.814 -8.724 -15.842 1.00 16.37 28 GLU B N 1
ATOM 5464 C CA . GLU B 1 48 ? 6.002 -7.579 -15.446 1.00 17.23 28 GLU B CA 1
ATOM 5465 C C . GLU B 1 48 ? 6.785 -6.795 -14.401 1.00 17.43 28 GLU B C 1
ATOM 5466 O O . GLU B 1 48 ? 7.011 -7.289 -13.290 1.00 18.97 28 GLU B O 1
ATOM 5478 N N . VAL B 1 49 ? 7.197 -5.582 -14.755 1.00 15.77 29 VAL B N 1
ATOM 5479 C CA . VAL B 1 49 ? 8.033 -4.736 -13.901 1.00 15.52 29 VAL B CA 1
ATOM 5480 C C . VAL B 1 49 ? 7.243 -3.511 -13.457 1.00 16.43 29 VAL B C 1
ATOM 5481 O O . VAL B 1 49 ? 6.674 -2.788 -14.285 1.00 16.45 29 VAL B O 1
ATOM 5494 N N . TRP B 1 50 ? 7.244 -3.258 -12.151 1.00 16.03 30 TRP B N 1
ATOM 5495 C CA . TRP B 1 50 ? 6.669 -2.055 -11.575 1.00 16.06 30 TRP B CA 1
ATOM 5496 C C . TRP B 1 50 ? 7.789 -1.228 -10.967 1.00 16.37 30 TRP B C 1
ATOM 5497 O O . TRP B 1 50 ? 8.563 -1.747 -10.156 1.00 18.93 30 TRP B O 1
ATOM 5518 N N . CYS B 1 51 ? 7.872 0.046 -11.349 1.00 14.10 31 CYS B N 1
ATOM 5519 C CA . CYS B 1 51 ? 8.812 0.979 -10.746 1.00 13.75 31 CYS B CA 1
ATOM 5520 C C . CYS B 1 51 ? 8.054 1.922 -9.827 1.00 14.99 31 CYS B C 1
ATOM 5521 O O . CYS B 1 51 ? 7.111 2.581 -10.262 1.00 15.65 31 CYS B O 1
ATOM 5529 N N . LEU B 1 52 ? 8.471 1.984 -8.567 1.00 14.86 32 LEU B N 1
ATOM 5530 C CA . LEU B 1 52 ? 7.863 2.835 -7.562 1.00 14.69 32 LEU B CA 1
ATOM 5531 C C . LEU B 1 52 ? 8.777 4.030 -7.333 1.00 14.82 32 LEU B C 1
ATOM 5532 O O . LEU B 1 52 ? 9.980 3.858 -7.095 1.00 15.23 32 LEU B O 1
ATOM 5548 N N . GLY B 1 53 ? 8.213 5.229 -7.371 1.00 15.27 33 GLY B N 1
ATOM 5549 C CA . GLY B 1 53 ? 9.034 6.404 -7.179 1.00 15.21 33 GLY B CA 1
ATOM 5550 C C . GLY B 1 53 ? 8.240 7.684 -7.288 1.00 16.32 33 GLY B C 1
ATOM 5551 O O . GLY B 1 53 ? 7.005 7.683 -7.309 1.00 17.41 33 GLY B O 1
ATOM 5555 N N . ARG B 1 54 ? 8.982 8.789 -7.338 1.00 16.78 34 ARG B N 1
ATOM 5556 C CA . ARG B 1 54 ? 8.386 10.117 -7.437 1.00 18.19 34 ARG B CA 1
ATOM 5557 C C . ARG B 1 54 ? 8.388 10.683 -8.848 1.00 18.02 34 ARG B C 1
ATOM 5558 O O . ARG B 1 54 ? 7.459 11.412 -9.217 1.00 18.67 34 ARG B O 1
ATOM 5579 N N . PHE B 1 55 ? 9.389 10.340 -9.660 1.00 17.21 35 PHE B N 1
ATOM 5580 C CA . PHE B 1 55 ? 9.425 10.739 -11.074 1.00 17.62 35 PHE B CA 1
ATOM 5581 C C . PHE B 1 55 ? 9.383 12.257 -11.257 1.00 19.80 35 PHE B C 1
ATOM 5582 O O . PHE B 1 55 ? 8.742 12.779 -12.172 1.00 21.53 35 PHE B O 1
ATOM 5599 N N . GLY B 1 56 ? 10.103 12.980 -10.398 1.00 20.25 36 GLY B N 1
ATOM 5600 C CA . GLY B 1 56 ? 10.160 14.423 -10.500 1.00 21.30 36 GLY B CA 1
ATOM 5601 C C . GLY B 1 56 ? 10.862 14.948 -11.733 1.00 22.96 36 GLY B C 1
ATOM 5602 O O . GLY B 1 56 ? 10.592 16.082 -12.155 1.00 25.44 36 GLY B O 1
ATOM 5606 N N . THR B 1 57 ? 11.755 14.172 -12.314 1.00 22.16 37 THR B N 1
ATOM 5607 C CA . THR B 1 57 ? 12.405 14.605 -13.558 1.00 22.39 37 THR B CA 1
ATOM 5608 C C . THR B 1 57 ? 11.391 14.610 -14.694 1.00 22.08 37 THR B C 1
ATOM 5609 O O . THR B 1 57 ? 10.779 13.568 -14.967 1.00 22.70 37 THR B O 1
ATOM 5620 N N . PRO B 1 58 ? 11.183 15.732 -15.379 1.00 24.50 38 PRO B N 1
ATOM 5621 C CA . PRO B 1 58 ? 10.178 15.757 -16.452 1.00 24.78 38 PRO B CA 1
ATOM 5622 C C . PRO B 1 58 ? 10.453 14.686 -17.499 1.00 24.30 38 PRO B C 1
ATOM 5623 O O . PRO B 1 58 ? 11.587 14.505 -17.944 1.00 26.63 38 PRO B O 1
ATOM 5634 N N . GLY B 1 59 ? 9.409 13.940 -17.856 1.00 23.90 39 GLY B N 1
ATOM 5635 C CA . GLY B 1 59 ? 9.477 12.968 -18.931 1.00 22.74 39 GLY B CA 1
ATOM 5636 C C . GLY B 1 59 ? 9.938 11.573 -18.550 1.00 21.19 39 GLY B C 1
ATOM 5637 O O . GLY B 1 59 ? 9.752 10.642 -19.351 1.00 20.71 39 GLY B O 1
ATOM 5641 N N . VAL B 1 60 ? 10.520 11.382 -17.361 1.00 20.57 40 VAL B N 1
ATOM 5642 C CA . VAL B 1 60 ? 11.124 10.091 -17.050 1.00 18.75 40 VAL B CA 1
ATOM 5643 C C . VAL B 1 60 ? 10.057 9.023 -16.864 1.00 17.89 40 VAL B C 1
ATOM 5644 O O . VAL B 1 60 ? 10.252 7.861 -17.256 1.00 18.39 40 VAL B O 1
ATOM 5657 N N . GLU B 1 61 ? 8.915 9.382 -16.266 1.00 18.79 41 GLU B N 1
ATOM 5658 C CA . GLU B 1 61 ? 7.869 8.386 -16.066 1.00 18.80 41 GLU B CA 1
ATOM 5659 C C . GLU B 1 61 ? 7.396 7.807 -17.405 1.00 18.00 41 GLU B C 1
ATOM 5660 O O . GLU B 1 61 ? 7.252 6.584 -17.549 1.00 18.14 41 GLU B O 1
ATOM 5672 N N A LYS B 1 62 ? 7.150 8.673 -18.398 0.43 18.64 42 LYS B N 1
ATOM 5673 N N B LYS B 1 62 ? 7.161 8.670 -18.405 0.57 19.06 42 LYS B N 1
ATOM 5674 C CA A LYS B 1 62 ? 6.697 8.205 -19.707 0.43 19.02 42 LYS B CA 1
ATOM 5675 C CA B LYS B 1 62 ? 6.724 8.191 -19.715 0.57 19.64 42 LYS B CA 1
ATOM 5676 C C A LYS B 1 62 ? 7.767 7.378 -20.411 0.43 17.73 42 LYS B C 1
ATOM 5677 C C B LYS B 1 62 ? 7.798 7.342 -20.388 0.57 17.74 42 LYS B C 1
ATOM 5678 O O A LYS B 1 62 ? 7.434 6.426 -21.124 0.43 18.30 42 LYS B O 1
ATOM 5679 O O B LYS B 1 62 ? 7.481 6.357 -21.062 0.57 18.46 42 LYS B O 1
ATOM 5716 N N A GLU B 1 63 ? 9.049 7.711 -20.224 0.43 17.77 43 GLU B N 1
ATOM 5717 N N B GLU B 1 63 ? 9.076 7.707 -20.229 0.57 17.75 43 GLU B N 1
ATOM 5718 C CA A GLU B 1 63 ? 10.113 6.893 -20.796 0.43 18.22 43 GLU B CA 1
ATOM 5719 C CA B GLU B 1 63 ? 10.151 6.893 -20.789 0.57 18.28 43 GLU B CA 1
ATOM 5720 C C A GLU B 1 63 ? 10.037 5.464 -20.269 0.43 17.58 43 GLU B C 1
ATOM 5721 C C B GLU B 1 63 ? 10.074 5.465 -20.262 0.57 17.95 43 GLU B C 1
ATOM 5722 O O A GLU B 1 63 ? 10.198 4.503 -21.035 0.43 17.37 43 GLU B O 1
ATOM 5723 O O B GLU B 1 63 ? 10.272 4.504 -21.021 0.57 18.09 43 GLU B O 1
ATOM 5746 N N . LEU B 1 64 ? 9.779 5.303 -18.965 1.00 16.43 44 LEU B N 1
ATOM 5747 C CA . LEU B 1 64 ? 9.642 3.963 -18.409 1.00 16.87 44 LEU B CA 1
ATOM 5748 C C . LEU B 1 64 ? 8.382 3.282 -18.941 1.00 16.21 44 LEU B C 1
ATOM 5749 O O . LEU B 1 64 ? 8.415 2.092 -19.290 1.00 16.03 44 LEU B O 1
ATOM 5765 N N . ASN B 1 65 ? 7.254 4.007 -18.982 1.00 16.78 45 ASN B N 1
ATOM 5766 C CA . ASN B 1 65 ? 6.012 3.416 -19.474 1.00 17.41 45 ASN B CA 1
ATOM 5767 C C . ASN B 1 65 ? 6.171 2.923 -20.923 1.00 17.41 45 ASN B C 1
ATOM 5768 O O . ASN B 1 65 ? 5.612 1.881 -21.302 1.00 18.09 45 ASN B O 1
ATOM 5779 N N . ASP B 1 66 ? 6.942 3.649 -21.742 1.00 18.20 46 ASP B N 1
ATOM 5780 C CA . ASP B 1 66 ? 7.154 3.261 -23.138 1.00 17.97 46 ASP B CA 1
ATOM 5781 C C . ASP B 1 66 ? 7.915 1.941 -23.280 1.00 18.27 46 ASP B C 1
ATOM 5782 O O . ASP B 1 66 ? 7.938 1.366 -24.380 1.00 19.21 46 ASP B O 1
ATOM 5791 N N . ARG B 1 67 ? 8.534 1.442 -22.205 1.00 18.31 47 ARG B N 1
ATOM 5792 C CA . ARG B 1 67 ? 9.133 0.116 -22.200 1.00 19.84 47 ARG B CA 1
ATOM 5793 C C . ARG B 1 67 ? 8.184 -0.947 -21.649 1.00 20.31 47 ARG B C 1
ATOM 5794 O O . ARG B 1 67 ? 8.566 -2.117 -21.544 1.00 22.70 47 ARG B O 1
ATOM 5815 N N . GLY B 1 68 ? 6.966 -0.576 -21.286 1.00 19.16 48 GLY B N 1
ATOM 5816 C CA . GLY B 1 68 ? 6.045 -1.518 -20.695 1.00 20.05 48 GLY B CA 1
ATOM 5817 C C . GLY B 1 68 ? 6.178 -1.666 -19.205 1.00 20.25 48 GLY B C 1
ATOM 5818 O O . GLY B 1 68 ? 5.616 -2.614 -18.645 1.00 22.94 48 GLY B O 1
ATOM 5822 N N . ILE B 1 69 ? 6.885 -0.752 -18.556 1.00 17.02 49 ILE B N 1
ATOM 5823 C CA . ILE B 1 69 ? 7.024 -0.741 -17.100 1.00 15.61 49 ILE B CA 1
ATOM 5824 C C . ILE B 1 69 ? 5.824 -0.016 -16.512 1.00 15.88 49 ILE B C 1
ATOM 5825 O O . ILE B 1 69 ? 5.480 1.087 -16.946 1.00 17.88 49 ILE B O 1
ATOM 5841 N N . THR B 1 70 ? 5.192 -0.622 -15.513 1.00 16.73 50 THR B N 1
ATOM 5842 C CA . THR B 1 70 ? 4.125 0.029 -14.757 1.00 17.68 50 THR B CA 1
ATOM 5843 C C . THR B 1 70 ? 4.767 0.941 -13.718 1.00 17.17 50 THR B C 1
ATOM 5844 O O . THR B 1 70 ? 5.664 0.525 -12.974 1.00 17.77 50 THR B O 1
ATOM 5855 N N . THR B 1 71 ? 4.333 2.187 -13.675 1.00 17.05 51 THR B N 1
ATOM 5856 C CA . THR B 1 71 ? 4.844 3.134 -12.688 1.00 16.94 51 THR B CA 1
ATOM 5857 C C . THR B 1 71 ? 3.792 3.430 -11.628 1.00 18.14 51 THR B C 1
ATOM 5858 O O . THR B 1 71 ? 2.595 3.539 -11.926 1.00 18.61 51 THR B O 1
ATOM 5869 N N . PHE B 1 72 ? 4.261 3.583 -10.393 1.00 17.58 52 PHE B N 1
ATOM 5870 C CA . PHE B 1 72 ? 3.399 3.747 -9.223 1.00 17.34 52 PHE B CA 1
ATOM 5871 C C . PHE B 1 72 ? 4.027 4.834 -8.362 1.00 17.20 52 PHE B C 1
ATOM 5872 O O . PHE B 1 72 ? 5.169 4.693 -7.920 1.00 17.16 52 PHE B O 1
ATOM 5889 N N A HIS B 1 73 ? 3.297 5.918 -8.133 0.74 18.24 53 HIS B N 1
ATOM 5890 N N B HIS B 1 73 ? 3.291 5.927 -8.159 0.26 17.95 53 HIS B N 1
ATOM 5891 C CA A HIS B 1 73 ? 3.838 7.037 -7.370 0.74 18.53 53 HIS B CA 1
ATOM 5892 C CA B HIS B 1 73 ? 3.793 7.020 -7.338 0.26 18.37 53 HIS B CA 1
ATOM 5893 C C A HIS B 1 73 ? 3.982 6.625 -5.908 0.74 18.50 53 HIS B C 1
ATOM 5894 C C B HIS B 1 73 ? 4.010 6.521 -5.917 0.26 18.30 53 HIS B C 1
ATOM 5895 O O A HIS B 1 73 ? 3.023 6.153 -5.284 0.74 19.80 53 HIS B O 1
ATOM 5896 O O B HIS B 1 73 ? 3.129 5.886 -5.327 0.26 18.75 53 HIS B O 1
ATOM 5923 N N . TRP B 1 74 ? 5.190 6.791 -5.370 1.00 17.94 54 TRP B N 1
ATOM 5924 C CA . TRP B 1 74 ? 5.553 6.245 -4.066 1.00 18.51 54 TRP B CA 1
ATOM 5925 C C . TRP B 1 74 ? 6.689 7.088 -3.523 1.00 17.21 54 TRP B C 1
ATOM 5926 O O . TRP B 1 74 ? 7.748 7.166 -4.138 1.00 17.89 54 TRP B O 1
ATOM 5947 N N . ASP B 1 75 ? 6.478 7.710 -2.367 1.00 17.90 55 ASP B N 1
ATOM 5948 C CA . ASP B 1 75 ? 7.451 8.624 -1.787 1.00 17.33 55 ASP B CA 1
ATOM 5949 C C . ASP B 1 75 ? 7.814 8.109 -0.398 1.00 17.12 55 ASP B C 1
ATOM 5950 O O . ASP B 1 75 ? 6.950 8.040 0.495 1.00 18.13 55 ASP B O 1
ATOM 5959 N N . MET B 1 76 ? 9.092 7.765 -0.209 1.00 16.80 56 MET B N 1
ATOM 5960 C CA . MET B 1 76 ? 9.543 7.266 1.093 1.00 16.31 56 MET B CA 1
ATOM 5961 C C . MET B 1 76 ? 9.386 8.292 2.216 1.00 17.49 56 MET B C 1
ATOM 5962 O O . MET B 1 76 ? 9.402 7.918 3.396 1.00 18.41 56 MET B O 1
ATOM 5976 N N . ASP B 1 77 ? 9.279 9.575 1.886 1.00 17.38 57 ASP B N 1
ATOM 5977 C CA . ASP B 1 77 ? 9.137 10.592 2.921 1.00 19.69 57 ASP B CA 1
ATOM 5978 C C . ASP B 1 77 ? 7.748 10.580 3.554 1.00 22.10 57 ASP B C 1
ATOM 5979 O O . ASP B 1 77 ? 7.559 11.157 4.634 1.00 24.90 57 ASP B O 1
ATOM 5988 N N . ASP B 1 78 ? 6.779 9.936 2.921 1.00 22.68 58 ASP B N 1
ATOM 5989 C CA . ASP B 1 78 ? 5.402 10.027 3.381 1.00 28.98 58 ASP B CA 1
ATOM 5990 C C . ASP B 1 78 ? 5.260 9.280 4.695 1.00 34.13 58 ASP B C 1
ATOM 5991 O O . ASP B 1 78 ? 5.737 8.141 4.809 1.00 29.79 58 ASP B O 1
ATOM 6000 N N . PRO B 1 79 ? 4.623 9.881 5.702 1.00 41.79 59 PRO B N 1
ATOM 6001 C CA . PRO B 1 79 ? 4.361 9.159 6.948 1.00 47.09 59 PRO B CA 1
ATOM 6002 C C . PRO B 1 79 ? 3.281 8.109 6.746 1.00 49.29 59 PRO B C 1
ATOM 6003 O O . PRO B 1 79 ? 2.495 8.146 5.794 1.00 51.99 59 PRO B O 1
ATOM 6014 N N . GLY B 1 80 ? 3.256 7.162 7.663 1.00 46.43 60 GLY B N 1
ATOM 6015 C CA . GLY B 1 80 ? 2.238 6.146 7.638 1.00 42.65 60 GLY B CA 1
ATOM 6016 C C . GLY B 1 80 ? 2.410 5.170 6.488 1.00 38.32 60 GLY B C 1
ATOM 6017 O O . GLY B 1 80 ? 3.426 5.132 5.784 1.00 39.23 60 GLY B O 1
ATOM 6021 N N . ALA B 1 81 ? 1.375 4.354 6.320 1.00 34.13 61 ALA B N 1
ATOM 6022 C CA . ALA B 1 81 ? 1.341 3.295 5.326 1.00 33.58 61 ALA B CA 1
ATOM 6023 C C . ALA B 1 81 ? 0.529 3.676 4.096 1.00 33.32 61 ALA B C 1
ATOM 6024 O O . ALA B 1 81 ? 0.317 2.829 3.216 1.00 32.63 61 ALA B O 1
ATOM 6031 N N . ALA B 1 82 ? 0.102 4.937 3.997 1.00 34.22 62 ALA B N 1
ATOM 6032 C CA . ALA B 1 82 ? -0.773 5.339 2.900 1.00 36.01 62 ALA B CA 1
ATOM 6033 C C . ALA B 1 82 ? -0.095 5.182 1.546 1.00 35.03 62 ALA B C 1
ATOM 6034 O O . ALA B 1 82 ? -0.776 4.975 0.533 1.00 34.87 62 ALA B O 1
ATOM 6041 N N . ALA B 1 83 ? 1.235 5.280 1.500 1.00 33.81 63 ALA B N 1
ATOM 6042 C CA . ALA B 1 83 ? 1.949 5.143 0.236 1.00 31.76 63 ALA B CA 1
ATOM 6043 C C . ALA B 1 83 ? 1.813 3.754 -0.375 1.00 29.22 63 ALA B C 1
ATOM 6044 O O . ALA B 1 83 ? 2.123 3.588 -1.561 1.00 27.85 63 ALA B O 1
ATOM 6051 N N . TYR B 1 84 ? 1.345 2.765 0.388 1.00 26.82 64 TYR B N 1
ATOM 6052 C CA . TYR B 1 84 ? 1.234 1.385 -0.079 1.00 26.49 64 TYR B CA 1
ATOM 6053 C C . TYR B 1 84 ? -0.190 1.011 -0.469 1.00 27.72 64 TYR B C 1
ATOM 6054 O O . TYR B 1 84 ? -0.429 -0.128 -0.892 1.00 27.92 64 TYR B O 1
ATOM 6072 N N . GLU B 1 85 ? -1.130 1.948 -0.381 1.00 29.35 65 GLU B N 1
ATOM 6073 C CA . GLU B 1 85 ? -2.504 1.664 -0.770 1.00 31.29 65 GLU B CA 1
ATOM 6074 C C . GLU B 1 85 ? -2.573 1.398 -2.268 1.00 29.14 65 GLU B C 1
ATOM 6075 O O . GLU B 1 85 ? -2.037 2.165 -3.074 1.00 28.23 65 GLU B O 1
ATOM 6087 N N . GLY B 1 86 ? -3.218 0.301 -2.640 1.00 28.26 66 GLY B N 1
ATOM 6088 C CA . GLY B 1 86 ? -3.360 -0.051 -4.033 1.00 28.09 66 GLY B CA 1
ATOM 6089 C C . GLY B 1 86 ? -2.184 -0.772 -4.653 1.00 26.67 66 GLY B C 1
ATOM 6090 O O . GLY B 1 86 ? -2.251 -1.126 -5.832 1.00 27.55 66 GLY B O 1
ATOM 6094 N N . LEU B 1 87 ? -1.124 -1.014 -3.907 1.00 24.79 67 LEU B N 1
ATOM 6095 C CA . LEU B 1 87 ? 0.027 -1.736 -4.436 1.00 23.73 67 LEU B CA 1
ATOM 6096 C C . LEU B 1 87 ? -0.191 -3.240 -4.310 1.00 24.07 67 LEU B C 1
ATOM 6097 O O . LEU B 1 87 ? -0.511 -3.723 -3.218 1.00 24.31 67 LEU B O 1
ATOM 6113 N N . PRO B 1 88 ? -0.029 -4.007 -5.393 1.00 22.95 68 PRO B N 1
ATOM 6114 C CA . PRO B 1 88 ? -0.216 -5.459 -5.290 1.00 23.21 68 PRO B CA 1
ATOM 6115 C C . PRO B 1 88 ? 0.727 -6.067 -4.259 1.00 22.71 68 PRO B C 1
ATOM 6116 O O . PRO B 1 88 ? 1.783 -5.522 -3.946 1.00 22.64 68 PRO B O 1
ATOM 6127 N N . ASP B 1 89 ? 0.334 -7.224 -3.723 1.00 23.65 69 ASP B N 1
ATOM 6128 C CA . ASP B 1 89 ? 1.180 -7.942 -2.771 1.00 24.40 69 ASP B CA 1
ATOM 6129 C C . ASP B 1 89 ? 1.678 -9.279 -3.312 1.00 23.87 69 ASP B C 1
ATOM 6130 O O . ASP B 1 89 ? 2.175 -10.105 -2.539 1.00 26.66 69 ASP B O 1
ATOM 6139 N N . ASP B 1 90 ? 1.581 -9.497 -4.631 1.00 22.03 70 ASP B N 1
ATOM 6140 C CA . ASP B 1 90 ? 1.988 -10.755 -5.250 1.00 22.16 70 ASP B CA 1
ATOM 6141 C C . ASP B 1 90 ? 3.243 -10.624 -6.115 1.00 20.87 70 ASP B C 1
ATOM 6142 O O . ASP B 1 90 ? 3.479 -11.465 -6.982 1.00 23.12 70 ASP B O 1
ATOM 6151 N N . PHE B 1 91 ? 4.085 -9.624 -5.846 1.00 19.45 71 PHE B N 1
ATOM 6152 C CA . PHE B 1 91 ? 5.406 -9.556 -6.460 1.00 18.21 71 PHE B CA 1
ATOM 6153 C C . PHE B 1 91 ? 6.230 -10.785 -6.091 1.00 17.85 71 PHE B C 1
ATOM 6154 O O . PHE B 1 91 ? 6.207 -11.255 -4.948 1.00 19.72 71 PHE B O 1
ATOM 6171 N N . THR B 1 92 ? 6.960 -11.313 -7.080 1.00 16.57 72 THR B N 1
ATOM 6172 C CA . THR B 1 92 ? 7.841 -12.450 -6.839 1.00 17.29 72 THR B CA 1
ATOM 6173 C C . THR B 1 92 ? 9.259 -12.024 -6.466 1.00 16.31 72 THR B C 1
ATOM 6174 O O . THR B 1 92 ? 9.974 -12.796 -5.820 1.00 16.71 72 THR B O 1
ATOM 6185 N N . HIS B 1 93 ? 9.689 -10.839 -6.897 1.00 16.53 73 HIS B N 1
ATOM 6186 C CA . HIS B 1 93 ? 11.056 -10.375 -6.696 1.00 15.66 73 HIS B CA 1
ATOM 6187 C C . HIS B 1 93 ? 11.037 -8.879 -6.467 1.00 16.12 73 HIS B C 1
ATOM 6188 O O . HIS B 1 93 ? 10.222 -8.169 -7.064 1.00 17.02 73 HIS B O 1
ATOM 6202 N N . VAL B 1 94 ? 11.964 -8.399 -5.629 1.00 14.79 74 VAL B N 1
ATOM 6203 C CA . VAL B 1 94 ? 12.029 -6.983 -5.273 1.00 14.61 74 VAL B CA 1
ATOM 6204 C C . VAL B 1 94 ? 13.472 -6.511 -5.340 1.00 13.25 74 VAL B C 1
ATOM 6205 O O . VAL B 1 94 ? 14.372 -7.170 -4.804 1.00 14.38 74 VAL B O 1
ATOM 6218 N N . LEU B 1 95 ? 13.688 -5.370 -5.997 1.00 14.11 75 LEU B N 1
ATOM 6219 C CA . LEU B 1 95 ? 14.967 -4.655 -5.977 1.00 12.96 75 LEU B CA 1
ATOM 6220 C C . LEU B 1 95 ? 14.737 -3.308 -5.313 1.00 12.82 75 LEU B C 1
ATOM 6221 O O . LEU B 1 95 ? 14.041 -2.457 -5.870 1.00 14.41 75 LEU B O 1
ATOM 6237 N N . HIS B 1 96 ? 15.288 -3.120 -4.111 1.00 12.60 76 HIS B N 1
ATOM 6238 C CA . HIS B 1 96 ? 15.147 -1.854 -3.387 1.00 12.53 76 HIS B CA 1
ATOM 6239 C C . HIS B 1 96 ? 16.438 -1.048 -3.553 1.00 11.95 76 HIS B C 1
ATOM 6240 O O . HIS B 1 96 ? 17.433 -1.271 -2.855 1.00 12.86 76 HIS B O 1
ATOM 6254 N N . SER B 1 97 ? 16.410 -0.120 -4.510 1.00 11.52 77 SER B N 1
ATOM 6255 C CA . SER B 1 97 ? 17.536 0.721 -4.879 1.00 12.43 77 SER B CA 1
ATOM 6256 C C . SER B 1 97 ? 17.353 2.201 -4.521 1.00 13.81 77 SER B C 1
ATOM 6257 O O . SER B 1 97 ? 18.343 2.938 -4.474 1.00 14.33 77 SER B O 1
ATOM 6265 N N . ALA B 1 98 ? 16.139 2.653 -4.236 1.00 13.19 78 ALA B N 1
ATOM 6266 C CA . ALA B 1 98 ? 15.926 4.047 -3.867 1.00 13.29 78 ALA B CA 1
ATOM 6267 C C . ALA B 1 98 ? 16.627 4.341 -2.552 1.00 13.76 78 ALA B C 1
ATOM 6268 O O . ALA B 1 98 ? 16.674 3.491 -1.657 1.00 12.74 78 ALA B O 1
ATOM 6275 N N . VAL B 1 99 ? 17.116 5.576 -2.414 1.00 13.48 79 VAL B N 1
ATOM 6276 C CA . VAL B 1 99 ? 17.833 5.995 -1.209 1.00 13.73 79 VAL B CA 1
ATOM 6277 C C . VAL B 1 99 ? 17.622 7.482 -0.963 1.00 13.46 79 VAL B C 1
ATOM 6278 O O . VAL B 1 99 ? 17.613 8.291 -1.899 1.00 14.15 79 VAL B O 1
ATOM 6291 N N . ARG B 1 100 ? 17.423 7.833 0.313 1.00 13.61 80 ARG B N 1
ATOM 6292 C CA . ARG B 1 100 ? 17.577 9.200 0.803 1.00 14.55 80 ARG B CA 1
ATOM 6293 C C . ARG B 1 100 ? 18.976 9.306 1.416 1.00 13.39 80 ARG B C 1
ATOM 6294 O O . ARG B 1 100 ? 19.214 8.850 2.537 1.00 14.30 80 ARG B O 1
ATOM 6315 N N . ARG B 1 101 ? 19.913 9.903 0.681 1.00 14.56 81 ARG B N 1
ATOM 6316 C CA . ARG B 1 101 ? 21.295 9.876 1.145 1.00 14.68 81 ARG B CA 1
ATOM 6317 C C . ARG B 1 101 ? 21.543 10.836 2.305 1.00 15.73 81 ARG B C 1
ATOM 6318 O O . ARG B 1 101 ? 22.486 10.629 3.072 1.00 17.98 81 ARG B O 1
ATOM 6339 N N . GLY B 1 102 ? 20.751 11.892 2.445 1.00 16.14 82 GLY B N 1
ATOM 6340 C CA . GLY B 1 102 ? 20.930 12.807 3.556 1.00 16.83 82 GLY B CA 1
ATOM 6341 C C . GLY B 1 102 ? 21.822 13.990 3.281 1.00 18.31 82 GLY B C 1
ATOM 6342 O O . GLY B 1 102 ? 22.503 14.480 4.203 1.00 19.38 82 GLY B O 1
ATOM 6346 N N . GLU B 1 103 ? 21.805 14.500 2.052 1.00 19.55 83 GLU B N 1
ATOM 6347 C CA . GLU B 1 103 ? 22.639 15.641 1.697 1.00 21.60 83 GLU B CA 1
ATOM 6348 C C . GLU B 1 103 ? 22.376 16.844 2.595 1.00 22.19 83 GLU B C 1
ATOM 6349 O O . GLU B 1 103 ? 23.286 17.648 2.830 1.00 23.65 83 GLU B O 1
ATOM 6361 N N . ASP B 1 104 ? 21.150 16.995 3.098 1.00 20.07 84 ASP B N 1
ATOM 6362 C CA . 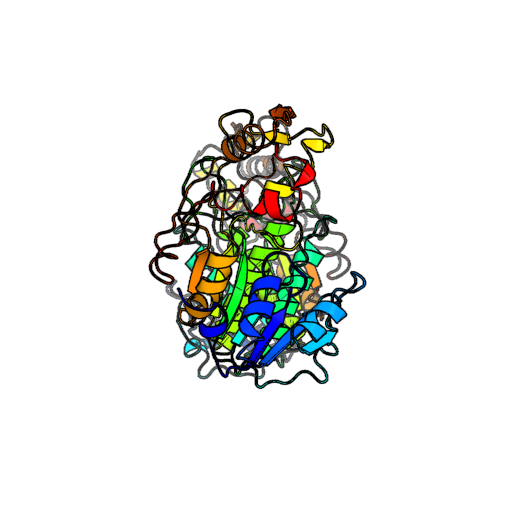ASP B 1 104 ? 20.824 18.131 3.959 1.00 19.95 84 ASP B CA 1
ATOM 6363 C C . ASP B 1 104 ? 21.384 18.009 5.372 1.00 20.65 84 ASP B C 1
ATOM 6364 O O . ASP B 1 104 ? 21.208 18.942 6.164 1.00 21.06 84 ASP B O 1
ATOM 6373 N N . GLY B 1 105 ? 22.049 16.901 5.701 1.00 20.38 85 GLY B N 1
ATOM 6374 C CA . GLY B 1 105 ? 22.654 16.707 6.999 1.00 20.22 85 GLY B CA 1
ATOM 6375 C C . GLY B 1 105 ? 21.719 16.248 8.097 1.00 20.61 85 GLY B C 1
ATOM 6376 O O . GLY B 1 105 ? 22.175 16.063 9.231 1.00 22.39 85 GLY B O 1
ATOM 6380 N N . ASP B 1 106 ? 20.430 16.064 7.807 1.00 20.44 86 ASP B N 1
ATOM 6381 C CA . ASP B 1 106 ? 19.440 15.648 8.805 1.00 20.22 86 ASP B CA 1
ATOM 6382 C C . ASP B 1 106 ? 19.551 14.135 8.946 1.00 18.91 86 ASP B C 1
ATOM 6383 O O . ASP B 1 106 ? 18.875 13.368 8.260 1.00 19.85 86 ASP B O 1
ATOM 6392 N N . VAL B 1 107 ? 20.432 13.696 9.852 1.00 18.36 87 VAL B N 1
ATOM 6393 C CA . VAL B 1 107 ? 20.747 12.274 9.949 1.00 18.65 87 VAL B CA 1
ATOM 6394 C C . VAL B 1 107 ? 19.558 11.480 10.478 1.00 18.32 87 VAL B C 1
ATOM 6395 O O . VAL B 1 107 ? 19.303 10.361 10.026 1.00 18.15 87 VAL B O 1
ATOM 6408 N N . ASN B 1 108 ? 18.821 12.025 11.454 1.00 18.03 88 ASN B N 1
ATOM 6409 C CA . ASN B 1 108 ? 17.643 11.308 11.937 1.00 17.56 88 ASN B CA 1
ATOM 6410 C C . ASN B 1 108 ? 16.612 11.103 10.834 1.00 17.59 88 ASN B C 1
ATOM 6411 O O . ASN B 1 108 ? 16.035 10.019 10.722 1.00 17.78 88 ASN B O 1
ATOM 6422 N N . ALA B 1 109 ? 16.359 12.124 10.005 1.00 18.90 89 ALA B N 1
ATOM 6423 C CA . ALA B 1 109 ? 15.413 11.948 8.907 1.00 20.97 89 ALA B CA 1
ATOM 6424 C C . ALA B 1 109 ? 15.898 10.885 7.924 1.00 21.01 89 ALA B C 1
ATOM 6425 O O . ALA B 1 109 ? 15.105 10.064 7.438 1.00 21.96 89 ALA B O 1
ATOM 6432 N N . ALA B 1 110 ? 17.196 10.889 7.600 1.00 22.24 90 ALA B N 1
ATOM 6433 C CA . ALA B 1 110 ? 17.703 9.905 6.652 1.00 24.10 90 ALA B CA 1
ATOM 6434 C C . ALA B 1 110 ? 17.616 8.494 7.226 1.00 21.80 90 ALA B C 1
ATOM 6435 O O . ALA B 1 110 ? 17.167 7.570 6.540 1.00 23.12 90 ALA B O 1
ATOM 6442 N N . VAL B 1 111 ? 18.003 8.316 8.490 1.00 18.25 91 VAL B N 1
ATOM 6443 C CA . VAL B 1 111 ? 17.926 6.994 9.110 1.00 17.54 91 VAL B CA 1
ATOM 6444 C C . VAL B 1 111 ? 16.480 6.514 9.168 1.00 16.85 91 VAL B C 1
ATOM 6445 O O . VAL B 1 111 ? 16.163 5.367 8.806 1.00 15.87 91 VAL B O 1
ATOM 6458 N N . GLU B 1 112 ? 15.580 7.387 9.627 1.00 16.09 92 GLU B N 1
ATOM 6459 C CA . GLU B 1 112 ? 14.172 7.022 9.751 1.00 15.71 92 GLU B CA 1
ATOM 6460 C C . GLU B 1 112 ? 13.564 6.663 8.402 1.00 15.00 92 GLU B C 1
ATOM 6461 O O . GLU B 1 112 ? 12.934 5.606 8.250 1.00 15.20 92 GLU B O 1
ATOM 6473 N N . VAL B 1 113 ? 13.734 7.535 7.409 1.00 15.12 93 VAL B N 1
ATOM 6474 C CA . VAL B 1 113 ? 13.058 7.353 6.130 1.00 14.66 93 VAL B CA 1
ATOM 6475 C C . VAL B 1 113 ? 13.513 6.056 5.467 1.00 13.88 93 VAL B C 1
ATOM 6476 O O . VAL B 1 113 ? 12.697 5.246 5.016 1.00 14.20 93 VAL B O 1
ATOM 6489 N N . ASN B 1 114 ? 14.824 5.835 5.400 1.00 14.31 94 ASN B N 1
ATOM 6490 C CA . ASN B 1 114 ? 15.325 4.639 4.727 1.00 13.24 94 ASN B CA 1
ATOM 6491 C C . ASN B 1 114 ? 14.975 3.365 5.493 1.00 12.55 94 ASN B C 1
ATOM 6492 O O . ASN B 1 114 ? 14.564 2.368 4.887 1.00 14.67 94 ASN B O 1
ATOM 6503 N N . SER B 1 115 ? 15.160 3.367 6.820 1.00 13.21 95 SER B N 1
ATOM 6504 C CA . SER B 1 115 ? 14.899 2.169 7.615 1.00 13.85 95 SER B CA 1
ATOM 6505 C C . SER B 1 115 ? 13.430 1.773 7.535 1.00 13.60 95 SER B C 1
ATOM 6506 O O . SER B 1 115 ? 13.098 0.599 7.326 1.00 14.48 95 SER B O 1
ATOM 6514 N N . VAL B 1 116 ? 12.528 2.745 7.722 1.00 14.19 96 VAL B N 1
ATOM 6515 C CA . VAL B 1 116 ? 11.100 2.450 7.703 1.00 15.33 96 VAL B CA 1
ATOM 6516 C C . VAL B 1 116 ? 10.671 1.985 6.316 1.00 15.34 96 VAL B C 1
ATOM 6517 O O . VAL B 1 116 ? 9.859 1.063 6.184 1.00 16.19 96 VAL B O 1
ATOM 6530 N N . ALA B 1 117 ? 11.225 2.591 5.265 1.00 16.09 97 ALA B N 1
ATOM 6531 C CA . ALA B 1 117 ? 10.878 2.147 3.914 1.00 16.01 97 ALA B CA 1
ATOM 6532 C C . ALA B 1 117 ? 11.270 0.688 3.692 1.00 14.65 97 ALA B C 1
ATOM 6533 O O . ALA B 1 117 ? 10.506 -0.084 3.092 1.00 15.89 97 ALA B O 1
ATOM 6540 N N . CYS B 1 118 ? 12.461 0.288 4.152 1.00 14.60 98 CYS B N 1
ATOM 6541 C CA . CYS B 1 118 ? 12.845 -1.115 4.048 1.00 14.79 98 CYS B CA 1
ATOM 6542 C C . CYS B 1 118 ? 11.830 -2.006 4.758 1.00 14.54 98 CYS B C 1
ATOM 6543 O O . CYS B 1 118 ? 11.388 -3.021 4.213 1.00 14.12 98 CYS B O 1
ATOM 6551 N N . GLY B 1 119 ? 11.458 -1.645 5.988 1.00 14.50 99 GLY B N 1
ATOM 6552 C CA . GLY B 1 119 ? 10.525 -2.466 6.725 1.00 15.19 99 GLY B CA 1
ATOM 6553 C C . GLY B 1 119 ? 9.156 -2.555 6.084 1.00 14.90 99 GLY B C 1
ATOM 6554 O O . GLY B 1 119 ? 8.559 -3.640 6.011 1.00 15.89 99 GLY B O 1
ATOM 6558 N N . ARG B 1 120 ? 8.633 -1.419 5.606 1.00 14.78 100 ARG B N 1
ATOM 6559 C CA . ARG B 1 120 ? 7.301 -1.440 4.999 1.00 16.19 100 ARG B CA 1
ATOM 6560 C C . ARG B 1 120 ? 7.313 -2.196 3.680 1.00 16.10 100 ARG B C 1
ATOM 6561 O O . ARG B 1 120 ? 6.382 -2.951 3.387 1.00 17.28 100 ARG B O 1
ATOM 6582 N N A LEU B 1 121 ? 8.361 -2.009 2.874 0.57 16.53 101 LEU B N 1
ATOM 6583 N N B LEU B 1 121 ? 8.372 -2.041 2.888 0.43 15.87 101 LEU B N 1
ATOM 6584 C CA A LEU B 1 121 ? 8.453 -2.705 1.595 0.57 17.09 101 LEU B CA 1
ATOM 6585 C CA B LEU B 1 121 ? 8.424 -2.705 1.591 0.43 15.75 101 LEU B CA 1
ATOM 6586 C C A LEU B 1 121 ? 8.542 -4.212 1.800 0.57 16.84 101 LEU B C 1
ATOM 6587 C C B LEU B 1 121 ? 8.601 -4.213 1.740 0.43 15.97 101 LEU B C 1
ATOM 6588 O O A LEU B 1 121 ? 7.828 -4.989 1.148 0.57 17.60 101 LEU B O 1
ATOM 6589 O O B LEU B 1 121 ? 8.002 -4.991 0.983 0.43 16.47 101 LEU B O 1
ATOM 6620 N N . MET B 1 122 ? 9.454 -4.646 2.674 1.00 15.51 102 MET B N 1
ATOM 6621 C CA . MET B 1 122 ? 9.618 -6.076 2.933 1.00 15.99 102 MET B CA 1
ATOM 6622 C C . MET B 1 122 ? 8.345 -6.696 3.486 1.00 16.42 102 MET B C 1
ATOM 6623 O O . MET B 1 122 ? 7.956 -7.790 3.059 1.00 17.17 102 MET B O 1
ATOM 6637 N N . THR B 1 123 ? 7.677 -6.017 4.424 1.00 15.49 103 THR B N 1
ATOM 6638 C CA . THR B 1 123 ? 6.435 -6.549 4.976 1.00 16.08 103 THR B CA 1
ATOM 6639 C C . THR B 1 123 ? 5.360 -6.651 3.901 1.00 17.14 103 THR B C 1
ATOM 6640 O O . THR B 1 123 ? 4.672 -7.674 3.783 1.00 17.77 103 THR B O 1
ATOM 6651 N N . HIS B 1 124 ? 5.227 -5.604 3.078 1.00 17.05 104 HIS B N 1
ATOM 6652 C CA . HIS B 1 124 ? 4.250 -5.641 2.000 1.00 17.75 104 HIS B CA 1
ATOM 6653 C C . HIS B 1 124 ? 4.518 -6.816 1.076 1.00 17.12 104 HIS B C 1
ATOM 6654 O O . HIS B 1 124 ? 3.582 -7.490 0.611 1.00 18.90 104 HIS B O 1
ATOM 6668 N N . CYS B 1 125 ? 5.795 -7.064 0.784 1.00 16.76 105 CYS B N 1
ATOM 6669 C CA . CYS B 1 125 ? 6.219 -8.093 -0.157 1.00 17.00 105 CYS B CA 1
ATOM 6670 C C . CYS B 1 125 ? 6.703 -9.357 0.547 1.00 16.64 105 CYS B C 1
ATOM 6671 O O . CYS B 1 125 ? 7.562 -10.080 0.015 1.00 17.55 105 CYS B O 1
ATOM 6679 N N A ARG B 1 126 ? 6.125 -9.671 1.713 0.71 16.84 106 ARG B N 1
ATOM 6680 N N B ARG B 1 126 ? 6.140 -9.665 1.721 0.29 17.92 106 ARG B N 1
ATOM 6681 C CA A ARG B 1 126 ? 6.641 -10.766 2.526 0.71 18.04 106 ARG B CA 1
ATOM 6682 C CA B ARG B 1 126 ? 6.648 -10.770 2.527 0.29 19.47 106 ARG B CA 1
ATOM 6683 C C A ARG B 1 126 ? 6.481 -12.121 1.855 0.71 20.09 106 ARG B C 1
ATOM 6684 C C B ARG B 1 126 ? 6.503 -12.118 1.836 0.29 20.17 106 ARG B C 1
ATOM 6685 O O A ARG B 1 126 ? 7.127 -13.085 2.283 0.71 22.93 106 ARG B O 1
ATOM 6686 O O B ARG B 1 126 ? 7.177 -13.076 2.231 0.29 21.50 106 ARG B O 1
ATOM 6727 N N . GLY B 1 127 ? 5.656 -12.214 0.814 1.00 19.56 107 GLY B N 1
ATOM 6728 C CA . GLY B 1 127 ? 5.469 -13.445 0.078 1.00 21.54 107 GLY B CA 1
ATOM 6729 C C . GLY B 1 127 ? 6.382 -13.631 -1.115 1.00 20.63 107 GLY B C 1
ATOM 6730 O O . GLY B 1 127 ? 6.278 -14.643 -1.817 1.00 22.50 107 GLY B O 1
ATOM 6734 N N . ALA B 1 128 ? 7.297 -12.699 -1.353 1.00 19.39 108 ALA B N 1
ATOM 6735 C CA . ALA B 1 128 ? 8.151 -12.757 -2.528 1.00 18.06 108 ALA B CA 1
ATOM 6736 C C . ALA B 1 128 ? 9.167 -13.895 -2.417 1.00 17.95 108 ALA B C 1
ATOM 6737 O O . ALA B 1 128 ? 9.488 -14.385 -1.324 1.00 19.43 108 ALA B O 1
ATOM 6744 N N . GLU B 1 129 ? 9.690 -14.306 -3.581 1.00 17.81 109 GLU B N 1
ATOM 6745 C CA . GLU B 1 129 ? 10.760 -15.292 -3.599 1.00 17.89 109 GLU B CA 1
ATOM 6746 C C . GLU B 1 129 ? 12.067 -14.714 -3.061 1.00 17.40 109 GLU B C 1
ATOM 6747 O O . GLU B 1 129 ? 12.850 -15.430 -2.428 1.00 19.92 109 GLU B O 1
ATOM 6759 N N . ALA B 1 130 ? 12.340 -13.440 -3.329 1.00 16.52 110 ALA B N 1
ATOM 6760 C CA . ALA B 1 130 ? 13.630 -12.871 -2.976 1.00 16.10 110 ALA B CA 1
ATOM 6761 C C . ALA B 1 130 ? 13.565 -11.351 -2.969 1.00 15.14 110 ALA B C 1
ATOM 6762 O O . ALA B 1 130 ? 12.886 -10.738 -3.798 1.00 15.43 110 ALA B O 1
ATOM 6769 N N . PHE B 1 131 ? 14.336 -10.761 -2.057 1.00 14.37 111 PHE B N 1
ATOM 6770 C CA . PHE B 1 131 ? 14.451 -9.318 -1.874 1.00 14.16 111 PHE B CA 1
ATOM 6771 C C . PHE B 1 131 ? 15.922 -8.956 -1.946 1.00 13.72 111 PHE B C 1
ATOM 6772 O O . PHE B 1 131 ? 16.738 -9.530 -1.219 1.00 15.03 111 PHE B O 1
ATOM 6789 N N . LEU B 1 132 ? 16.262 -8.014 -2.819 1.00 13.32 112 LEU B N 1
ATOM 6790 C CA . LEU B 1 132 ? 17.631 -7.537 -3.002 1.00 14.22 112 LEU B CA 1
ATOM 6791 C C . LEU B 1 132 ? 17.701 -6.086 -2.544 1.00 13.16 112 LEU B C 1
ATOM 6792 O O . LEU B 1 132 ? 16.999 -5.229 -3.096 1.00 13.18 112 LEU B O 1
ATOM 6808 N N . PHE B 1 133 ? 18.531 -5.817 -1.528 1.00 12.62 113 PHE B N 1
ATOM 6809 C CA . PHE B 1 133 ? 18.765 -4.468 -1.013 1.00 13.39 113 PHE B CA 1
ATOM 6810 C C . PHE B 1 133 ? 20.148 -4.004 -1.462 1.00 11.83 113 PHE B C 1
ATOM 6811 O O . PHE B 1 133 ? 21.139 -4.713 -1.253 1.00 13.61 113 PHE B O 1
ATOM 6828 N N . VAL B 1 134 ? 20.216 -2.832 -2.105 1.00 12.76 114 VAL B N 1
ATOM 6829 C CA . VAL B 1 134 ? 21.493 -2.262 -2.528 1.00 12.30 114 VAL B CA 1
ATOM 6830 C C . VAL B 1 134 ? 22.051 -1.423 -1.382 1.00 13.44 114 VAL B C 1
ATOM 6831 O O . VAL B 1 134 ? 21.368 -0.537 -0.867 1.00 13.76 114 VAL B O 1
ATOM 6844 N N . SER B 1 135 ? 23.273 -1.733 -0.945 1.00 13.50 115 SER B N 1
ATOM 6845 C CA . SER B 1 135 ? 23.980 -0.954 0.068 1.00 13.16 115 SER B CA 1
ATOM 6846 C C . SER B 1 135 ? 25.240 -0.342 -0.550 1.00 14.07 115 SER B C 1
ATOM 6847 O O . SER B 1 135 ? 25.304 -0.153 -1.772 1.00 14.45 115 SER B O 1
ATOM 6855 N N . THR B 1 136 ? 26.243 -0.028 0.268 1.00 14.03 116 THR B N 1
ATOM 6856 C CA . THR B 1 136 ? 27.445 0.653 -0.204 1.00 13.59 116 THR B CA 1
ATOM 6857 C C . THR B 1 136 ? 28.683 0.149 0.516 1.00 13.71 116 THR B C 1
ATOM 6858 O O . THR B 1 136 ? 28.616 -0.306 1.659 1.00 14.60 116 THR B O 1
ATOM 6869 N N . GLY B 1 137 ? 29.825 0.260 -0.162 1.00 14.73 117 GLY B N 1
ATOM 6870 C CA . GLY B 1 137 ? 31.119 0.054 0.452 1.00 16.62 117 GLY B CA 1
ATOM 6871 C C . GLY B 1 137 ? 31.614 1.201 1.317 1.00 16.08 117 GLY B C 1
ATOM 6872 O O . GLY B 1 137 ? 32.607 1.037 2.039 1.00 17.82 117 GLY B O 1
ATOM 6876 N N . ALA B 1 138 ? 30.948 2.360 1.269 1.00 17.02 118 ALA B N 1
ATOM 6877 C CA . ALA B 1 138 ? 31.468 3.523 1.973 1.00 18.04 118 ALA B CA 1
ATOM 6878 C C . ALA B 1 138 ? 31.497 3.315 3.480 1.00 18.75 118 ALA B C 1
ATOM 6879 O O . ALA B 1 138 ? 32.253 4.005 4.184 1.00 20.48 118 ALA B O 1
ATOM 6886 N N . LEU B 1 139 ? 30.698 2.382 3.999 1.00 18.92 119 LEU B N 1
ATOM 6887 C CA . LEU B 1 139 ? 30.652 2.133 5.439 1.00 18.92 119 LEU B CA 1
ATOM 6888 C C . LEU B 1 139 ? 31.849 1.329 5.954 1.00 19.30 119 LEU B C 1
ATOM 6889 O O . LEU B 1 139 ? 32.004 1.207 7.165 1.00 20.97 119 LEU B O 1
ATOM 6905 N N . TYR B 1 140 ? 32.735 0.820 5.089 1.00 17.75 120 TYR B N 1
ATOM 6906 C CA . TYR B 1 140 ? 33.901 0.094 5.608 1.00 16.76 120 TYR B CA 1
ATOM 6907 C C . TYR B 1 140 ? 34.870 1.057 6.283 1.00 17.29 120 TYR B C 1
ATOM 6908 O O . TYR B 1 140 ? 35.076 2.180 5.807 1.00 19.76 120 TYR B O 1
ATOM 6926 N N . LYS B 1 141 ? 35.468 0.612 7.395 1.00 17.49 121 LYS B N 1
ATOM 6927 C CA . LYS B 1 141 ? 36.525 1.376 8.045 1.00 20.25 121 LYS B CA 1
ATOM 6928 C C . LYS B 1 141 ? 37.730 1.445 7.120 1.00 20.56 121 LYS B C 1
ATOM 6929 O O . LYS B 1 141 ? 38.220 0.417 6.638 1.00 19.61 121 LYS B O 1
ATOM 6948 N N A ARG B 1 142 ? 38.202 2.659 6.852 0.58 22.65 122 ARG B N 1
ATOM 6949 N N B ARG B 1 142 ? 38.222 2.661 6.896 0.42 22.81 122 ARG B N 1
ATOM 6950 C CA A ARG B 1 142 ? 39.276 2.836 5.882 0.58 26.40 122 ARG B CA 1
ATOM 6951 C CA B ARG B 1 142 ? 39.324 2.875 5.968 0.42 26.06 122 ARG B CA 1
ATOM 6952 C C A ARG B 1 142 ? 40.562 2.168 6.363 0.58 25.36 122 ARG B C 1
ATOM 6953 C C B ARG B 1 142 ? 40.568 2.116 6.412 0.42 25.24 122 ARG B C 1
ATOM 6954 O O A ARG B 1 142 ? 40.996 2.364 7.503 0.58 26.71 122 ARG B O 1
ATOM 6955 O O B ARG B 1 142 ? 40.978 2.192 7.575 0.42 26.32 122 ARG B O 1
ATOM 6996 N N . GLN B 1 143 ? 41.157 1.360 5.481 1.00 24.18 123 GLN B N 1
ATOM 6997 C CA . GLN B 1 143 ? 42.446 0.711 5.693 1.00 24.35 123 GLN B CA 1
ATOM 6998 C C . GLN B 1 143 ? 43.441 1.297 4.687 1.00 25.55 123 GLN B C 1
ATOM 6999 O O . GLN B 1 143 ? 43.338 2.479 4.340 1.00 29.16 123 GLN B O 1
ATOM 7013 N N . THR B 1 144 ? 44.395 0.507 4.195 1.00 23.82 124 THR B N 1
ATOM 7014 C CA . THR B 1 144 ? 45.373 1.026 3.249 1.00 24.28 124 THR B CA 1
ATOM 7015 C C . THR B 1 144 ? 44.708 1.303 1.895 1.00 23.17 124 THR B C 1
ATOM 7016 O O . THR B 1 144 ? 43.626 0.793 1.592 1.00 23.95 124 THR B O 1
ATOM 7027 N N . LEU B 1 145 ? 45.384 2.115 1.067 1.00 23.19 125 LEU B N 1
ATOM 7028 C CA . LEU B 1 145 ? 44.801 2.542 -0.208 1.00 23.37 125 LEU B CA 1
ATOM 7029 C C . LEU B 1 145 ? 44.399 1.358 -1.080 1.00 20.77 125 LEU B C 1
ATOM 7030 O O . LEU B 1 145 ? 43.340 1.381 -1.732 1.00 22.07 125 LEU B O 1
ATOM 7046 N N . ASP B 1 146 ? 45.247 0.333 -1.154 1.00 21.73 126 ASP B N 1
ATOM 7047 C CA . ASP B 1 146 ? 45.012 -0.787 -2.058 1.00 22.25 126 ASP B CA 1
ATOM 7048 C C . ASP B 1 146 ? 44.406 -2.005 -1.370 1.00 20.39 126 ASP B C 1
ATOM 7049 O O . ASP B 1 146 ? 44.340 -3.082 -1.981 1.00 21.27 126 ASP B O 1
ATOM 7058 N N . HIS B 1 147 ? 43.915 -1.851 -0.141 1.00 20.03 127 HIS B N 1
ATOM 7059 C CA . HIS B 1 147 ? 43.308 -2.973 0.561 1.00 19.59 127 HIS B CA 1
ATOM 7060 C C . HIS B 1 147 ? 42.076 -3.466 -0.196 1.00 18.58 127 HIS B C 1
ATOM 7061 O O . HIS B 1 147 ? 41.249 -2.672 -0.653 1.00 18.74 127 HIS B O 1
ATOM 7075 N N . ALA B 1 148 ? 41.940 -4.790 -0.300 1.00 18.99 128 ALA B N 1
ATOM 7076 C CA . ALA B 1 148 ? 40.754 -5.412 -0.895 1.00 18.70 128 ALA B CA 1
ATOM 7077 C C . ALA B 1 148 ? 39.776 -5.751 0.227 1.00 18.14 128 ALA B C 1
ATOM 7078 O O . ALA B 1 148 ? 39.968 -6.718 0.964 1.00 19.39 128 ALA B O 1
ATOM 7085 N N . TYR B 1 149 ? 38.721 -4.952 0.365 1.00 16.15 129 TYR B N 1
ATOM 7086 C CA . TYR B 1 149 ? 37.790 -5.135 1.471 1.00 16.10 129 TYR B CA 1
ATOM 7087 C C . TYR B 1 149 ? 36.943 -6.384 1.270 1.00 16.98 129 TYR B C 1
ATOM 7088 O O . TYR B 1 149 ? 36.411 -6.634 0.182 1.00 18.25 129 TYR B O 1
ATOM 7106 N N . THR B 1 150 ? 36.811 -7.169 2.327 1.00 17.33 130 THR B N 1
ATOM 7107 C CA . THR B 1 150 ? 35.966 -8.347 2.338 1.00 17.78 130 THR B CA 1
ATOM 7108 C C . THR B 1 150 ? 34.706 -8.080 3.150 1.00 18.14 130 THR B C 1
ATOM 7109 O O . THR B 1 150 ? 34.582 -7.076 3.856 1.00 17.77 130 THR B O 1
ATOM 7120 N N . GLU B 1 151 ? 33.779 -9.037 3.072 1.00 17.85 131 GLU B N 1
ATOM 7121 C CA . GLU B 1 151 ? 32.499 -8.897 3.760 1.00 17.98 131 GLU B CA 1
ATOM 7122 C C . GLU B 1 151 ? 32.635 -8.896 5.275 1.00 20.69 131 GLU B C 1
ATOM 7123 O O . GLU B 1 151 ? 31.710 -8.466 5.967 1.00 21.80 131 GLU B O 1
ATOM 7135 N N . ASP B 1 152 ? 33.760 -9.348 5.800 1.00 22.03 132 ASP B N 1
ATOM 7136 C CA . ASP B 1 152 ? 33.967 -9.407 7.242 1.00 23.94 132 ASP B CA 1
ATOM 7137 C C . ASP B 1 152 ? 34.873 -8.300 7.771 1.00 22.74 132 ASP B C 1
ATOM 7138 O O . ASP B 1 152 ? 35.195 -8.294 8.979 1.00 24.22 132 ASP B O 1
ATOM 7147 N N . ASP B 1 153 ? 35.272 -7.356 6.914 1.00 19.67 133 ASP B N 1
ATOM 7148 C CA . ASP B 1 153 ? 36.148 -6.282 7.357 1.00 19.29 133 ASP B CA 1
ATOM 7149 C C . ASP B 1 153 ? 35.399 -5.307 8.264 1.00 19.76 133 ASP B C 1
ATOM 7150 O O . ASP B 1 153 ? 34.170 -5.192 8.200 1.00 20.78 133 ASP B O 1
ATOM 7159 N N . PRO B 1 154 ? 36.126 -4.572 9.103 1.00 20.43 134 PRO B N 1
ATOM 7160 C CA . PRO B 1 154 ? 35.460 -3.668 10.045 1.00 19.93 134 PRO B CA 1
ATOM 7161 C C . PRO B 1 154 ? 34.700 -2.556 9.344 1.00 19.12 134 PRO B C 1
ATOM 7162 O O . PRO B 1 154 ? 35.016 -2.159 8.223 1.00 18.74 134 PRO B O 1
ATOM 7173 N N . VAL B 1 155 ? 33.712 -2.038 10.063 1.00 19.42 135 VAL B N 1
ATOM 7174 C CA . VAL B 1 155 ? 32.773 -1.035 9.591 1.00 19.19 135 VAL B CA 1
ATOM 7175 C C . VAL B 1 155 ? 32.800 0.138 10.561 1.00 20.86 135 VAL B C 1
ATOM 7176 O O . VAL B 1 155 ? 32.799 -0.057 11.782 1.00 20.24 135 VAL B O 1
ATOM 7189 N N . ASP B 1 156 ? 32.786 1.364 10.029 1.00 24.13 136 ASP B N 1
ATOM 7190 C CA . ASP B 1 156 ? 32.690 2.516 10.930 1.00 26.50 136 ASP B CA 1
ATOM 7191 C C . ASP B 1 156 ? 31.765 3.624 10.454 1.00 26.03 136 ASP B C 1
ATOM 7192 O O . ASP B 1 156 ? 31.639 4.641 11.151 1.00 27.03 136 ASP B O 1
ATOM 7201 N N . GLY B 1 157 ? 31.109 3.478 9.306 1.00 23.50 137 GLY B N 1
ATOM 7202 C CA . GLY B 1 157 ? 30.129 4.489 8.919 1.00 24.44 137 GLY B CA 1
ATOM 7203 C C . GLY B 1 157 ? 30.651 5.910 8.782 1.00 24.58 137 GLY B C 1
ATOM 7204 O O . GLY B 1 157 ? 29.893 6.873 8.977 1.00 28.71 137 GLY B O 1
ATOM 7208 N N . VAL B 1 158 ? 31.916 6.080 8.434 1.00 22.65 138 VAL B N 1
ATOM 7209 C CA . VAL B 1 158 ? 32.499 7.413 8.261 1.00 23.46 138 VAL B CA 1
ATOM 7210 C C . VAL B 1 158 ? 32.571 7.741 6.776 1.00 22.52 138 VAL B C 1
ATOM 7211 O O . VAL B 1 158 ? 33.157 6.978 5.998 1.00 23.26 138 VAL B O 1
ATOM 7224 N N . ALA B 1 159 ? 31.994 8.889 6.382 1.00 25.93 139 ALA B N 1
ATOM 7225 C CA . ALA B 1 159 ? 32.174 9.442 5.038 1.00 26.61 139 ALA B CA 1
ATOM 7226 C C . ALA B 1 159 ? 32.078 10.964 5.159 1.00 27.95 139 ALA B C 1
ATOM 7227 O O . ALA B 1 159 ? 30.972 11.517 5.207 1.00 28.14 139 ALA B O 1
ATOM 7234 N N . ASP B 1 160 ? 33.237 11.631 5.194 1.00 28.79 140 ASP B N 1
ATOM 7235 C CA . ASP B 1 160 ? 33.258 13.082 5.358 1.00 28.50 140 ASP B CA 1
ATOM 7236 C C . ASP B 1 160 ? 32.514 13.781 4.224 1.00 26.23 140 ASP B C 1
ATOM 7237 O O . ASP B 1 160 ? 31.989 14.884 4.415 1.00 25.14 140 ASP B O 1
ATOM 7246 N N . TRP B 1 161 ? 32.464 13.162 3.038 1.00 25.86 141 TRP B N 1
ATOM 7247 C CA . TRP B 1 161 ? 31.833 13.785 1.885 1.00 26.20 141 TRP B CA 1
ATOM 7248 C C . TRP B 1 161 ? 30.312 13.764 1.938 1.00 23.69 141 TRP B C 1
ATOM 7249 O O . TRP B 1 161 ? 29.679 14.534 1.210 1.00 26.42 141 TRP B O 1
ATOM 7270 N N A LEU B 1 162 ? 29.719 12.908 2.766 0.41 22.22 142 LEU B N 1
ATOM 7271 N N B LEU B 1 162 ? 29.709 12.906 2.767 0.59 20.56 142 LEU B N 1
ATOM 7272 C CA A LEU B 1 162 ? 28.269 12.811 2.891 0.41 21.45 142 LEU B CA 1
ATOM 7273 C CA B LEU B 1 162 ? 28.256 12.806 2.886 0.59 18.98 142 LEU B CA 1
ATOM 7274 C C A LEU B 1 162 ? 27.957 12.107 4.207 0.41 20.17 142 LEU B C 1
ATOM 7275 C C B LEU B 1 162 ? 27.936 12.110 4.208 0.59 18.36 142 LEU B C 1
ATOM 7276 O O A LEU B 1 162 ? 27.566 10.932 4.216 0.41 20.12 142 LEU B O 1
ATOM 7277 O O B LEU B 1 162 ? 27.520 10.944 4.221 0.59 17.91 142 LEU B O 1
ATOM 7308 N N . PRO B 1 163 ? 28.103 12.800 5.334 1.00 19.69 143 PRO B N 1
ATOM 7309 C CA . PRO B 1 163 ? 28.100 12.099 6.628 1.00 20.54 143 PRO B CA 1
ATOM 7310 C C . PRO B 1 163 ? 26.894 11.233 6.925 1.00 19.79 143 PRO B C 1
ATOM 7311 O O . PRO B 1 163 ? 27.071 10.151 7.500 1.00 22.09 143 PRO B O 1
ATOM 7322 N N . ALA B 1 164 ? 25.683 11.661 6.561 1.00 17.54 144 ALA B N 1
ATOM 7323 C CA . ALA B 1 164 ? 24.487 10.896 6.899 1.00 16.81 144 ALA B CA 1
ATOM 7324 C C . ALA B 1 164 ? 24.312 9.634 6.068 1.00 16.72 144 ALA B C 1
ATOM 7325 O O . ALA B 1 164 ? 23.508 8.785 6.437 1.00 18.24 144 ALA B O 1
ATOM 7332 N N . TYR B 1 165 ? 25.069 9.481 4.983 1.00 14.74 145 TYR B N 1
ATOM 7333 C CA . TYR B 1 165 ? 24.805 8.410 4.019 1.00 14.75 145 TYR B CA 1
ATOM 7334 C C . TYR B 1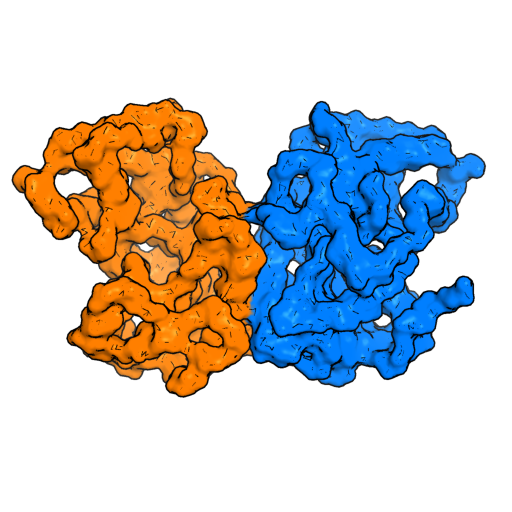 165 ? 25.201 7.033 4.539 1.00 12.94 145 TYR B C 1
ATOM 7335 O O . TYR B 1 165 ? 24.332 6.151 4.626 1.00 14.01 145 TYR B O 1
ATOM 7353 N N . PRO B 1 166 ? 26.460 6.767 4.901 1.00 14.10 146 PRO B N 1
ATOM 7354 C CA . PRO B 1 166 ? 26.780 5.417 5.397 1.00 14.42 146 PRO B CA 1
ATOM 7355 C C . PRO B 1 166 ? 26.071 5.078 6.696 1.00 13.92 146 PRO B C 1
ATOM 7356 O O . PRO B 1 166 ? 25.723 3.905 6.906 1.00 13.83 146 PRO B O 1
ATOM 7367 N N . VAL B 1 167 ? 25.843 6.068 7.573 1.00 14.82 147 VAL B N 1
ATOM 7368 C CA . VAL B 1 167 ? 25.083 5.810 8.794 1.00 14.27 147 VAL B CA 1
ATOM 7369 C C . VAL B 1 167 ? 23.688 5.308 8.451 1.00 14.20 147 VAL B C 1
ATOM 7370 O O . VAL B 1 167 ? 23.185 4.343 9.048 1.00 14.31 147 VAL B O 1
ATOM 7383 N N . GLY B 1 168 ? 23.030 5.960 7.494 1.00 14.15 148 GLY B N 1
ATOM 7384 C CA . GLY B 1 168 ? 21.712 5.510 7.097 1.00 13.45 148 GLY B CA 1
ATOM 7385 C C . GLY B 1 168 ? 21.722 4.119 6.498 1.00 13.56 148 GLY B C 1
ATOM 7386 O O . GLY B 1 168 ? 20.757 3.371 6.654 1.00 13.46 148 GLY B O 1
ATOM 7390 N N . LYS B 1 169 ? 22.813 3.746 5.811 1.00 13.29 149 LYS B N 1
ATOM 7391 C CA . LYS B 1 169 ? 22.926 2.396 5.266 1.00 12.98 149 LYS B CA 1
ATOM 7392 C C . LYS B 1 169 ? 23.153 1.338 6.349 1.00 13.15 149 LYS B C 1
ATOM 7393 O O . LYS B 1 169 ? 22.625 0.223 6.237 1.00 13.29 149 LYS B O 1
ATOM 7412 N N . ILE B 1 170 ? 23.927 1.651 7.404 1.00 13.08 150 ILE B N 1
ATOM 7413 C CA . ILE B 1 170 ? 24.059 0.707 8.517 1.00 13.07 150 ILE B CA 1
ATOM 7414 C C . ILE B 1 170 ? 22.696 0.477 9.180 1.00 13.42 150 ILE B C 1
ATOM 7415 O O . ILE B 1 170 ? 22.316 -0.657 9.497 1.00 13.34 150 ILE B O 1
ATOM 7431 N N . ALA B 1 171 ? 21.948 1.554 9.408 1.00 13.70 151 ALA B N 1
ATOM 7432 C CA . ALA B 1 171 ? 20.620 1.437 10.010 1.00 13.61 151 ALA B CA 1
ATOM 7433 C C . ALA B 1 171 ? 19.682 0.640 9.117 1.00 13.04 151 ALA B C 1
ATOM 7434 O O . ALA B 1 171 ? 18.954 -0.237 9.585 1.00 13.48 151 ALA B O 1
ATOM 7441 N N . ALA B 1 172 ? 19.680 0.941 7.828 1.00 13.31 152 ALA B N 1
ATOM 7442 C CA . ALA B 1 172 ? 18.832 0.206 6.902 1.00 12.07 152 ALA B CA 1
ATOM 7443 C C . ALA B 1 172 ? 19.204 -1.275 6.834 1.00 11.89 152 ALA B C 1
ATOM 7444 O O . ALA B 1 172 ? 18.322 -2.136 6.756 1.00 13.42 152 ALA B O 1
ATOM 7451 N N . GLU B 1 173 ? 20.500 -1.591 6.842 1.00 12.42 153 GLU B N 1
ATOM 7452 C CA . GLU B 1 173 ? 20.924 -2.985 6.833 1.00 13.49 153 GLU B CA 1
ATOM 7453 C C . GLU B 1 173 ? 20.409 -3.718 8.060 1.00 12.74 153 GLU B C 1
ATOM 7454 O O . GLU B 1 173 ? 20.028 -4.893 7.979 1.00 13.54 153 GLU B O 1
ATOM 7466 N N . GLY B 1 174 ? 20.414 -3.049 9.220 1.00 12.72 154 GLY B N 1
ATOM 7467 C CA . GLY B 1 174 ? 19.868 -3.672 10.413 1.00 12.42 154 GLY B CA 1
ATOM 7468 C C . GLY B 1 174 ? 18.393 -3.976 10.277 1.00 12.82 154 GLY B C 1
ATOM 7469 O O . GLY B 1 174 ? 17.946 -5.078 10.599 1.00 13.75 154 GLY B O 1
ATOM 7473 N N . ALA B 1 175 ? 17.624 -3.024 9.740 1.00 13.02 155 ALA B N 1
ATOM 7474 C CA . ALA B 1 175 ? 16.210 -3.285 9.477 1.00 12.95 155 ALA B CA 1
ATOM 7475 C C . ALA B 1 175 ? 16.027 -4.445 8.494 1.00 13.32 155 ALA B C 1
ATOM 7476 O O . ALA B 1 175 ? 15.195 -5.335 8.707 1.00 14.54 155 ALA B O 1
ATOM 7483 N N . VAL B 1 176 ? 16.797 -4.455 7.407 1.00 12.94 156 VAL B N 1
ATOM 7484 C CA . VAL B 1 176 ? 16.640 -5.499 6.395 1.00 12.94 156 VAL B CA 1
ATOM 7485 C C . VAL B 1 176 ? 16.955 -6.874 6.964 1.00 13.29 156 VAL B C 1
ATOM 7486 O O . VAL B 1 176 ? 16.231 -7.839 6.702 1.00 13.84 156 VAL B O 1
ATOM 7499 N N . ARG B 1 177 ? 18.044 -6.997 7.724 1.00 13.27 157 ARG B N 1
ATOM 7500 C CA . ARG B 1 177 ? 18.383 -8.282 8.325 1.00 14.20 157 ARG B CA 1
ATOM 7501 C C . ARG B 1 177 ? 17.273 -8.749 9.262 1.00 13.66 157 ARG B C 1
ATOM 7502 O O . ARG B 1 177 ? 16.906 -9.932 9.271 1.00 14.49 157 ARG B O 1
ATOM 7523 N N . ALA B 1 178 ? 16.716 -7.831 10.049 1.00 13.01 158 ALA B N 1
ATOM 7524 C CA . ALA B 1 178 ? 15.692 -8.211 11.018 1.00 13.60 158 ALA B CA 1
ATOM 7525 C C . ALA B 1 178 ? 14.396 -8.640 10.334 1.00 14.29 158 ALA B C 1
ATOM 7526 O O . ALA B 1 178 ? 13.797 -9.667 10.699 1.00 15.96 158 ALA B O 1
ATOM 7533 N N . PHE B 1 179 ? 13.940 -7.863 9.340 1.00 13.89 159 PHE B N 1
ATOM 7534 C CA . PHE B 1 179 ? 12.724 -8.237 8.615 1.00 15.21 159 PHE B CA 1
ATOM 7535 C C . PHE B 1 179 ? 12.926 -9.527 7.823 1.00 15.30 159 PHE B C 1
ATOM 7536 O O . PHE B 1 179 ? 11.990 -10.315 7.682 1.00 15.79 159 PHE B O 1
ATOM 7553 N N . ALA B 1 180 ? 14.115 -9.743 7.247 1.00 15.15 160 ALA B N 1
ATOM 7554 C CA . ALA B 1 180 ? 14.332 -10.996 6.529 1.00 15.59 160 ALA B CA 1
ATOM 7555 C C . ALA B 1 180 ? 14.040 -12.188 7.432 1.00 15.91 160 ALA B C 1
ATOM 7556 O O . ALA B 1 180 ? 13.378 -13.155 7.019 1.00 16.60 160 ALA B O 1
ATOM 7563 N N . GLN B 1 181 ? 14.532 -12.137 8.667 1.00 16.03 161 GLN B N 1
ATOM 7564 C CA . GLN B 1 181 ? 14.320 -13.246 9.596 1.00 15.10 161 GLN B CA 1
ATOM 7565 C C . GLN B 1 181 ? 12.876 -13.304 10.102 1.00 16.11 161 GLN B C 1
ATOM 7566 O O . GLN B 1 181 ? 12.257 -14.376 10.116 1.00 17.58 161 GLN B O 1
ATOM 7580 N N . VAL B 1 182 ? 12.322 -12.171 10.541 1.00 16.13 162 VAL B N 1
ATOM 7581 C CA . VAL B 1 182 ? 10.965 -12.181 11.089 1.00 16.58 162 VAL B CA 1
ATOM 7582 C C . VAL B 1 182 ? 9.958 -12.657 10.046 1.00 16.69 162 VAL B C 1
ATOM 7583 O O . VAL B 1 182 ? 9.037 -13.422 10.354 1.00 18.28 162 VAL B O 1
ATOM 7596 N N . LEU B 1 183 ? 10.109 -12.206 8.802 1.00 15.95 163 LEU B N 1
ATOM 7597 C CA . LEU B 1 183 ? 9.164 -12.548 7.751 1.00 16.47 163 LEU B CA 1
ATOM 7598 C C . LEU B 1 183 ? 9.503 -13.843 7.021 1.00 18.12 163 LEU B C 1
ATOM 7599 O O . LEU B 1 183 ? 8.677 -14.325 6.241 1.00 20.00 163 LEU B O 1
ATOM 7615 N N A ASN B 1 184 ? 10.673 -14.426 7.273 0.68 17.83 164 ASN B N 1
ATOM 7616 N N B ASN B 1 184 ? 10.688 -14.410 7.248 0.32 18.09 164 ASN B N 1
ATOM 7617 C CA A ASN B 1 184 ? 11.182 -15.543 6.488 0.68 18.35 164 ASN B CA 1
ATOM 7618 C CA B ASN B 1 184 ? 11.155 -15.556 6.472 0.32 18.44 164 ASN B CA 1
ATOM 7619 C C A ASN B 1 184 ? 11.182 -15.195 4.998 0.68 17.52 164 ASN B C 1
ATOM 7620 C C B ASN B 1 184 ? 11.211 -15.213 4.986 0.32 17.64 164 ASN B C 1
ATOM 7621 O O A ASN B 1 184 ? 10.711 -15.962 4.152 0.68 19.29 164 ASN B O 1
ATOM 7622 O O B ASN B 1 184 ? 10.817 -16.006 4.128 0.32 18.90 164 ASN B O 1
ATOM 7643 N N . LEU B 1 185 ? 11.722 -14.018 4.685 1.00 16.09 165 LEU B N 1
ATOM 7644 C CA . LEU B 1 185 ? 11.800 -13.510 3.321 1.00 15.90 165 LEU B CA 1
ATOM 7645 C C . LEU B 1 185 ? 13.244 -13.608 2.847 1.00 15.55 165 LEU B C 1
ATOM 7646 O O . LEU B 1 185 ? 14.095 -12.853 3.331 1.00 15.76 165 LEU B O 1
ATOM 7662 N N . PRO B 1 186 ? 13.575 -14.499 1.911 1.00 15.47 166 PRO B N 1
ATOM 7663 C CA . PRO B 1 186 ? 14.977 -14.613 1.486 1.00 15.39 166 PRO B CA 1
ATOM 7664 C C . PRO B 1 186 ? 15.490 -13.281 0.944 1.00 15.29 166 PRO B C 1
ATOM 7665 O O . PRO B 1 186 ? 14.839 -12.634 0.116 1.00 15.81 166 PRO B O 1
ATOM 7676 N N . THR B 1 187 ? 16.665 -12.876 1.420 1.00 14.43 167 THR B N 1
ATOM 7677 C CA . THR B 1 187 ? 17.212 -11.551 1.165 1.00 13.86 167 THR B CA 1
ATOM 7678 C C . THR B 1 187 ? 18.694 -11.638 0.830 1.00 14.12 167 THR B C 1
ATOM 7679 O O . THR B 1 187 ? 19.427 -12.489 1.346 1.00 14.31 167 THR B O 1
ATOM 7690 N N . THR B 1 188 ? 19.120 -10.734 -0.050 1.00 13.83 168 THR B N 1
ATOM 7691 C CA . THR B 1 188 ? 20.524 -10.437 -0.301 1.00 13.39 168 THR B CA 1
ATOM 7692 C C . THR B 1 188 ? 20.765 -8.949 -0.063 1.00 13.35 168 THR B C 1
ATOM 7693 O O . THR B 1 188 ? 19.986 -8.107 -0.542 1.00 13.37 168 THR B O 1
ATOM 7704 N N . ILE B 1 189 ? 21.821 -8.642 0.692 1.00 12.64 169 ILE B N 1
ATOM 7705 C CA . ILE B 1 189 ? 22.339 -7.289 0.880 1.00 13.05 169 ILE B CA 1
ATOM 7706 C C . ILE B 1 189 ? 23.607 -7.201 0.049 1.00 13.16 169 ILE B C 1
ATOM 7707 O O . ILE B 1 189 ? 24.587 -7.896 0.324 1.00 14.46 169 ILE B O 1
ATOM 7723 N N . ALA B 1 190 ? 23.607 -6.358 -0.975 1.00 13.21 170 ALA B N 1
ATOM 7724 C CA . ALA B 1 190 ? 24.744 -6.235 -1.880 1.00 13.85 170 ALA B CA 1
ATOM 7725 C C . ALA B 1 190 ? 25.336 -4.840 -1.745 1.00 12.93 170 ALA B C 1
ATOM 7726 O O . ALA B 1 190 ? 24.723 -3.854 -2.176 1.00 13.73 170 ALA B O 1
ATOM 7733 N N . ARG B 1 191 ? 26.517 -4.756 -1.129 1.00 13.44 171 ARG B N 1
ATOM 7734 C CA . ARG B 1 191 ? 27.219 -3.487 -0.903 1.00 12.71 171 ARG B CA 1
ATOM 7735 C C . ARG B 1 191 ? 27.912 -3.118 -2.206 1.00 12.54 171 ARG B C 1
ATOM 7736 O O . ARG B 1 191 ? 28.931 -3.700 -2.571 1.00 14.11 171 ARG B O 1
ATOM 7757 N N . LEU B 1 192 ? 27.348 -2.160 -2.925 1.00 12.73 172 LEU B N 1
ATOM 7758 C CA . LEU B 1 192 ? 27.818 -1.839 -4.269 1.00 12.45 172 LEU B CA 1
ATOM 7759 C C . LEU B 1 192 ? 29.046 -0.929 -4.249 1.00 12.50 172 LEU B C 1
ATOM 7760 O O . LEU B 1 192 ? 29.204 -0.057 -3.383 1.00 13.65 172 LEU B O 1
ATOM 7776 N N . ASN B 1 193 ? 29.920 -1.143 -5.246 1.00 13.31 173 ASN B N 1
ATOM 7777 C CA . ASN B 1 193 ? 31.089 -0.309 -5.519 1.00 13.34 173 ASN B CA 1
ATOM 7778 C C . ASN B 1 193 ? 30.689 0.832 -6.462 1.00 14.27 173 ASN B C 1
ATOM 7779 O O . ASN B 1 193 ? 29.536 1.256 -6.464 1.00 16.88 173 ASN B O 1
ATOM 7790 N N A ILE B 1 194 ? 31.633 1.358 -7.236 0.57 15.11 174 ILE B N 1
ATOM 7791 N N B ILE B 1 194 ? 31.613 1.318 -7.281 0.43 14.84 174 ILE B N 1
ATOM 7792 C CA A ILE B 1 194 ? 31.344 2.443 -8.172 0.57 15.54 174 ILE B CA 1
ATOM 7793 C CA B ILE B 1 194 ? 31.344 2.446 -8.169 0.43 15.14 174 ILE B CA 1
ATOM 7794 C C A ILE B 1 194 ? 30.759 1.826 -9.436 0.57 15.67 174 ILE B C 1
ATOM 7795 C C B ILE B 1 194 ? 30.796 1.898 -9.483 0.43 14.58 174 ILE B C 1
ATOM 7796 O O A ILE B 1 194 ? 31.411 1.010 -10.089 0.57 16.90 174 ILE B O 1
ATOM 7797 O O B ILE B 1 194 ? 31.514 1.243 -10.239 0.43 13.95 174 ILE B O 1
ATOM 7828 N N . ALA B 1 195 ? 29.542 2.225 -9.794 1.00 14.28 175 ALA B N 1
ATOM 7829 C CA . ALA B 1 195 ? 28.918 1.776 -11.037 1.00 13.97 175 ALA B CA 1
ATOM 7830 C C . ALA B 1 195 ? 29.200 2.777 -12.159 1.00 14.66 175 ALA B C 1
ATOM 7831 O O . ALA B 1 195 ? 29.246 3.991 -11.938 1.00 16.62 175 ALA B O 1
ATOM 7838 N N . TYR B 1 196 ? 29.360 2.263 -13.382 1.00 12.82 176 TYR B N 1
ATOM 7839 C CA . TYR B 1 196 ? 29.599 3.146 -14.527 1.00 13.49 176 TYR B CA 1
ATOM 7840 C C . TYR B 1 196 ? 29.059 2.499 -15.797 1.00 13.48 176 TYR B C 1
ATOM 7841 O O . TYR B 1 196 ? 28.826 1.292 -15.862 1.00 14.53 176 TYR B O 1
ATOM 7859 N N . GLY B 1 197 ? 28.889 3.313 -16.829 1.00 14.31 177 GLY B N 1
ATOM 7860 C CA . GLY B 1 197 ? 28.386 2.795 -18.086 1.00 15.51 177 GLY B CA 1
ATOM 7861 C C . GLY B 1 197 ? 27.703 3.874 -18.885 1.00 16.00 177 GLY B C 1
ATOM 7862 O O . GLY B 1 197 ? 27.733 5.040 -18.510 1.00 20.47 177 GLY B O 1
ATOM 7866 N N . PRO B 1 198 ? 27.073 3.515 -20.007 1.00 17.77 178 PRO B N 1
ATOM 7867 C CA . PRO B 1 198 ? 26.646 4.538 -20.973 1.00 20.02 178 PRO B CA 1
ATOM 7868 C C . PRO B 1 198 ? 25.378 5.290 -20.604 1.00 24.59 178 PRO B C 1
ATOM 7869 O O . PRO B 1 198 ? 25.054 6.293 -21.270 1.00 26.66 178 PRO B O 1
ATOM 7880 N N . GLY B 1 199 ? 24.643 4.843 -19.610 1.00 25.65 179 GLY B N 1
ATOM 7881 C CA . GLY B 1 199 ? 23.425 5.521 -19.229 1.00 28.79 179 GLY B CA 1
ATOM 7882 C C . GLY B 1 199 ? 23.669 6.649 -18.251 1.00 30.12 179 GLY B C 1
ATOM 7883 O O . GLY B 1 199 ? 24.744 6.805 -17.675 1.00 30.27 179 GLY B O 1
ATOM 7887 N N . GLY B 1 200 ? 22.637 7.464 -18.077 1.00 32.59 180 GLY B N 1
ATOM 7888 C CA . GLY B 1 200 ? 22.734 8.575 -17.154 1.00 34.15 180 GLY B CA 1
ATOM 7889 C C . GLY B 1 200 ? 23.918 9.444 -17.493 1.00 34.00 180 GLY B C 1
ATOM 7890 O O . GLY B 1 200 ? 24.141 9.807 -18.651 1.00 37.06 180 GLY B O 1
ATOM 7894 N N . TYR B 1 201 ? 24.708 9.775 -16.476 1.00 32.19 181 TYR B N 1
ATOM 7895 C CA . TYR B 1 201 ? 25.874 10.621 -16.664 1.00 30.48 181 TYR B CA 1
ATOM 7896 C C . TYR B 1 201 ? 27.175 9.835 -16.730 1.00 26.92 181 TYR B C 1
ATOM 7897 O O . TYR B 1 201 ? 28.241 10.448 -16.802 1.00 26.87 181 TYR B O 1
ATOM 7915 N N . GLY B 1 202 ? 27.117 8.502 -16.689 1.00 22.51 182 GLY B N 1
ATOM 7916 C CA . GLY B 1 202 ? 28.268 7.672 -16.978 1.00 20.14 182 GLY B CA 1
ATOM 7917 C C . GLY B 1 202 ? 29.071 7.213 -15.778 1.00 20.34 182 GLY B C 1
ATOM 7918 O O . GLY B 1 202 ? 30.018 6.438 -15.957 1.00 22.15 182 GLY B O 1
ATOM 7922 N N . GLY B 1 203 ? 28.738 7.660 -14.570 1.00 20.40 183 GLY B N 1
ATOM 7923 C CA . GLY B 1 203 ? 29.501 7.263 -13.407 1.00 20.97 183 GLY B CA 1
ATOM 7924 C C . GLY B 1 203 ? 30.758 8.091 -13.201 1.00 20.41 183 GLY B C 1
ATOM 7925 O O . GLY B 1 203 ? 31.083 9.004 -13.953 1.00 21.20 183 GLY B O 1
ATOM 7929 N N . VAL B 1 204 ? 31.492 7.732 -12.154 1.00 21.54 184 VAL B N 1
ATOM 7930 C CA . VAL B 1 204 ? 32.688 8.461 -11.728 1.00 21.92 184 VAL B CA 1
ATOM 7931 C C . VAL B 1 204 ? 33.679 8.654 -12.871 1.00 20.85 184 VAL B C 1
ATOM 7932 O O . VAL B 1 204 ? 34.236 9.747 -13.006 1.00 21.34 184 VAL B O 1
ATOM 7945 N N . PRO B 1 205 ? 33.945 7.655 -13.714 1.00 19.42 185 PRO B N 1
ATOM 7946 C CA . PRO B 1 205 ? 34.897 7.906 -14.810 1.00 20.41 185 PRO B CA 1
ATOM 7947 C C . PRO B 1 205 ? 34.495 9.077 -15.682 1.00 20.04 185 PRO B C 1
ATOM 7948 O O . PRO B 1 205 ? 35.357 9.868 -16.088 1.00 21.62 185 PRO B O 1
ATOM 7959 N N . MET B 1 206 ? 33.202 9.225 -15.973 1.00 20.50 186 MET B N 1
ATOM 7960 C CA . MET B 1 206 ? 32.769 10.342 -16.802 1.00 21.22 186 MET B CA 1
ATOM 7961 C C . MET B 1 206 ? 32.704 11.642 -16.016 1.00 21.67 186 MET B C 1
ATOM 7962 O O . MET B 1 206 ? 32.839 12.717 -16.603 1.00 22.64 186 MET B O 1
ATOM 7976 N N . LEU B 1 207 ? 32.508 11.574 -14.699 1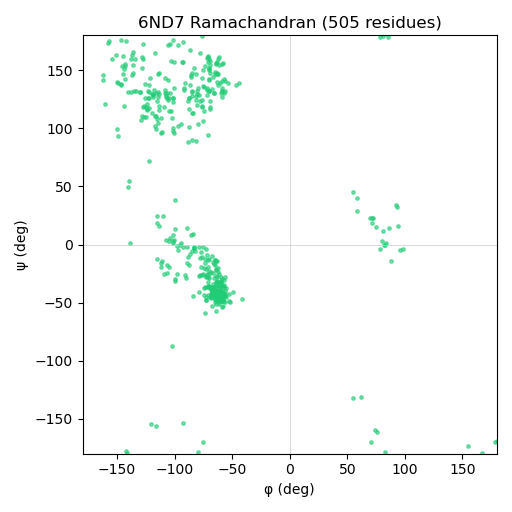.00 22.42 187 LEU B N 1
ATOM 7977 C CA . LEU B 1 207 ? 32.603 12.790 -13.903 1.00 22.70 187 LEU B CA 1
ATOM 7978 C C . LEU B 1 207 ? 34.022 13.341 -13.927 1.00 22.18 187 LEU B C 1
ATOM 7979 O O . LEU B 1 207 ? 34.219 14.553 -14.047 1.00 24.08 187 LEU B O 1
ATOM 7995 N N . TYR B 1 208 ? 35.026 12.462 -13.861 1.00 22.25 188 TYR B N 1
ATOM 7996 C CA . TYR B 1 208 ? 36.404 12.919 -13.999 1.00 22.55 188 TYR B CA 1
ATOM 7997 C C . TYR B 1 208 ? 36.650 13.504 -15.382 1.00 23.23 188 TYR B C 1
ATOM 7998 O O . TYR B 1 208 ? 37.330 14.524 -15.511 1.00 23.69 188 TYR B O 1
ATOM 8016 N N . PHE B 1 209 ? 36.092 12.890 -16.432 1.00 22.69 189 PHE B N 1
ATOM 8017 C CA . PHE B 1 209 ? 36.303 13.432 -17.774 1.00 24.10 189 PHE B CA 1
ATOM 8018 C C . PHE B 1 209 ? 35.680 14.821 -17.908 1.00 24.71 189 PHE B C 1
ATOM 8019 O O . PHE B 1 209 ? 36.254 15.712 -18.553 1.00 25.68 189 PHE B O 1
ATOM 8036 N N A LYS B 1 210 ? 34.504 15.024 -17.310 0.53 25.03 190 LYS B N 1
ATOM 8037 N N B LYS B 1 210 ? 34.504 15.024 -17.310 0.47 25.07 190 LYS B N 1
ATOM 8038 C CA A LYS B 1 210 ? 33.876 16.340 -17.339 0.53 26.03 190 LYS B CA 1
ATOM 8039 C CA B LYS B 1 210 ? 33.876 16.340 -17.337 0.47 26.08 190 LYS B CA 1
ATOM 8040 C C A LYS B 1 210 ? 34.761 17.382 -16.666 0.53 26.94 190 LYS B C 1
ATOM 8041 C C B LYS B 1 210 ? 34.762 17.381 -16.667 0.47 26.93 190 LYS B C 1
ATOM 8042 O O A LYS B 1 210 ? 34.841 18.527 -17.125 0.53 27.67 190 LYS B O 1
ATOM 8043 O O B LYS B 1 210 ? 34.843 18.526 -17.127 0.47 27.59 190 LYS B O 1
ATOM 8050 N N . ARG B 1 211 ? 35.439 17.006 -15.577 1.00 26.86 191 ARG B N 1
ATOM 8051 C CA . ARG B 1 211 ? 36.378 17.927 -14.946 1.00 28.03 191 ARG B CA 1
ATOM 8052 C C . ARG B 1 211 ? 37.540 18.231 -15.885 1.00 27.98 191 ARG B C 1
ATOM 8053 O O . ARG B 1 211 ? 37.970 19.386 -16.003 1.00 29.17 191 ARG B O 1
ATOM 8074 N N . MET B 1 212 ? 38.057 17.205 -16.567 1.00 27.03 192 MET B N 1
ATOM 8075 C CA . MET B 1 212 ? 39.133 17.424 -17.525 1.00 27.06 192 MET B CA 1
ATOM 8076 C C . MET B 1 212 ? 38.693 18.385 -18.620 1.00 28.12 192 MET B C 1
ATOM 8077 O O . MET B 1 212 ? 39.437 19.301 -18.991 1.00 28.96 192 MET B O 1
ATOM 8091 N N . LEU B 1 213 ? 37.482 18.192 -19.151 1.00 28.14 193 LEU B N 1
ATOM 8092 C CA . LEU B 1 213 ? 36.980 19.083 -20.195 1.00 28.94 193 LEU B CA 1
ATOM 8093 C C . LEU B 1 213 ? 36.872 20.520 -19.697 1.00 31.70 193 LEU B C 1
ATOM 8094 O O . LEU B 1 213 ? 37.083 21.470 -20.461 1.00 33.07 193 LEU B O 1
ATOM 8110 N N . ALA B 1 214 ? 36.517 20.700 -18.426 1.00 31.94 194 ALA B N 1
ATOM 8111 C CA . ALA B 1 214 ? 36.374 22.031 -17.850 1.00 31.69 194 ALA B CA 1
ATOM 8112 C C . ALA B 1 214 ? 37.700 22.621 -17.388 1.00 31.28 194 ALA B C 1
ATOM 8113 O O . ALA B 1 214 ? 37.722 23.772 -16.933 1.00 33.68 194 ALA B O 1
ATOM 8120 N N . GLY B 1 215 ? 38.794 21.871 -17.493 1.00 31.41 195 GLY B N 1
ATOM 8121 C CA . GLY B 1 215 ? 40.071 22.345 -17.013 1.00 31.13 195 GLY B CA 1
ATOM 8122 C C . GLY B 1 215 ? 40.184 22.397 -15.510 1.00 30.15 195 GLY B C 1
ATOM 8123 O O . GLY B 1 215 ? 41.018 23.141 -14.984 1.00 31.20 195 GLY B O 1
ATOM 8127 N N . GLU B 1 216 ? 39.369 21.622 -14.797 1.00 29.55 196 GLU B N 1
ATOM 8128 C CA . GLU B 1 216 ? 39.399 21.651 -13.349 1.00 29.44 196 GLU B CA 1
ATOM 8129 C C . GLU B 1 216 ? 40.516 20.755 -12.819 1.00 27.60 196 GLU B C 1
ATOM 8130 O O . GLU B 1 216 ? 40.899 19.771 -13.460 1.00 27.17 196 GLU B O 1
ATOM 8138 N N . PRO B 1 217 ? 41.055 21.067 -11.645 1.00 27.04 197 PRO B N 1
ATOM 8139 C CA . PRO B 1 217 ? 42.099 20.209 -11.074 1.00 27.15 197 PRO B CA 1
ATOM 8140 C C . PRO B 1 217 ? 41.526 18.875 -10.619 1.00 27.85 197 PRO B C 1
ATOM 8141 O O . PRO B 1 217 ? 40.365 18.774 -10.214 1.00 28.72 197 PRO B O 1
ATOM 8152 N N . ILE B 1 218 ? 42.361 17.846 -10.671 1.00 26.99 198 ILE B N 1
ATOM 8153 C CA . ILE B 1 218 ? 41.976 16.498 -10.274 1.00 27.36 198 ILE B CA 1
ATOM 8154 C C . ILE B 1 218 ? 42.832 16.087 -9.083 1.00 25.71 198 ILE B C 1
ATOM 8155 O O . ILE B 1 218 ? 44.003 15.739 -9.234 1.00 25.69 198 ILE B O 1
ATOM 8171 N N . PRO B 1 219 ? 42.280 16.130 -7.871 1.00 24.78 199 PRO B N 1
ATOM 8172 C CA . PRO B 1 219 ? 43.084 15.778 -6.693 1.00 24.38 199 PRO B CA 1
ATOM 8173 C C . PRO B 1 219 ? 43.447 14.301 -6.695 1.00 24.38 199 PRO B C 1
ATOM 8174 O O . PRO B 1 219 ? 42.595 13.443 -6.921 1.00 25.23 199 PRO B O 1
ATOM 8185 N N . VAL B 1 220 ? 44.717 14.016 -6.422 1.00 24.64 200 VAL B N 1
ATOM 8186 C CA . VAL B 1 220 ? 45.211 12.649 -6.268 1.00 24.88 200 VAL B CA 1
ATOM 8187 C C . VAL B 1 220 ? 46.092 12.610 -5.030 1.00 26.83 200 VAL B C 1
ATOM 8188 O O . VAL B 1 220 ? 46.578 13.654 -4.571 1.00 28.52 200 VAL B O 1
ATOM 8201 N N . PRO B 1 221 ? 46.305 11.425 -4.456 1.00 28.57 201 PRO B N 1
ATOM 8202 C CA . PRO B 1 221 ? 47.136 11.331 -3.248 1.00 31.79 201 PRO B CA 1
ATOM 8203 C C . PRO B 1 221 ? 48.569 11.769 -3.503 1.00 37.27 201 PRO B C 1
ATOM 8204 O O . PRO B 1 221 ? 49.065 11.749 -4.631 1.00 37.56 201 PRO B O 1
ATOM 8215 N N . LYS B 1 222 ? 49.239 12.173 -2.419 1.00 42.96 202 LYS B N 1
ATOM 8216 C CA . LYS B 1 222 ? 50.646 12.553 -2.518 1.00 47.25 202 LYS B CA 1
ATOM 8217 C C . LYS B 1 222 ? 51.536 11.337 -2.742 1.00 46.24 202 LYS B C 1
ATOM 8218 O O . LYS B 1 222 ? 52.627 11.465 -3.305 1.00 48.17 202 LYS B O 1
ATOM 8237 N N . GLU B 1 223 ? 51.088 10.158 -2.316 1.00 43.17 203 GLU B N 1
ATOM 8238 C CA . GLU B 1 223 ? 51.808 8.914 -2.555 1.00 40.28 203 GLU B CA 1
ATOM 8239 C C . GLU B 1 223 ? 50.796 7.852 -2.957 1.00 37.28 203 GLU B C 1
ATOM 8240 O O . GLU B 1 223 ? 49.771 7.687 -2.288 1.00 37.70 203 GLU B O 1
ATOM 8244 N N . GLY B 1 224 ? 51.084 7.137 -4.041 1.00 34.49 204 GLY B N 1
ATOM 8245 C CA . GLY B 1 224 ? 50.188 6.103 -4.512 1.00 30.22 204 GLY B CA 1
ATOM 8246 C C . GLY B 1 224 ? 48.953 6.684 -5.181 1.00 28.10 204 GLY B C 1
ATOM 8247 O O . GLY B 1 224 ? 48.924 7.831 -5.620 1.00 29.55 204 GLY B O 1
ATOM 8251 N N . GLN B 1 225 ? 47.910 5.857 -5.257 1.00 24.87 205 GLN B N 1
ATOM 8252 C CA . GLN B 1 225 ? 46.657 6.292 -5.850 1.00 22.71 205 GLN B CA 1
ATOM 8253 C C . GLN B 1 225 ? 45.503 5.638 -5.115 1.00 20.46 205 GLN B C 1
ATOM 8254 O O . GLN B 1 225 ? 45.672 4.654 -4.390 1.00 21.74 205 GLN B O 1
ATOM 8268 N N . ASN B 1 226 ? 44.320 6.210 -5.298 1.00 19.56 206 ASN B N 1
ATOM 8269 C CA . ASN B 1 226 ? 43.103 5.567 -4.821 1.00 19.43 206 ASN B CA 1
ATOM 8270 C C . ASN B 1 226 ? 42.739 4.409 -5.747 1.00 19.62 206 ASN B C 1
ATOM 8271 O O . ASN B 1 226 ? 43.085 4.407 -6.932 1.00 20.83 206 ASN B O 1
ATOM 8282 N N . TRP B 1 227 ? 42.085 3.395 -5.174 1.00 17.40 207 TRP B N 1
ATOM 8283 C CA . TRP B 1 227 ? 41.762 2.156 -5.867 1.00 17.58 207 TRP B CA 1
ATOM 8284 C C . TRP B 1 227 ? 40.280 1.854 -5.720 1.00 17.84 207 TRP B C 1
ATOM 8285 O O . TRP B 1 227 ? 39.667 2.161 -4.696 1.00 19.61 207 TRP B O 1
ATOM 8306 N N A CYS B 1 228 ? 39.695 1.268 -6.765 0.83 16.57 208 CYS B N 1
ATOM 8307 N N B CYS B 1 228 ? 39.729 1.186 -6.733 0.17 18.32 208 CYS B N 1
ATOM 8308 C CA A CYS B 1 228 ? 38.285 0.919 -6.726 0.83 16.77 208 CYS B CA 1
ATOM 8309 C CA B CYS B 1 228 ? 38.294 0.972 -6.857 0.17 19.15 208 CYS B CA 1
ATOM 8310 C C A CYS B 1 228 ? 38.079 -0.406 -7.442 0.83 15.93 208 CYS B C 1
ATOM 8311 C C B CYS B 1 228 ? 38.066 -0.371 -7.533 0.17 17.54 208 CYS B C 1
ATOM 8312 O O A CYS B 1 228 ? 39.014 -0.989 -7.996 0.83 18.43 208 CYS B O 1
ATOM 8313 O O B CYS B 1 228 ? 38.975 -0.933 -8.146 0.17 18.36 208 CYS B O 1
ATOM 8328 N N . SER B 1 229 ? 36.842 -0.882 -7.426 1.00 15.74 209 SER B N 1
ATOM 8329 C CA . SER B 1 229 ? 36.424 -2.080 -8.166 1.00 15.31 209 SER B CA 1
ATOM 8330 C C . SER B 1 229 ? 35.242 -1.705 -9.062 1.00 15.54 209 SER B C 1
ATOM 8331 O O . SER B 1 229 ? 34.113 -2.191 -8.844 1.00 16.03 209 SER B O 1
ATOM 8339 N N . LEU B 1 230 ? 35.504 -0.836 -10.053 1.00 16.05 210 LEU B N 1
ATOM 8340 C CA . LEU B 1 230 ? 34.481 -0.376 -10.999 1.00 17.04 210 LEU B CA 1
ATOM 8341 C C . LEU B 1 230 ? 33.625 -1.531 -11.491 1.00 14.86 210 LEU B C 1
ATOM 8342 O O . LEU B 1 230 ? 34.144 -2.587 -11.843 1.00 15.38 210 LEU B O 1
ATOM 8358 N N . LEU B 1 231 ? 32.317 -1.289 -11.592 1.00 14.11 211 LEU B N 1
ATOM 8359 C CA . LEU B 1 231 ? 31.370 -2.262 -12.132 1.00 14.02 211 LEU B CA 1
ATOM 8360 C C . LEU B 1 231 ? 30.593 -1.652 -13.302 1.00 13.37 211 LEU B C 1
ATOM 8361 O O . LEU B 1 231 ? 29.857 -0.675 -13.130 1.00 13.31 211 LEU B O 1
ATOM 8377 N N . HIS B 1 232 ? 30.760 -2.220 -14.493 1.00 13.74 212 HIS B N 1
ATOM 8378 C CA . HIS B 1 232 ? 30.012 -1.740 -15.647 1.00 13.11 212 HIS B CA 1
ATOM 8379 C C . HIS B 1 232 ? 28.553 -2.172 -15.538 1.00 13.45 212 HIS B C 1
ATOM 8380 O O . HIS B 1 232 ? 28.249 -3.292 -15.124 1.00 14.10 212 HIS B O 1
ATOM 8394 N N A THR B 1 233 ? 27.640 -1.293 -15.930 0.71 13.53 213 THR B N 1
ATOM 8395 N N B THR B 1 233 ? 27.657 -1.279 -15.964 0.29 13.31 213 THR B N 1
ATOM 8396 C CA A THR B 1 233 ? 26.223 -1.609 -15.743 0.71 15.73 213 THR B CA 1
ATOM 8397 C CA B THR B 1 233 ? 26.219 -1.529 -15.881 0.29 13.81 213 THR B CA 1
ATOM 8398 C C A THR B 1 233 ? 25.742 -2.821 -16.566 0.71 15.32 213 THR B C 1
ATOM 8399 C C B THR B 1 233 ? 25.814 -2.855 -16.521 0.29 13.98 213 THR B C 1
ATOM 8400 O O A THR B 1 233 ? 24.745 -3.441 -16.178 0.71 14.74 213 THR B O 1
ATOM 8401 O O B THR B 1 233 ? 24.953 -3.566 -15.986 0.29 12.51 213 THR B O 1
ATOM 8422 N N . ASP B 1 234 ? 26.416 -3.211 -17.664 1.00 15.46 214 ASP B N 1
ATOM 8423 C CA . ASP B 1 234 ? 26.007 -4.446 -18.333 1.00 16.11 214 ASP B CA 1
ATOM 8424 C C . ASP B 1 234 ? 26.267 -5.661 -17.434 1.00 15.04 214 ASP B C 1
ATOM 8425 O O . ASP B 1 234 ? 25.472 -6.613 -17.400 1.00 16.28 214 ASP B O 1
ATOM 8434 N N . ASP B 1 235 ? 27.386 -5.648 -16.703 1.00 14.54 215 ASP B N 1
ATOM 8435 C CA . ASP B 1 235 ? 27.670 -6.713 -15.746 1.00 13.79 215 ASP B CA 1
ATOM 8436 C C . ASP B 1 235 ? 26.729 -6.617 -14.543 1.00 13.66 215 ASP B C 1
ATOM 8437 O O . ASP B 1 235 ? 26.189 -7.626 -14.081 1.00 13.76 215 ASP B O 1
ATOM 8446 N N . LEU B 1 236 ? 26.513 -5.403 -14.034 1.00 13.74 216 LEU B N 1
ATOM 8447 C CA . LEU B 1 236 ? 25.567 -5.182 -12.944 1.00 13.84 216 LEU B CA 1
ATOM 8448 C C . LEU B 1 236 ? 24.209 -5.798 -13.265 1.00 12.49 216 LEU B C 1
ATOM 8449 O O . LEU B 1 236 ? 23.632 -6.522 -12.431 1.00 13.53 216 LEU B O 1
ATOM 8465 N N . VAL B 1 237 ? 23.683 -5.514 -14.465 1.00 13.02 217 VAL B N 1
ATOM 8466 C CA . VAL B 1 237 ? 22.387 -6.055 -14.865 1.00 14.63 217 VAL B CA 1
ATOM 8467 C C . VAL B 1 237 ? 22.406 -7.584 -14.839 1.00 14.27 217 VAL B C 1
ATOM 8468 O O . VAL B 1 237 ? 21.492 -8.233 -14.306 1.00 14.66 217 VAL B O 1
ATOM 8481 N N . ALA B 1 238 ? 23.444 -8.184 -15.423 1.00 14.37 218 ALA B N 1
ATOM 8482 C CA . ALA B 1 238 ? 23.538 -9.640 -15.461 1.00 15.48 218 ALA B CA 1
ATOM 8483 C C . ALA B 1 238 ? 23.555 -10.246 -14.064 1.00 15.11 218 ALA B C 1
ATOM 8484 O O . ALA B 1 238 ? 23.038 -11.354 -13.855 1.00 16.51 218 ALA B O 1
ATOM 8491 N N . HIS B 1 239 ? 24.121 -9.528 -13.096 1.00 14.45 219 HIS B N 1
ATOM 8492 C CA . HIS B 1 239 ? 24.269 -10.083 -11.755 1.00 14.99 219 HIS B CA 1
ATOM 8493 C C . HIS B 1 239 ? 22.954 -10.176 -10.996 1.00 13.86 219 HIS B C 1
ATOM 8494 O O . HIS B 1 239 ? 22.838 -11.006 -10.076 1.00 15.28 219 HIS B O 1
ATOM 8508 N N . VAL B 1 240 ? 21.977 -9.316 -11.300 1.00 14.29 220 VAL B N 1
ATOM 8509 C CA . VAL B 1 240 ? 20.807 -9.201 -10.417 1.00 15.13 220 VAL B CA 1
ATOM 8510 C C . VAL B 1 240 ? 20.051 -10.517 -10.275 1.00 15.36 220 VAL B C 1
ATOM 8511 O O . VAL B 1 240 ? 19.730 -10.901 -9.136 1.00 14.54 220 VAL B O 1
ATOM 8524 N N . PRO B 1 241 ? 19.751 -11.260 -11.353 1.00 15.64 221 PRO B N 1
ATOM 8525 C CA . PRO B 1 241 ? 19.091 -12.561 -11.151 1.00 16.10 221 PRO B CA 1
ATOM 8526 C C . PRO B 1 241 ? 19.888 -13.515 -10.278 1.00 15.40 221 PRO B C 1
ATOM 8527 O O . PRO B 1 241 ? 19.303 -14.286 -9.502 1.00 16.22 221 PRO B O 1
ATOM 8538 N N . ARG B 1 242 ? 21.220 -13.489 -10.396 1.00 15.68 222 ARG B N 1
ATOM 8539 C CA . ARG B 1 242 ? 22.057 -14.355 -9.585 1.00 16.31 222 ARG B CA 1
ATOM 8540 C C . ARG B 1 242 ? 22.046 -13.926 -8.123 1.00 15.70 222 ARG B C 1
ATOM 8541 O O . ARG B 1 242 ? 22.089 -14.777 -7.228 1.00 15.58 222 ARG B O 1
ATOM 8553 N N . LEU B 1 243 ? 22.000 -12.620 -7.860 1.00 14.92 223 LEU B N 1
ATOM 8554 C CA . LEU B 1 243 ? 21.903 -12.138 -6.478 1.00 14.96 223 LEU B CA 1
ATOM 8555 C C . LEU B 1 243 ? 20.579 -12.535 -5.829 1.00 14.45 223 LEU B C 1
ATOM 8556 O O . LEU B 1 243 ? 20.543 -12.868 -4.633 1.00 14.62 223 LEU B O 1
ATOM 8572 N N . TRP B 1 244 ? 19.484 -12.504 -6.594 1.00 13.95 224 TRP B N 1
ATOM 8573 C CA . TRP B 1 244 ? 18.216 -13.023 -6.094 1.00 14.17 224 TRP B CA 1
ATOM 8574 C C . TRP B 1 244 ? 18.317 -14.523 -5.803 1.00 15.42 224 TRP B C 1
ATOM 8575 O O . TRP B 1 244 ? 17.786 -14.999 -4.796 1.00 16.28 224 TRP B O 1
ATOM 8596 N N A GLU B 1 245 ? 18.984 -15.285 -6.677 0.61 16.51 225 GLU B N 1
ATOM 8597 N N B GLU B 1 245 ? 18.979 -15.282 -6.685 0.39 17.40 225 GLU B N 1
ATOM 8598 C CA A GLU B 1 245 ? 19.104 -16.726 -6.456 0.61 16.78 225 GLU B CA 1
ATOM 8599 C CA B GLU B 1 245 ? 19.121 -16.719 -6.464 0.39 18.83 225 GLU B CA 1
ATOM 8600 C C A GLU B 1 245 ? 19.881 -17.037 -5.177 0.61 17.31 225 GLU B C 1
ATOM 8601 C C B GLU B 1 245 ? 19.851 -17.012 -5.158 0.39 18.12 225 GLU B C 1
ATOM 8602 O O A GLU B 1 245 ? 19.651 -18.078 -4.547 0.61 18.40 225 GLU B O 1
ATOM 8603 O O B GLU B 1 245 ? 19.559 -18.011 -4.489 0.39 18.88 225 GLU B O 1
ATOM 8626 N N . ALA B 1 246 ? 20.783 -16.149 -4.771 1.00 16.64 226 ALA B N 1
ATOM 8627 C CA . ALA B 1 246 ? 21.600 -16.356 -3.579 1.00 16.69 226 ALA B CA 1
ATOM 8628 C C . ALA B 1 246 ? 20.932 -15.855 -2.297 1.00 15.83 226 ALA B C 1
ATOM 8629 O O . ALA B 1 246 ? 21.495 -16.020 -1.204 1.00 17.12 226 ALA B O 1
ATOM 8636 N N . ALA B 1 247 ? 19.750 -15.245 -2.398 1.00 16.11 227 ALA B N 1
ATOM 8637 C CA . ALA B 1 247 ? 19.066 -14.715 -1.227 1.00 15.68 227 ALA B CA 1
ATOM 8638 C C . ALA B 1 247 ? 18.712 -15.831 -0.249 1.00 17.65 227 ALA B C 1
ATOM 8639 O O . ALA B 1 247 ? 18.420 -16.970 -0.642 1.00 18.48 227 ALA B O 1
ATOM 8646 N N . ALA B 1 248 ? 18.732 -15.483 1.041 1.00 16.15 228 ALA B N 1
ATOM 8647 C CA . ALA B 1 248 ? 18.608 -16.485 2.095 1.00 16.30 228 ALA B CA 1
ATOM 8648 C C . ALA B 1 248 ? 18.125 -15.825 3.378 1.00 16.54 228 ALA B C 1
ATOM 8649 O O . ALA B 1 248 ? 17.992 -14.603 3.466 1.00 15.86 228 ALA B O 1
ATOM 8656 N N . THR B 1 249 ? 17.841 -16.669 4.369 1.00 19.13 229 THR B N 1
ATOM 8657 C CA . THR B 1 249 ? 17.597 -16.225 5.738 1.00 20.27 229 THR B CA 1
ATOM 8658 C C . THR B 1 249 ? 18.539 -17.036 6.619 1.00 22.15 229 THR B C 1
ATOM 8659 O O . THR B 1 249 ? 18.461 -18.279 6.618 1.00 24.15 229 THR B O 1
ATOM 8670 N N . PRO B 1 250 ? 19.469 -16.408 7.353 1.00 20.82 230 PRO B N 1
ATOM 8671 C CA . PRO B 1 250 ? 19.721 -14.964 7.418 1.00 19.15 230 PRO B CA 1
ATOM 8672 C C . PRO B 1 250 ? 20.160 -14.364 6.081 1.00 17.21 230 PRO B C 1
ATOM 8673 O O . PRO B 1 250 ? 20.605 -15.092 5.177 1.00 17.46 230 PRO B O 1
ATOM 8684 N N . ALA B 1 251 ? 20.010 -13.048 5.948 1.00 16.41 231 ALA B N 1
ATOM 8685 C CA . ALA B 1 251 ? 20.324 -12.358 4.704 1.00 16.01 231 ALA B CA 1
ATOM 8686 C C . ALA B 1 251 ? 21.744 -12.659 4.241 1.00 14.96 231 ALA B C 1
ATOM 8687 O O . ALA B 1 251 ? 22.687 -12.710 5.035 1.00 16.50 231 ALA B O 1
ATOM 8694 N N . THR B 1 252 ? 21.891 -12.868 2.935 1.00 14.72 232 THR B N 1
ATOM 8695 C CA . THR B 1 252 ? 23.198 -13.038 2.308 1.00 14.66 232 THR B CA 1
ATOM 8696 C C . THR B 1 252 ? 23.861 -11.683 2.112 1.00 15.91 232 THR B C 1
ATOM 8697 O O . THR B 1 252 ? 23.256 -10.777 1.550 1.00 18.98 232 THR B O 1
ATOM 8708 N N . LEU B 1 253 ? 25.104 -11.550 2.557 1.00 15.20 233 LEU B N 1
ATOM 8709 C CA . LEU B 1 253 ? 25.869 -10.312 2.436 1.00 14.70 233 LEU B CA 1
ATOM 8710 C C . LEU B 1 253 ? 26.971 -10.495 1.397 1.00 14.03 233 LEU B C 1
ATOM 8711 O O . LEU B 1 253 ? 27.725 -11.478 1.451 1.00 16.20 233 LEU B O 1
ATOM 8727 N N . VAL B 1 254 ? 27.068 -9.556 0.452 1.00 14.11 234 VAL B N 1
ATOM 8728 C CA . VAL B 1 254 ? 28.091 -9.659 -0.584 1.00 15.67 234 VAL B CA 1
ATOM 8729 C C . VAL B 1 254 ? 28.559 -8.264 -0.976 1.00 14.05 234 VAL B C 1
ATOM 8730 O O . VAL B 1 254 ? 27.753 -7.335 -1.115 1.00 14.86 234 VAL B O 1
ATOM 8743 N N . ASN B 1 255 ? 29.880 -8.128 -1.145 1.00 13.50 235 ASN B N 1
ATOM 8744 C CA . ASN B 1 255 ? 30.463 -6.925 -1.722 1.00 14.43 235 ASN B CA 1
ATOM 8745 C C . ASN B 1 255 ? 30.336 -7.024 -3.236 1.00 15.02 235 ASN B C 1
ATOM 8746 O O . ASN B 1 255 ? 30.848 -7.966 -3.843 1.00 18.05 235 ASN B O 1
ATOM 8757 N N . TRP B 1 256 ? 29.714 -6.023 -3.841 1.00 13.79 236 TRP B N 1
ATOM 8758 C CA . TRP B 1 256 ? 29.281 -6.063 -5.240 1.00 13.68 236 TRP B CA 1
ATOM 8759 C C . TRP B 1 256 ? 30.108 -5.071 -6.059 1.00 13.06 236 TRP B C 1
ATOM 8760 O O . TRP B 1 256 ? 29.796 -3.879 -6.144 1.00 13.34 236 TRP B O 1
ATOM 8781 N N . GLY B 1 257 ? 31.163 -5.590 -6.687 1.00 14.04 237 GLY B N 1
ATOM 8782 C CA . GLY B 1 257 ? 32.031 -4.800 -7.535 1.00 14.16 237 GLY B CA 1
ATOM 8783 C C . GLY B 1 257 ? 32.461 -5.603 -8.746 1.00 13.61 237 GLY B C 1
ATOM 8784 O O . GLY B 1 257 ? 32.050 -6.750 -8.928 1.00 15.55 237 GLY B O 1
ATOM 8788 N N . GLY B 1 258 ? 33.280 -4.975 -9.586 1.00 14.15 238 GLY B N 1
ATOM 8789 C CA . GLY B 1 258 ? 33.860 -5.673 -10.726 1.00 15.05 238 GLY B CA 1
ATOM 8790 C C . GLY B 1 258 ? 35.005 -6.596 -10.329 1.00 15.33 238 GLY B C 1
ATOM 8791 O O . GLY B 1 258 ? 35.404 -6.707 -9.170 1.00 17.73 238 GLY B O 1
ATOM 8795 N N . ASP B 1 259 ? 35.565 -7.261 -11.336 1.00 16.22 239 ASP B N 1
ATOM 8796 C CA . ASP B 1 259 ? 36.604 -8.248 -11.111 1.00 17.43 239 ASP B CA 1
ATOM 8797 C C . ASP B 1 259 ? 38.011 -7.670 -11.124 1.00 18.45 239 ASP B C 1
ATOM 8798 O O . ASP B 1 259 ? 38.970 -8.425 -10.902 1.00 21.29 239 ASP B O 1
ATOM 8807 N N . GLU B 1 260 ? 38.172 -6.378 -11.375 1.00 16.99 240 GLU B N 1
ATOM 8808 C CA . GLU B 1 260 ? 39.489 -5.779 -11.519 1.00 17.15 240 GLU B CA 1
ATOM 8809 C C . GLU B 1 260 ? 39.684 -4.654 -10.514 1.00 16.03 240 GLU B C 1
ATOM 8810 O O . GLU B 1 260 ? 38.790 -3.821 -10.315 1.00 17.95 240 GLU B O 1
ATOM 8822 N N . ALA B 1 261 ? 40.864 -4.617 -9.900 1.00 17.12 241 ALA B N 1
ATOM 8823 C CA . ALA B 1 261 ? 41.289 -3.457 -9.126 1.00 17.72 241 ALA B CA 1
ATOM 8824 C C . ALA B 1 261 ? 41.713 -2.357 -10.095 1.00 17.97 241 ALA B C 1
ATOM 8825 O O . ALA B 1 261 ? 42.632 -2.554 -10.893 1.00 21.63 241 ALA B O 1
ATOM 8832 N N . VAL B 1 262 ? 41.033 -1.213 -10.057 1.00 17.10 242 VAL B N 1
ATOM 8833 C CA . VAL B 1 262 ? 41.275 -0.116 -10.989 1.00 18.21 242 VAL B CA 1
ATOM 8834 C C . VAL B 1 262 ? 41.802 1.070 -10.194 1.00 17.89 242 VAL B C 1
ATOM 8835 O O . VAL B 1 262 ? 41.136 1.559 -9.269 1.00 17.94 242 VAL B O 1
ATOM 8848 N N . GLY B 1 263 ? 42.981 1.555 -10.571 1.00 18.18 243 GLY B N 1
ATOM 8849 C CA . GLY B 1 263 ? 43.525 2.749 -9.943 1.00 18.46 243 GLY B CA 1
ATOM 8850 C C . GLY B 1 263 ? 42.877 3.986 -10.525 1.00 18.35 243 GLY B C 1
ATOM 8851 O O . GLY B 1 263 ? 42.747 4.118 -11.744 1.00 19.39 243 GLY B O 1
ATOM 8855 N N . ILE B 1 264 ? 42.485 4.915 -9.656 1.00 17.94 244 ILE B N 1
ATOM 8856 C CA . ILE B 1 264 ? 41.801 6.122 -10.124 1.00 17.78 244 ILE B CA 1
ATOM 8857 C C . ILE B 1 264 ? 42.726 6.984 -10.977 1.00 17.71 244 ILE B C 1
ATOM 8858 O O . ILE B 1 264 ? 42.311 7.548 -11.998 1.00 19.21 244 ILE B O 1
ATOM 8874 N N . THR B 1 265 ? 43.984 7.126 -10.562 1.00 18.25 245 THR B N 1
ATOM 8875 C CA . THR B 1 265 ? 44.932 7.875 -11.374 1.00 19.22 245 THR B CA 1
ATOM 8876 C C . THR B 1 265 ? 45.169 7.179 -12.707 1.00 18.68 245 THR B C 1
ATOM 8877 O O . THR B 1 265 ? 45.202 7.837 -13.756 1.00 19.59 245 THR B O 1
ATOM 8888 N N . ASP B 1 266 ? 45.303 5.846 -12.690 1.00 18.55 246 ASP B N 1
ATOM 8889 C CA . ASP B 1 266 ? 45.424 5.112 -13.948 1.00 18.15 246 ASP B CA 1
ATOM 8890 C C . ASP B 1 266 ? 44.206 5.348 -14.848 1.00 18.17 246 ASP B C 1
ATOM 8891 O O . ASP B 1 266 ? 44.340 5.492 -16.064 1.00 18.13 246 ASP B O 1
ATOM 8900 N N . CYS B 1 267 ? 43.010 5.391 -14.269 1.00 17.12 247 CYS B N 1
ATOM 8901 C CA . CYS B 1 267 ? 41.803 5.639 -15.058 1.00 16.59 247 CYS B CA 1
ATOM 8902 C C . CYS B 1 267 ? 41.840 7.024 -15.703 1.00 16.54 247 CYS B C 1
ATOM 8903 O O . CYS B 1 267 ? 41.565 7.167 -16.901 1.00 18.34 247 CYS B O 1
ATOM 8911 N N . VAL B 1 268 ? 42.181 8.060 -14.930 1.00 17.53 248 VAL B N 1
ATOM 8912 C CA . VAL B 1 268 ? 42.220 9.407 -15.497 1.00 19.61 248 VAL B CA 1
ATOM 8913 C C . VAL B 1 268 ? 43.312 9.525 -16.561 1.00 19.22 248 VAL B C 1
ATOM 8914 O O . VAL B 1 268 ? 43.129 10.197 -17.586 1.00 20.07 248 VAL B O 1
ATOM 8927 N N A ARG B 1 269 ? 44.467 8.897 -16.328 0.61 19.12 249 ARG B N 1
ATOM 8928 N N B ARG B 1 269 ? 44.466 8.895 -16.332 0.39 20.05 249 ARG B N 1
ATOM 8929 C CA A ARG B 1 269 ? 45.528 8.912 -17.330 0.61 20.52 249 ARG B CA 1
ATOM 8930 C CA B ARG B 1 269 ? 45.525 8.918 -17.335 0.39 21.60 249 ARG B CA 1
ATOM 8931 C C A ARG B 1 269 ? 45.082 8.220 -18.612 0.61 18.99 249 ARG B C 1
ATOM 8932 C C B ARG B 1 269 ? 45.099 8.204 -18.611 0.39 19.72 249 ARG B C 1
ATOM 8933 O O A ARG B 1 269 ? 45.444 8.646 -19.714 0.61 20.26 249 ARG B O 1
ATOM 8934 O O B ARG B 1 269 ? 45.502 8.607 -19.707 0.39 20.76 249 ARG B O 1
ATOM 8975 N N . TYR B 1 270 ? 44.288 7.149 -18.493 1.00 18.03 250 TYR B N 1
ATOM 8976 C CA . TYR B 1 270 ? 43.772 6.470 -19.683 1.00 17.33 250 TYR B CA 1
ATOM 8977 C C . TYR B 1 270 ? 42.783 7.357 -20.440 1.00 17.17 250 TYR B C 1
ATOM 8978 O O . TYR B 1 270 ? 42.776 7.376 -21.676 1.00 17.18 250 TYR B O 1
ATOM 8996 N N . LEU B 1 271 ? 41.950 8.112 -19.720 1.00 16.34 251 LEU B N 1
ATOM 8997 C CA . LEU B 1 271 ? 41.085 9.089 -20.380 1.00 15.92 251 LEU B CA 1
ATOM 8998 C C . LEU B 1 271 ? 41.902 10.076 -21.211 1.00 17.39 251 LEU B C 1
ATOM 8999 O O . LEU B 1 271 ? 41.519 10.422 -22.339 1.00 17.85 251 LEU B O 1
ATOM 9015 N N . GLU B 1 272 ? 43.016 10.566 -20.660 1.00 18.47 252 GLU B N 1
ATOM 9016 C CA . GLU B 1 272 ? 43.889 11.469 -21.404 1.00 19.97 252 GLU B CA 1
ATOM 9017 C C . GLU B 1 272 ? 44.504 10.759 -22.604 1.00 19.46 252 GLU B C 1
ATOM 9018 O O . GLU B 1 272 ? 44.559 11.314 -23.705 1.00 20.48 252 GLU B O 1
ATOM 9030 N N . GLU B 1 273 ? 44.930 9.510 -22.415 1.00 18.82 253 GLU B N 1
ATOM 9031 C CA . GLU B 1 273 ? 45.545 8.737 -23.488 1.00 19.57 253 GLU B CA 1
ATOM 9032 C C . GLU B 1 273 ? 44.588 8.529 -24.661 1.00 19.31 253 GLU B C 1
ATOM 9033 O O . GLU B 1 273 ? 45.010 8.552 -25.829 1.00 21.09 253 GLU B O 1
ATOM 9045 N N . LEU B 1 274 ? 43.302 8.339 -24.372 1.00 18.67 254 LEU B N 1
ATOM 9046 C CA . LEU B 1 274 ? 42.313 8.102 -25.416 1.00 19.52 254 LEU B CA 1
ATOM 9047 C C . LEU B 1 274 ? 41.967 9.372 -26.180 1.00 21.36 254 LEU B C 1
ATOM 9048 O O . LEU B 1 274 ? 41.699 9.315 -27.383 1.00 22.80 254 LEU B O 1
ATOM 9064 N N . THR B 1 275 ? 41.908 10.508 -25.490 1.00 20.17 255 THR B N 1
ATOM 9065 C CA . THR B 1 275 ? 41.258 11.695 -26.027 1.00 21.30 255 THR B CA 1
ATOM 9066 C C . THR B 1 275 ? 42.198 12.843 -26.343 1.00 23.36 255 THR B C 1
ATOM 9067 O O . THR B 1 275 ? 41.811 13.733 -27.103 1.00 25.09 255 THR B O 1
ATOM 9078 N N . GLY B 1 276 ? 43.397 12.864 -25.772 1.00 23.99 256 GLY B N 1
ATOM 9079 C CA . GLY B 1 276 ? 44.264 14.020 -25.869 1.00 26.20 256 GLY B CA 1
ATOM 9080 C C . GLY B 1 276 ? 43.909 15.164 -24.945 1.00 28.65 256 GLY B C 1
ATOM 9081 O O . GLY B 1 276 ? 44.628 16.171 -24.927 1.00 32.78 256 GLY B O 1
ATOM 9085 N N . VAL B 1 277 ? 42.821 15.055 -24.192 1.00 27.73 257 VAL B N 1
ATOM 9086 C CA . VAL B 1 277 ? 42.462 16.064 -23.202 1.00 27.29 257 VAL B CA 1
ATOM 9087 C C . VAL B 1 277 ? 43.346 15.844 -21.980 1.00 27.22 257 VAL B C 1
ATOM 9088 O O . VAL B 1 277 ? 43.371 14.747 -21.407 1.00 26.89 257 VAL B O 1
ATOM 9101 N N . ARG B 1 278 ? 44.076 16.880 -21.586 1.00 29.54 258 ARG B N 1
ATOM 9102 C CA . ARG B 1 278 ? 45.025 16.759 -20.495 1.00 30.38 258 ARG B CA 1
ATOM 9103 C C . ARG B 1 278 ? 44.299 16.699 -19.157 1.00 33.24 258 ARG B C 1
ATOM 9104 O O . ARG B 1 278 ? 43.367 17.470 -18.896 1.00 36.52 258 ARG B O 1
ATOM 9125 N N . ALA B 1 279 ? 44.729 15.774 -18.304 1.00 31.76 259 ALA B N 1
ATOM 9126 C CA . ALA B 1 279 ? 44.248 15.705 -16.929 1.00 33.26 259 ALA B CA 1
ATOM 9127 C C . ALA B 1 279 ? 45.157 16.524 -16.024 1.00 34.24 259 ALA B C 1
ATOM 9128 O O . ALA B 1 279 ? 46.377 16.347 -16.045 1.00 36.87 259 ALA B O 1
ATOM 9135 N N A ARG B 1 280 ? 44.561 17.408 -15.221 0.73 32.50 260 ARG B N 1
ATOM 9136 N N B ARG B 1 280 ? 44.558 17.403 -15.220 0.27 34.72 260 ARG B N 1
ATOM 9137 C CA A ARG B 1 280 ? 45.320 18.329 -14.373 0.73 32.18 260 ARG B CA 1
ATOM 9138 C CA B ARG B 1 280 ? 45.308 18.323 -14.366 0.27 35.57 260 ARG B CA 1
ATOM 9139 C C A ARG B 1 280 ? 45.419 17.741 -12.967 0.73 31.31 260 ARG B C 1
ATOM 9140 C C B ARG B 1 280 ? 45.404 17.725 -12.966 0.27 33.54 260 ARG B C 1
ATOM 9141 O O A ARG B 1 280 ? 44.717 18.146 -12.043 0.73 31.24 260 ARG B O 1
ATOM 9142 O O B ARG B 1 280 ? 44.681 18.104 -12.044 0.27 33.84 260 ARG B O 1
ATOM 9183 N N . LEU B 1 281 ? 46.324 16.775 -12.812 1.00 31.35 261 LEU B N 1
ATOM 9184 C CA . LEU B 1 281 ? 46.495 16.111 -11.529 1.00 30.90 261 LEU B CA 1
ATOM 9185 C C . LEU B 1 281 ? 47.168 17.035 -10.523 1.00 29.71 261 LEU B C 1
ATOM 9186 O O . LEU B 1 281 ? 48.178 17.673 -10.823 1.00 29.87 261 LEU B O 1
ATOM 9202 N N . VAL B 1 282 ? 46.624 17.077 -9.312 1.00 28.86 262 VAL B N 1
ATOM 9203 C CA . VAL B 1 282 ? 47.193 17.893 -8.239 1.00 28.58 262 VAL B CA 1
ATOM 9204 C C . VAL B 1 282 ? 47.360 17.012 -7.007 1.00 30.47 262 VAL B C 1
ATOM 9205 O O . VAL B 1 282 ? 46.361 16.650 -6.370 1.00 28.41 262 VAL B O 1
ATOM 9218 N N . PRO B 1 283 ? 48.585 16.630 -6.645 1.00 34.81 263 PRO B N 1
ATOM 9219 C CA . PRO B 1 283 ? 48.770 15.840 -5.420 1.00 38.13 263 PRO B CA 1
ATOM 9220 C C . PRO B 1 283 ? 48.237 16.590 -4.207 1.00 40.68 263 PRO B C 1
ATOM 9221 O O . PRO B 1 283 ? 48.526 17.772 -4.013 1.00 40.78 263 PRO B O 1
ATOM 9232 N N . SER B 1 284 ? 47.451 15.891 -3.391 1.00 44.33 264 SER B N 1
ATOM 9233 C CA . SER B 1 284 ? 46.780 16.497 -2.252 1.00 48.12 264 SER B CA 1
ATOM 9234 C C . SER B 1 284 ? 46.740 15.511 -1.096 1.00 51.86 264 SER B C 1
ATOM 9235 O O . SER B 1 284 ? 46.715 14.295 -1.297 1.00 52.18 264 SER B O 1
ATOM 9243 N N . GLU B 1 285 ? 46.735 16.050 0.125 1.00 55.26 265 GLU B N 1
ATOM 9244 C CA . GLU B 1 285 ? 46.560 15.216 1.308 1.00 57.51 265 GLU B CA 1
ATOM 9245 C C . GLU B 1 285 ? 45.111 14.799 1.509 1.00 58.71 265 GLU B C 1
ATOM 9246 O O . GLU B 1 285 ? 44.854 13.830 2.230 1.00 60.18 265 GLU B O 1
ATOM 9250 N N . VAL B 1 286 ? 44.165 15.499 0.891 1.00 59.13 266 VAL B N 1
ATOM 9251 C CA . VAL B 1 286 ? 42.746 15.186 1.003 1.00 59.81 266 VAL B CA 1
ATOM 9252 C C . VAL B 1 286 ? 42.216 14.880 -0.392 1.00 54.92 266 VAL B C 1
ATOM 9253 O O . VAL B 1 286 ? 42.160 15.765 -1.258 1.00 55.00 266 VAL B O 1
ATOM 9259 N N . THR B 1 287 ? 41.837 13.628 -0.614 1.00 49.12 267 THR B N 1
ATOM 9260 C CA . THR B 1 287 ? 41.159 13.220 -1.831 1.00 44.60 267 THR B CA 1
ATOM 9261 C C . THR B 1 287 ? 39.964 12.363 -1.437 1.00 43.60 267 THR B C 1
ATOM 9262 O O . THR B 1 287 ? 39.924 11.780 -0.351 1.00 44.79 267 THR B O 1
ATOM 9273 N N A ARG B 1 288 ? 38.996 12.280 -2.343 0.46 42.32 268 ARG B N 1
ATOM 9274 N N B ARG B 1 288 ? 38.981 12.300 -2.330 0.54 43.03 268 ARG B N 1
ATOM 9275 C CA A ARG B 1 288 ? 37.854 11.403 -2.131 0.46 41.28 268 ARG B CA 1
ATOM 9276 C CA B ARG B 1 288 ? 37.846 11.411 -2.120 0.54 42.90 268 ARG B CA 1
ATOM 9277 C C A ARG B 1 288 ? 38.325 9.959 -2.009 0.46 39.78 268 ARG B C 1
ATOM 9278 C C B ARG B 1 288 ? 38.336 9.973 -1.994 0.54 40.52 268 ARG B C 1
ATOM 9279 O O A ARG B 1 288 ? 39.133 9.482 -2.813 0.46 38.88 268 ARG B O 1
ATOM 9280 O O B ARG B 1 288 ? 39.160 9.512 -2.791 0.54 39.54 268 ARG B O 1
ATOM 9321 N N . GLU B 1 289 ? 37.816 9.262 -0.999 1.00 39.44 269 GLU B N 1
ATOM 9322 C CA . GLU B 1 289 ? 38.211 7.883 -0.772 1.00 36.71 269 GLU B CA 1
ATOM 9323 C C . GLU B 1 289 ? 37.405 6.944 -1.661 1.00 32.32 269 GLU B C 1
ATOM 9324 O O . GLU B 1 289 ? 36.208 7.141 -1.884 1.00 33.27 269 GLU B O 1
ATOM 9333 N N . THR B 1 290 ? 38.082 5.930 -2.187 1.00 27.32 270 THR B N 1
ATOM 9334 C CA . THR B 1 290 ? 37.456 4.850 -2.933 1.00 24.46 270 THR B CA 1
ATOM 9335 C C . THR B 1 290 ? 37.926 3.532 -2.331 1.00 20.58 270 THR B C 1
ATOM 9336 O O . THR B 1 290 ? 38.939 3.480 -1.628 1.00 20.84 270 THR B O 1
ATOM 9347 N N . TYR B 1 291 ? 37.186 2.467 -2.610 1.00 17.48 271 TYR B N 1
ATOM 9348 C CA . TYR B 1 291 ? 37.424 1.166 -2.000 1.00 16.05 271 TYR B CA 1
ATOM 9349 C C . TYR B 1 291 ? 37.494 0.095 -3.077 1.00 16.38 271 TYR B C 1
ATOM 9350 O O . TYR B 1 291 ? 36.597 0.007 -3.919 1.00 17.38 271 TYR B O 1
ATOM 9368 N N . ARG B 1 292 ? 38.536 -0.735 -3.017 1.00 15.85 272 ARG B N 1
ATOM 9369 C CA . ARG B 1 292 ? 38.636 -1.977 -3.778 1.00 15.66 272 ARG B CA 1
ATOM 9370 C C . ARG B 1 292 ? 37.963 -3.094 -2.999 1.00 16.72 272 ARG B C 1
ATOM 9371 O O . ARG B 1 292 ? 38.130 -3.189 -1.788 1.00 18.14 272 ARG B O 1
ATOM 9392 N N . PHE B 1 293 ? 37.198 -3.929 -3.689 1.00 16.21 273 PHE B N 1
ATOM 9393 C CA . PHE B 1 293 ? 36.567 -5.083 -3.065 1.00 16.11 273 PHE B CA 1
ATOM 9394 C C . PHE B 1 293 ? 37.276 -6.385 -3.458 1.00 17.19 273 PHE B C 1
ATOM 9395 O O . PHE B 1 293 ? 37.644 -6.584 -4.620 1.00 19.18 273 PHE B O 1
ATOM 9412 N N . ASP B 1 294 ? 37.403 -7.303 -2.503 1.00 17.04 274 ASP B N 1
ATOM 9413 C CA . ASP B 1 294 ? 37.753 -8.697 -2.820 1.00 17.84 274 ASP B CA 1
ATOM 9414 C C . ASP B 1 294 ? 36.559 -9.325 -3.537 1.00 18.34 274 ASP B C 1
ATOM 9415 O O . ASP B 1 294 ? 35.469 -9.400 -2.950 1.00 19.40 274 ASP B O 1
ATOM 9424 N N . PRO B 1 295 ? 36.702 -9.774 -4.782 1.00 17.56 275 PRO B N 1
ATOM 9425 C CA . PRO B 1 295 ? 35.551 -10.294 -5.541 1.00 18.04 275 PRO B CA 1
ATOM 9426 C C . PRO B 1 295 ? 35.241 -11.770 -5.315 1.00 17.75 275 PRO B C 1
ATOM 9427 O O . PRO B 1 295 ? 34.370 -12.310 -6.011 1.00 18.60 275 PRO B O 1
ATOM 9438 N N . THR B 1 296 ? 35.900 -12.426 -4.357 1.00 18.52 276 THR B N 1
ATOM 9439 C CA . THR B 1 296 ? 35.783 -13.878 -4.228 1.00 20.77 276 THR B CA 1
ATOM 9440 C C . THR B 1 296 ? 34.334 -14.313 -4.017 1.00 20.16 276 THR B C 1
ATOM 9441 O O . THR B 1 296 ? 33.823 -15.167 -4.744 1.00 20.64 276 THR B O 1
ATOM 9452 N N . ARG B 1 297 ? 33.648 -13.743 -3.025 1.00 19.10 277 ARG B N 1
ATOM 9453 C CA . ARG B 1 297 ? 32.281 -14.178 -2.744 1.00 18.26 277 ARG B CA 1
ATOM 9454 C C . ARG B 1 297 ? 31.333 -13.802 -3.881 1.00 17.50 277 ARG B C 1
ATOM 9455 O O . ARG B 1 297 ? 30.481 -14.609 -4.271 1.00 17.61 277 ARG B O 1
ATOM 9476 N N . ARG B 1 298 ? 31.464 -12.589 -4.431 1.00 16.76 278 ARG B N 1
ATOM 9477 C CA . ARG B 1 298 ? 30.575 -12.199 -5.517 1.00 16.53 278 ARG B CA 1
ATOM 9478 C C . ARG B 1 298 ? 30.730 -13.142 -6.706 1.00 16.32 278 ARG B C 1
ATOM 9479 O O . ARG B 1 298 ? 29.733 -13.546 -7.316 1.00 16.54 278 ARG B O 1
ATOM 9500 N N A ARG B 1 299 ? 31.975 -13.497 -7.053 0.66 17.15 279 ARG B N 1
ATOM 9501 N N B ARG B 1 299 ? 31.972 -13.498 -7.057 0.34 16.90 279 ARG B N 1
ATOM 9502 C CA A ARG B 1 299 ? 32.211 -14.379 -8.191 0.66 19.53 279 ARG B CA 1
ATOM 9503 C CA B ARG B 1 299 ? 32.189 -14.373 -8.203 0.34 18.23 279 ARG B CA 1
ATOM 9504 C C A ARG B 1 299 ? 31.579 -15.747 -7.967 0.66 19.74 279 ARG B C 1
ATOM 9505 C C B ARG B 1 299 ? 31.592 -15.755 -7.972 0.34 18.92 279 ARG B C 1
ATOM 9506 O O A ARG B 1 299 ? 31.057 -16.357 -8.907 0.66 20.15 279 ARG B O 1
ATOM 9507 O O B ARG B 1 299 ? 31.113 -16.388 -8.919 0.34 19.19 279 ARG B O 1
ATOM 9548 N N . GLU B 1 300 ? 31.605 -16.243 -6.727 1.00 19.11 280 GLU B N 1
ATOM 9549 C CA . GLU B 1 300 ? 30.942 -17.506 -6.433 1.00 21.42 280 GLU B CA 1
ATOM 9550 C C . GLU B 1 300 ? 29.452 -17.427 -6.741 1.00 20.39 280 GLU B C 1
ATOM 9551 O O . GLU B 1 300 ? 28.849 -18.427 -7.146 1.00 22.66 280 GLU B O 1
ATOM 9563 N N . ILE B 1 301 ? 28.849 -16.247 -6.553 1.00 18.87 281 ILE B N 1
ATOM 9564 C CA . ILE B 1 301 ? 27.419 -16.072 -6.776 1.00 17.98 281 ILE B CA 1
ATOM 9565 C C . ILE B 1 301 ? 27.104 -15.809 -8.241 1.00 18.22 281 ILE B C 1
ATOM 9566 O O . ILE B 1 301 ? 26.138 -16.363 -8.777 1.00 20.55 281 ILE B O 1
ATOM 9582 N N . THR B 1 302 ? 27.877 -14.945 -8.903 1.00 17.47 282 THR B N 1
ATOM 9583 C CA . THR B 1 302 ? 27.504 -14.442 -10.224 1.00 16.96 282 THR B CA 1
ATOM 9584 C C . THR B 1 302 ? 28.296 -15.051 -11.378 1.00 18.18 282 THR B C 1
ATOM 9585 O O . THR B 1 302 ? 27.875 -14.920 -12.536 1.00 20.06 282 THR B O 1
ATOM 9596 N N . GLY B 1 303 ? 29.451 -15.638 -11.113 1.00 17.68 283 GLY B N 1
ATOM 9597 C CA . GLY B 1 303 ? 30.408 -15.914 -12.151 1.00 18.86 283 GLY B CA 1
ATOM 9598 C C . GLY B 1 303 ? 31.213 -14.680 -12.485 1.00 17.89 283 GLY B C 1
ATOM 9599 O O . GLY B 1 303 ? 30.994 -13.600 -11.922 1.00 17.95 283 GLY B O 1
ATOM 9603 N N . PRO B 1 304 ? 32.143 -14.803 -13.429 1.00 20.16 284 PRO B N 1
ATOM 9604 C CA . PRO B 1 304 ? 33.006 -13.665 -13.760 1.00 20.38 284 PRO B CA 1
ATOM 9605 C C . PRO B 1 304 ? 32.255 -12.554 -14.481 1.00 18.69 284 PRO B C 1
ATOM 9606 O O . PRO B 1 304 ? 31.276 -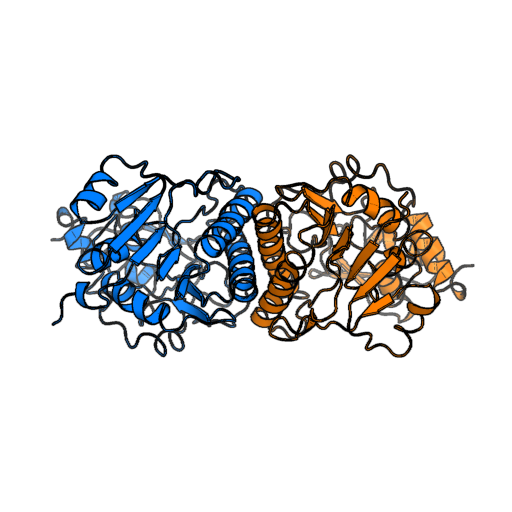12.787 -15.205 1.00 19.87 284 PRO B O 1
ATOM 9617 N N . CYS B 1 305 ? 32.750 -11.335 -14.298 1.00 16.76 285 CYS B N 1
ATOM 9618 C CA . CYS B 1 305 ? 32.310 -10.213 -15.116 1.00 17.05 285 CYS B CA 1
ATOM 9619 C C . CYS B 1 305 ? 32.850 -10.355 -16.539 1.00 17.49 285 CYS B C 1
ATOM 9620 O O . CYS B 1 305 ? 33.824 -11.073 -16.793 1.00 19.06 285 CYS B O 1
ATOM 9628 N N . ARG B 1 306 ? 32.222 -9.632 -17.460 1.00 16.75 286 ARG B N 1
ATOM 9629 C CA . ARG B 1 306 ? 32.602 -9.704 -18.862 1.00 18.08 286 ARG B CA 1
ATOM 9630 C C . ARG B 1 306 ? 33.164 -8.426 -19.474 1.00 16.88 286 ARG B C 1
ATOM 9631 O O . ARG B 1 306 ? 33.711 -8.494 -20.584 1.00 19.88 286 ARG B O 1
ATOM 9643 N N . VAL B 1 307 ? 33.056 -7.275 -18.818 1.00 15.23 287 VAL B N 1
ATOM 9644 C CA . VAL B 1 307 ? 33.503 -6.012 -19.399 1.00 16.20 287 VAL B CA 1
ATOM 9645 C C . VAL B 1 307 ? 34.852 -5.642 -18.782 1.00 17.92 287 VAL B C 1
ATOM 9646 O O . VAL B 1 307 ? 34.885 -5.221 -17.615 1.00 17.84 287 VAL B O 1
ATOM 9659 N N . PRO B 1 308 ? 35.959 -5.724 -19.531 1.00 18.94 288 PRO B N 1
ATOM 9660 C CA . PRO B 1 308 ? 37.236 -5.190 -19.032 1.00 19.82 288 PRO B CA 1
ATOM 9661 C C . PRO B 1 308 ? 37.150 -3.677 -18.869 1.00 17.49 288 PRO B C 1
ATOM 9662 O O . PRO B 1 308 ? 36.444 -2.994 -19.611 1.00 17.30 288 PRO B O 1
ATOM 9673 N N . TRP B 1 309 ? 37.889 -3.140 -17.888 1.00 16.77 289 TRP B N 1
ATOM 9674 C CA . TRP B 1 309 ? 37.663 -1.740 -17.520 1.00 16.51 289 TRP B CA 1
ATOM 9675 C C . TRP B 1 309 ? 38.108 -0.761 -18.609 1.00 14.37 289 TRP B C 1
ATOM 9676 O O . TRP B 1 309 ? 37.476 0.279 -18.804 1.00 14.49 289 TRP B O 1
ATOM 9697 N N . ARG B 1 310 ? 39.211 -1.037 -19.312 1.00 14.53 290 ARG B N 1
ATOM 9698 C CA . ARG B 1 310 ? 39.627 -0.091 -20.350 1.00 15.11 290 ARG B CA 1
ATOM 9699 C C . ARG B 1 310 ? 38.646 -0.093 -21.516 1.00 15.15 290 ARG B C 1
ATOM 9700 O O . ARG B 1 310 ? 38.231 0.970 -21.987 1.00 16.54 290 ARG B O 1
ATOM 9721 N N . GLU B 1 311 ? 38.209 -1.275 -21.953 1.00 16.86 291 GLU B N 1
ATOM 9722 C CA . GLU B 1 311 ? 37.149 -1.345 -22.952 1.00 17.52 291 GLU B CA 1
ATOM 9723 C C . GLU B 1 311 ? 35.881 -0.655 -22.460 1.00 15.40 291 GLU B C 1
ATOM 9724 O O . GLU B 1 311 ? 35.240 0.094 -23.203 1.00 15.71 291 GLU B O 1
ATOM 9736 N N . GLY B 1 312 ? 35.484 -0.913 -21.209 1.00 14.73 292 GLY B N 1
ATOM 9737 C CA . GLY B 1 312 ? 34.272 -0.300 -20.693 1.00 14.37 292 GLY B CA 1
ATOM 9738 C C . GLY B 1 312 ? 34.352 1.211 -20.662 1.00 13.58 292 GLY B C 1
ATOM 9739 O O . GLY B 1 312 ? 33.397 1.898 -21.039 1.00 13.71 292 GLY B O 1
ATOM 9743 N N . VAL B 1 313 ? 35.468 1.752 -20.165 1.00 14.20 293 VAL B N 1
ATOM 9744 C CA . VAL B 1 313 ? 35.624 3.199 -20.090 1.00 15.17 293 VAL B CA 1
ATOM 9745 C C . VAL B 1 313 ? 35.653 3.805 -21.491 1.00 14.72 293 VAL B C 1
ATOM 9746 O O . VAL B 1 313 ? 35.017 4.833 -21.747 1.00 15.41 293 VAL B O 1
ATOM 9759 N N . ARG B 1 314 ? 36.346 3.149 -22.432 1.00 14.41 294 ARG B N 1
ATOM 9760 C CA . ARG B 1 314 ? 36.406 3.643 -23.806 1.00 14.61 294 ARG B CA 1
ATOM 9761 C C . ARG B 1 314 ? 35.020 3.625 -24.451 1.00 14.93 294 ARG B C 1
ATOM 9762 O O . ARG B 1 314 ? 34.610 4.595 -25.104 1.00 16.67 294 ARG B O 1
ATOM 9783 N N . ARG B 1 315 ? 34.269 2.527 -24.267 1.00 15.37 295 ARG B N 1
ATOM 9784 C CA . ARG B 1 315 ? 32.918 2.449 -24.822 1.00 17.11 295 ARG B CA 1
ATOM 9785 C C . ARG B 1 315 ? 31.988 3.489 -24.188 1.00 15.60 295 ARG B C 1
ATOM 9786 O O . ARG B 1 315 ? 31.078 4.012 -24.845 1.00 16.29 295 ARG B O 1
ATOM 9807 N N . THR B 1 316 ? 32.167 3.769 -22.901 1.00 15.39 296 THR B N 1
ATOM 9808 C CA . THR B 1 316 ? 31.348 4.779 -22.245 1.00 16.09 296 THR B CA 1
ATOM 9809 C C . THR B 1 316 ? 31.662 6.168 -22.787 1.00 16.18 296 THR B C 1
ATOM 9810 O O . THR B 1 316 ? 30.751 6.956 -23.049 1.00 16.82 296 THR B O 1
ATOM 9821 N N . LEU B 1 317 ? 32.944 6.461 -23.027 1.00 16.28 297 LEU B N 1
ATOM 9822 C CA . LEU B 1 317 ? 33.314 7.718 -23.660 1.00 18.31 297 LEU B CA 1
ATOM 9823 C C . LEU B 1 317 ? 32.711 7.822 -25.054 1.00 18.90 297 LEU B C 1
ATOM 9824 O O . LEU B 1 317 ? 32.221 8.891 -25.449 1.00 19.61 297 LEU B O 1
ATOM 9840 N N . GLN B 1 318 ? 32.750 6.726 -25.823 1.00 18.91 298 GLN B N 1
ATOM 9841 C CA . GLN B 1 318 ? 32.189 6.733 -27.176 1.00 21.32 298 GLN B CA 1
ATOM 9842 C C . GLN B 1 318 ? 30.693 7.033 -27.153 1.00 20.50 298 GLN B C 1
ATOM 9843 O O . GLN B 1 318 ? 30.165 7.707 -28.053 1.00 21.82 298 GLN B O 1
ATOM 9857 N N . ALA B 1 319 ? 29.995 6.551 -26.119 1.00 18.91 299 ALA B N 1
ATOM 9858 C CA . ALA B 1 319 ? 28.558 6.784 -26.020 1.00 17.14 299 ALA B CA 1
ATOM 9859 C C . ALA B 1 319 ? 28.246 8.220 -25.606 1.00 19.25 299 ALA B C 1
ATOM 9860 O O . ALA B 1 319 ? 27.338 8.851 -26.162 1.00 21.72 299 ALA B O 1
ATOM 9867 N N . LEU B 1 320 ? 28.976 8.757 -24.626 1.00 19.50 300 LEU B N 1
ATOM 9868 C CA . LEU B 1 320 ? 28.640 10.042 -24.021 1.00 21.22 300 LEU B CA 1
ATOM 9869 C C . LEU B 1 320 ? 29.427 11.219 -24.583 1.00 23.76 300 LEU B C 1
ATOM 9870 O O . LEU B 1 320 ? 28.938 12.355 -24.526 1.00 26.15 300 LEU B O 1
ATOM 9886 N N . HIS B 1 321 ? 30.630 10.985 -25.125 1.00 23.75 301 HIS B N 1
ATOM 9887 C CA . HIS B 1 321 ? 31.502 12.037 -25.636 1.00 25.30 301 HIS B CA 1
ATOM 9888 C C . HIS B 1 321 ? 32.158 11.583 -26.934 1.00 26.88 301 HIS B C 1
ATOM 9889 O O . HIS B 1 321 ? 33.397 11.635 -27.063 1.00 27.43 301 HIS B O 1
ATOM 9903 N N . PRO B 1 322 ? 31.372 11.165 -27.927 1.00 29.12 302 PRO B N 1
ATOM 9904 C CA . PRO B 1 322 ? 31.982 10.602 -29.146 1.00 30.32 302 PRO B CA 1
ATOM 9905 C C . PRO B 1 322 ? 32.913 11.563 -29.861 1.00 32.18 302 PRO B C 1
ATOM 9906 O O . PRO B 1 322 ? 33.885 11.119 -30.487 1.00 33.56 302 PRO B O 1
ATOM 9917 N N . GLU B 1 323 ? 32.651 12.866 -29.785 1.00 31.70 303 GLU B N 1
ATOM 9918 C CA . GLU B 1 323 ? 33.469 13.843 -30.492 1.00 33.96 303 GLU B CA 1
ATOM 9919 C C . GLU B 1 323 ? 34.885 13.931 -29.944 1.00 34.49 303 GLU B C 1
ATOM 9920 O O . GLU B 1 323 ? 35.732 14.569 -30.574 1.00 35.29 303 GLU B O 1
ATOM 9932 N N . HIS B 1 324 ? 35.171 13.308 -28.801 1.00 34.71 304 HIS B N 1
ATOM 9933 C CA . HIS B 1 324 ? 36.494 13.398 -28.200 1.00 35.59 304 HIS B CA 1
ATOM 9934 C C . HIS B 1 324 ? 37.351 12.164 -28.436 1.00 37.87 304 HIS B C 1
ATOM 9935 O O . HIS B 1 324 ? 38.481 12.113 -27.938 1.00 38.57 304 HIS B O 1
ATOM 9949 N N . LEU B 1 325 ? 36.854 11.180 -29.186 1.00 40.37 305 LEU B N 1
ATOM 9950 C CA . LEU B 1 325 ? 37.670 10.038 -29.588 1.00 43.79 305 LEU B CA 1
ATOM 9951 C C . LEU B 1 325 ? 38.133 10.223 -31.021 1.00 49.57 305 LEU B C 1
ATOM 9952 O O . LEU B 1 325 ? 37.319 10.588 -31.883 1.00 51.58 305 LEU B O 1
ATOM 9968 N N . PRO B 1 326 ? 39.414 9.974 -31.330 1.00 52.63 306 PRO B N 1
ATOM 9969 C CA . PRO B 1 326 ? 39.889 10.142 -32.710 1.00 54.70 306 PRO B CA 1
ATOM 9970 C C . PRO B 1 326 ? 39.252 9.153 -33.686 1.00 56.43 306 PRO B C 1
ATOM 9971 O O . PRO B 1 326 ? 38.383 8.378 -33.280 1.00 57.57 306 PRO B O 1
#

Secondary structure (DSSP, 8-state):
---GGGGS-S-EEEEESTTSTTHHHHHHHHHTTSEEEEEE---STTHHHHHHHTT-EEEE--TT--SSGGGTT--S--SEEEE------TT--HHHHHHHHHHHHHHHHHHTTT-SEEEEEEESTTBPPS-TT-EE-TTS-B-S--TTSTHHHHHHHHHHHHHHHHHHHHT--EEEEEE--EE-SSTT-BHHHHHHHHHHHT--EEEESSS--EE--EEHHHHHHHHHHHHHT-BSSPEEEEE--SS-EEHHHHHHHHHHHH-PPP-EEEESS-----EE--HHHHHHH------HHHHHHHHHHHH-GGG--/---S-EEEEESTTSTTHHHHHHHHTTTSEEEEEE---STTHHHHHHTTT-EEEE--TTS-SSGGGTT--S--SEEEE------TT--HHHHHHHHHHHHHHHHHHTTT-SEEEEEEEGGGBPP--TT-EE-TTS-B----TTSTHHHHHHHHHHHHHHHHHHHHT--EEEEEE--EESSSTT-BHHHHHHHHHHHT-EEEEESSS--EE--EEHHHHHHHHHHHHHT-BSSPEEEEE--SS-EEHHHHHHHHHHHH-PPPEEEEES------EE--HHHHHHH------HHHHHHHHHHHH-GGG--